Protein AF-0000000078929356 (afdb_homodimer)

pLDDT: mean 74.77, std 20.58, range [20.45, 95.81]

Solvent-accessible surface area (backbone atoms only — not comparable to full-atom values): 37959 Å² total; per-residue (Å²): 136,83,80,74,73,79,71,74,72,74,70,76,71,64,77,65,69,63,65,64,57,62,72,72,36,56,73,46,76,39,42,35,26,70,50,91,73,46,61,30,21,27,34,35,26,49,40,55,47,85,68,74,77,81,74,67,43,49,20,29,60,90,77,66,41,60,49,44,77,50,76,46,39,27,33,69,87,79,62,44,78,49,53,79,86,44,49,33,39,28,37,75,53,93,90,43,78,43,76,41,52,72,69,56,52,53,57,70,36,51,72,50,71,49,25,34,35,43,57,35,34,41,56,48,84,71,58,68,84,72,56,32,61,42,45,30,32,33,39,40,62,24,50,71,83,37,59,42,8,36,34,52,46,34,15,46,43,53,42,29,57,73,67,45,31,24,40,34,27,28,34,17,84,38,51,74,35,63,66,40,49,30,36,37,38,58,38,69,66,35,61,45,97,84,68,43,76,75,33,74,60,36,28,36,37,37,35,44,61,33,39,67,16,52,45,63,71,54,86,66,85,84,52,77,43,50,71,67,53,29,52,54,40,44,53,52,50,58,60,42,42,58,95,63,82,68,75,56,43,64,49,51,58,59,37,44,51,50,33,57,47,46,18,67,72,66,67,42,88,74,52,65,75,55,79,54,76,68,55,51,57,57,68,61,52,48,61,58,48,52,71,54,53,60,56,48,43,68,70,53,36,54,94,81,66,53,74,81,56,75,74,71,75,71,74,76,77,68,70,65,76,75,72,70,71,76,74,77,70,76,70,74,75,125,136,84,80,75,73,80,72,77,72,77,70,80,71,65,76,64,69,63,65,63,55,61,74,72,33,56,74,46,77,39,41,36,25,72,50,91,73,47,62,29,23,26,33,34,26,47,39,52,46,84,68,73,77,80,74,67,43,47,20,28,61,89,78,65,40,60,48,44,76,49,76,47,38,26,34,68,88,79,62,45,79,48,54,80,84,45,49,34,39,29,37,72,54,93,90,43,78,44,76,41,52,72,70,56,52,52,56,68,34,54,74,53,72,50,23,33,34,44,57,35,34,39,55,47,83,70,60,68,83,72,56,32,62,43,45,28,32,33,38,39,61,24,50,72,83,37,57,41,8,36,34,52,45,34,15,47,43,54,41,29,57,74,68,44,34,24,40,33,27,29,35,17,85,35,78,55,36,63,67,40,48,29,35,36,37,58,38,68,66,35,61,46,97,86,68,41,76,76,34,74,60,36,28,36,37,36,36,42,62,32,40,67,16,53,45,66,71,55,87,64,85,85,51,78,43,51,71,68,53,30,52,53,39,44,53,52,50,58,61,41,43,58,93,64,83,68,77,55,43,63,49,50,60,58,36,45,52,49,31,57,48,47,20,68,72,66,69,43,89,74,53,65,74,55,78,54,75,69,54,51,58,58,69,61,51,48,62,58,48,52,70,54,53,60,56,48,43,68,72,54,37,54,94,81,66,53,73,81,56,74,73,70,75,70,75,75,76,68,69,64,76,74,72,71,71,76,73,77,71,76,68,75,76,125

Structure (mmCIF, N/CA/C/O backbone):
data_AF-0000000078929356-model_v1
#
loop_
_entity.id
_entity.type
_entity.pdbx_description
1 polymer 'Ku domain-containing protein'
#
loop_
_atom_site.group_PDB
_atom_site.id
_atom_site.type_symbol
_atom_site.label_atom_id
_atom_site.label_alt_id
_atom_site.label_comp_id
_atom_site.label_asym_id
_atom_site.label_entity_id
_atom_site.label_seq_id
_atom_site.pdbx_PDB_ins_code
_atom_site.Cartn_x
_atom_site.Cartn_y
_atom_site.Cartn_z
_atom_site.occupancy
_atom_site.B_iso_or_equiv
_atom_site.auth_seq_id
_atom_site.auth_comp_id
_atom_site.auth_asym_id
_atom_site.auth_atom_id
_atom_site.pdbx_PDB_model_num
ATOM 1 N N . MET A 1 1 ? 31.203 -25.031 49.875 1 21.66 1 MET A N 1
ATOM 2 C CA . MET A 1 1 ? 30.578 -23.703 49.781 1 21.66 1 MET A CA 1
ATOM 3 C C . MET A 1 1 ? 29.812 -23.547 48.5 1 21.66 1 MET A C 1
ATOM 5 O O . MET A 1 1 ? 30.375 -23.672 47.406 1 21.66 1 MET A O 1
ATOM 9 N N . ASP A 1 2 ? 28.547 -23.906 48.375 1 21.75 2 ASP A N 1
ATOM 10 C CA . ASP A 1 2 ? 27.531 -24.359 47.438 1 21.75 2 ASP A CA 1
ATOM 11 C C . ASP A 1 2 ? 26.984 -23.188 46.625 1 21.75 2 ASP A C 1
ATOM 13 O O . ASP A 1 2 ? 26.297 -22.328 47.156 1 21.75 2 ASP A O 1
ATOM 17 N N . LEU A 1 3 ? 27.812 -22.438 45.906 1 20.92 3 LEU A N 1
ATOM 18 C CA . LEU A 1 3 ? 27.609 -21.141 45.25 1 20.92 3 LEU A CA 1
ATOM 19 C C . LEU A 1 3 ? 26.438 -21.203 44.281 1 20.92 3 LEU A C 1
ATOM 21 O O . LEU A 1 3 ? 26.531 -21.797 43.219 1 20.92 3 LEU A O 1
ATOM 25 N N . THR A 1 4 ? 25.203 -21.484 44.719 1 21.67 4 THR A N 1
ATOM 26 C CA . THR A 1 4 ? 23.875 -21.641 44.125 1 21.67 4 THR A CA 1
ATOM 27 C C . THR A 1 4 ? 23.5 -20.422 43.312 1 21.67 4 THR A C 1
ATOM 29 O O . THR A 1 4 ? 23.219 -19.344 43.844 1 21.67 4 THR A O 1
ATOM 32 N N . THR A 1 5 ? 24.312 -20.078 42.344 1 22.17 5 THR A N 1
ATOM 33 C CA . THR A 1 5 ? 24.266 -18.844 41.562 1 22.17 5 THR A CA 1
ATOM 34 C C . THR A 1 5 ? 22.875 -18.625 41 1 22.17 5 THR A C 1
ATOM 36 O O . THR A 1 5 ? 22.297 -19.531 40.406 1 22.17 5 THR A O 1
ATOM 39 N N . HIS A 1 6 ? 22.016 -17.891 41.625 1 21.38 6 HIS A N 1
ATOM 40 C CA . HIS A 1 6 ? 20.641 -17.422 41.406 1 21.38 6 HIS A CA 1
ATOM 41 C C . HIS A 1 6 ? 20.484 -16.938 39.969 1 21.38 6 HIS A C 1
ATOM 43 O O . HIS A 1 6 ? 21.203 -16.031 39.531 1 21.38 6 HIS A O 1
ATOM 49 N N . SER A 1 7 ? 20.328 -17.781 39.031 1 21.41 7 SER A N 1
ATOM 50 C CA . SER A 1 7 ? 20.094 -17.734 37.594 1 21.41 7 SER A CA 1
ATOM 51 C C . SER A 1 7 ? 19 -16.719 37.25 1 21.41 7 SER A C 1
ATOM 53 O O . SER A 1 7 ? 17.844 -16.875 37.656 1 21.41 7 SER A O 1
ATOM 55 N N . VAL A 1 8 ? 19.25 -15.477 37.562 1 22.7 8 VAL A N 1
ATOM 56 C CA . VAL A 1 8 ? 18.297 -14.398 37.281 1 22.7 8 VAL A CA 1
ATOM 57 C C . VAL A 1 8 ? 17.672 -14.617 35.906 1 22.7 8 VAL A C 1
ATOM 59 O O . VAL A 1 8 ? 18.359 -14.688 34.906 1 22.7 8 VAL A O 1
ATOM 62 N N . LYS A 1 9 ? 16.656 -15.484 35.875 1 21.8 9 LYS A N 1
ATOM 63 C CA . LYS A 1 9 ? 15.68 -15.727 34.812 1 21.8 9 LYS A CA 1
ATOM 64 C C . LYS A 1 9 ? 15.281 -14.422 34.125 1 21.8 9 LYS A C 1
ATOM 66 O O . LYS A 1 9 ? 14.633 -13.562 34.719 1 21.8 9 LYS A O 1
ATOM 71 N N . PHE A 1 10 ? 16.25 -13.742 33.625 1 23.44 10 PHE A N 1
ATOM 72 C CA . PHE A 1 10 ? 15.906 -12.625 32.75 1 23.44 10 PHE A CA 1
ATOM 73 C C . PHE A 1 10 ? 14.648 -12.93 31.938 1 23.44 10 PHE A C 1
ATOM 75 O O . PHE A 1 10 ? 14.648 -13.828 31.094 1 23.44 10 PHE A O 1
ATOM 82 N N . CYS A 1 11 ? 13.5 -13.008 32.531 1 23.16 11 CYS A N 1
ATOM 83 C CA . CYS A 1 11 ? 12.141 -13.031 32 1 23.16 11 CYS A CA 1
ATOM 84 C C . CYS A 1 11 ? 12.047 -12.219 30.734 1 23.16 11 CYS A C 1
ATOM 86 O O . CYS A 1 11 ? 12.469 -11.062 30.688 1 23.16 11 CYS A O 1
ATOM 88 N N . GLY A 1 12 ? 12.305 -12.773 29.609 1 26.28 12 GLY A N 1
ATOM 89 C CA . GLY A 1 12 ? 11.906 -12.438 28.25 1 26.28 12 GLY A CA 1
ATOM 90 C C . GLY A 1 12 ? 10.703 -11.516 28.188 1 26.28 12 GLY A C 1
ATOM 91 O O . GLY A 1 12 ? 9.578 -11.93 28.484 1 26.28 12 GLY A O 1
ATOM 92 N N . ASN A 1 13 ? 10.711 -10.438 28.875 1 26.23 13 ASN A N 1
ATOM 93 C CA . ASN A 1 13 ? 9.594 -9.492 28.875 1 26.23 13 ASN A CA 1
ATOM 94 C C . ASN A 1 13 ? 8.977 -9.359 27.484 1 26.23 13 ASN A C 1
ATOM 96 O O . ASN A 1 13 ? 9.648 -8.953 26.531 1 26.23 13 ASN A O 1
ATOM 100 N N . PRO A 1 14 ? 8.016 -10.164 27.188 1 28.94 14 PRO A N 1
ATOM 101 C CA . PRO A 1 14 ? 7.145 -10.102 26.016 1 28.94 14 PRO A CA 1
ATOM 102 C C . PRO A 1 14 ? 6.777 -8.672 25.609 1 28.94 14 PRO A C 1
ATOM 104 O O . PRO A 1 14 ? 6.203 -7.938 26.422 1 28.94 14 PRO A O 1
ATOM 107 N N . VAL A 1 15 ? 7.707 -7.848 25.359 1 30.81 15 VAL A N 1
ATOM 108 C CA . VAL A 1 15 ? 7.047 -6.727 24.688 1 30.81 15 VAL A CA 1
ATOM 109 C C . VAL A 1 15 ? 5.672 -7.16 24.188 1 30.81 15 VAL A C 1
ATOM 111 O O . VAL A 1 15 ? 5.566 -8.023 23.312 1 30.81 15 VAL A O 1
ATOM 114 N N . HIS A 1 16 ? 4.734 -7.449 25.047 1 29.08 16 HIS A N 1
ATOM 115 C CA . HIS A 1 16 ? 3.309 -7.688 24.844 1 29.08 16 HIS A CA 1
ATOM 116 C C . HIS A 1 16 ? 2.783 -6.938 23.625 1 29.08 16 HIS A C 1
ATOM 118 O O . HIS A 1 16 ? 2.625 -5.715 23.672 1 29.08 16 HIS A O 1
ATOM 124 N N . PHE A 1 17 ? 3.354 -7.184 22.516 1 31.28 17 PHE A N 1
ATOM 125 C CA . PHE A 1 17 ? 2.439 -6.848 21.438 1 31.28 17 PHE A CA 1
ATOM 126 C C . PHE A 1 17 ? 0.992 -7.055 21.859 1 31.28 17 PHE A C 1
ATOM 128 O O . PHE A 1 17 ? 0.544 -8.188 22.031 1 31.28 17 PHE A O 1
ATOM 135 N N . GLU A 1 18 ? 0.584 -6.352 22.953 1 33.81 18 GLU A N 1
ATOM 136 C CA . GLU A 1 18 ? -0.862 -6.391 23.141 1 33.81 18 GLU A CA 1
ATOM 137 C C . GLU A 1 18 ? -1.591 -6.637 21.828 1 33.81 18 GLU A C 1
ATOM 139 O O . GLU A 1 18 ? -1.376 -5.918 20.844 1 33.81 18 GLU A O 1
ATOM 144 N N . GLU A 1 19 ? -1.717 -7.887 21.5 1 35.28 19 GLU A N 1
ATOM 145 C CA . GLU A 1 19 ? -2.76 -8.219 20.547 1 35.28 19 GLU A CA 1
ATOM 146 C C . GLU A 1 19 ? -3.801 -7.109 20.453 1 35.28 19 GLU A C 1
ATOM 148 O O . GLU A 1 19 ? -4.289 -6.621 21.469 1 35.28 19 GLU A O 1
ATOM 153 N N . SER A 1 20 ? -3.586 -6.164 19.641 1 37.19 20 SER A N 1
ATOM 154 C CA . SER A 1 20 ? -4.648 -5.195 19.422 1 37.19 20 SER A CA 1
ATOM 155 C C . SER A 1 20 ? -6.008 -5.758 19.828 1 37.19 20 SER A C 1
ATOM 157 O O . SER A 1 20 ? -6.438 -6.785 19.297 1 37.19 20 SER A O 1
ATOM 159 N N . SER A 1 21 ? -6.402 -5.84 21.062 1 35.62 21 SER A N 1
ATOM 160 C CA . SER A 1 21 ? -7.781 -6.172 21.391 1 35.62 21 SER A CA 1
ATOM 161 C C . SER A 1 21 ? -8.727 -5.812 20.25 1 35.62 21 SER A C 1
ATOM 163 O O . SER A 1 21 ? -8.352 -5.098 19.328 1 35.62 21 SER A O 1
ATOM 165 N N . LYS A 1 22 ? -10.117 -5.926 20.609 1 39.78 22 LYS A N 1
ATOM 166 C CA . LYS A 1 22 ? -11.312 -5.938 19.766 1 39.78 22 LYS A CA 1
ATOM 167 C C . LYS A 1 22 ? -11.281 -4.797 18.75 1 39.78 22 LYS A C 1
ATOM 169 O O . LYS A 1 22 ? -11.461 -5.023 17.547 1 39.78 22 LYS A O 1
ATOM 174 N N . LEU A 1 23 ? -11.672 -3.611 19.344 1 43.03 23 LEU A N 1
ATOM 175 C CA . LEU A 1 23 ? -12.133 -2.385 18.703 1 43.03 23 LEU A CA 1
ATOM 176 C C . LEU A 1 23 ? -10.977 -1.631 18.062 1 43.03 23 LEU A C 1
ATOM 178 O O . LEU A 1 23 ? -11.188 -0.629 17.375 1 43.03 23 LEU A O 1
ATOM 182 N N . GLU A 1 24 ? -9.633 -2.047 18.281 1 54.78 24 GLU A N 1
ATOM 183 C CA . GLU A 1 24 ? -8.469 -1.203 18.031 1 54.78 24 GLU A CA 1
ATOM 184 C C . GLU A 1 24 ? -8.148 -1.146 16.531 1 54.78 24 GLU A C 1
ATOM 186 O O . GLU A 1 24 ? -7.512 -0.202 16.078 1 54.78 24 GLU A O 1
ATOM 191 N N . ASP A 1 25 ? -8.859 -2.02 15.828 1 69.62 25 ASP A N 1
ATOM 192 C CA . ASP A 1 25 ? -8.461 -1.954 14.43 1 69.62 25 ASP A CA 1
ATOM 193 C C . ASP A 1 25 ? -9.586 -1.391 13.562 1 69.62 25 ASP A C 1
ATOM 195 O O . ASP A 1 25 ? -9.555 -1.508 12.336 1 69.62 25 ASP A O 1
ATOM 199 N N . LEU A 1 26 ? -10.539 -0.886 14.375 1 73.12 26 LEU A N 1
ATOM 200 C CA . LEU A 1 26 ? -11.594 -0.204 13.633 1 73.12 26 LEU A CA 1
ATOM 201 C C . LEU A 1 26 ? -11.117 1.145 13.117 1 73.12 26 LEU A C 1
ATOM 203 O O . LEU A 1 26 ? -10.703 2.008 13.898 1 73.12 26 LEU A O 1
ATOM 207 N N . LEU A 1 27 ? -11.125 1.201 11.859 1 77.5 27 LEU A N 1
ATOM 208 C CA . LEU A 1 27 ? -10.719 2.455 11.234 1 77.5 27 LEU A CA 1
ATOM 209 C C . LEU A 1 27 ? -11.867 3.455 11.219 1 77.5 27 LEU A C 1
ATOM 211 O O . LEU A 1 27 ? -11.695 4.613 11.602 1 77.5 27 LEU A O 1
ATOM 215 N N . GLN A 1 28 ? -13.008 2.957 10.773 1 88.12 28 GLN A N 1
ATOM 216 C CA . GLN A 1 28 ? -14.156 3.848 10.672 1 88.12 28 GLN A CA 1
ATOM 217 C C . GLN A 1 28 ? -15.445 3.061 10.43 1 88.12 28 GLN A C 1
ATOM 219 O O . GLN A 1 28 ? -15.398 1.89 10.039 1 88.12 28 GLN A O 1
ATOM 224 N N . LYS A 1 29 ? -16.516 3.75 10.781 1 90.25 29 LYS A N 1
ATOM 225 C CA . LYS A 1 29 ? -17.844 3.25 10.422 1 90.25 29 LYS A CA 1
ATOM 226 C C . LYS A 1 29 ? -18.406 3.998 9.219 1 90.25 29 LYS A C 1
ATOM 228 O O . LYS A 1 29 ? -18.312 5.227 9.141 1 90.25 29 LYS A O 1
ATOM 233 N N . VAL A 1 30 ? -18.828 3.223 8.32 1 93.06 30 VAL A N 1
ATOM 234 C CA . VAL A 1 30 ? -19.344 3.83 7.098 1 93.06 30 VAL A CA 1
ATOM 235 C C . VAL A 1 30 ? -20.625 3.105 6.66 1 93.06 30 VAL A C 1
ATOM 237 O O . VAL A 1 30 ? -20.875 1.972 7.074 1 93.06 30 VAL A O 1
ATOM 240 N N . ARG A 1 31 ? -21.406 3.814 5.84 1 93.75 31 ARG A N 1
ATOM 241 C CA . ARG A 1 31 ? -22.625 3.221 5.273 1 93.75 31 ARG A CA 1
ATOM 242 C C . ARG A 1 31 ? -22.344 2.629 3.895 1 93.75 31 ARG A C 1
ATOM 244 O O . ARG A 1 31 ? -21.797 3.305 3.023 1 93.75 31 ARG A O 1
ATOM 251 N N . LEU A 1 32 ? -22.656 1.388 3.84 1 95.75 32 LEU A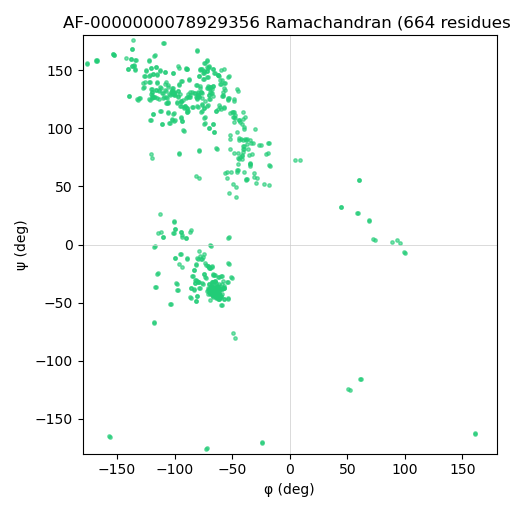 N 1
ATOM 252 C CA . LEU A 1 32 ? -22.656 0.74 2.531 1 95.75 32 LEU A CA 1
ATOM 253 C C . LEU A 1 32 ? -24.031 0.881 1.858 1 95.75 32 LEU A C 1
ATOM 255 O O . LEU A 1 32 ? -25.016 0.339 2.342 1 95.75 32 LEU A O 1
ATOM 259 N N . LYS A 1 33 ? -24 1.58 0.786 1 93.25 33 LYS A N 1
ATOM 260 C CA . LYS A 1 33 ? -25.266 1.85 0.082 1 93.25 33 LYS A CA 1
ATOM 261 C C . LYS A 1 33 ? -25.359 1.011 -1.188 1 93.25 33 LYS A C 1
ATOM 263 O O . LYS A 1 33 ? -24.594 1.193 -2.127 1 93.25 33 LYS A O 1
ATOM 268 N N . LEU A 1 34 ? -26.281 0.119 -1.189 1 90.19 34 LEU A N 1
ATOM 269 C CA . LEU A 1 34 ? -26.531 -0.652 -2.402 1 90.19 34 LEU A CA 1
ATOM 270 C C . LEU A 1 34 ? -27.375 0.145 -3.391 1 90.19 34 LEU A C 1
ATOM 272 O O . LEU A 1 34 ? -27.234 -0.022 -4.605 1 90.19 34 LEU A O 1
ATOM 276 N N . ASN A 1 35 ? -28.172 0.914 -2.863 1 85.44 35 ASN A N 1
ATOM 277 C CA . ASN A 1 35 ? -28.969 1.919 -3.57 1 85.44 35 ASN A CA 1
ATOM 278 C C . ASN A 1 35 ? -29.406 3.043 -2.639 1 85.44 35 ASN A C 1
ATOM 280 O O . ASN A 1 35 ? -28.844 3.219 -1.56 1 85.44 35 ASN A O 1
ATOM 284 N N . LYS A 1 36 ? -30.359 3.844 -3.043 1 82.62 36 LYS A N 1
ATOM 285 C CA . LYS A 1 36 ? -30.797 4.984 -2.244 1 82.62 36 LYS A CA 1
ATOM 286 C C . LYS A 1 36 ? -31.531 4.531 -0.989 1 82.62 36 LYS A C 1
ATOM 288 O O . LYS A 1 36 ? -31.5 5.211 0.038 1 82.62 36 LYS A O 1
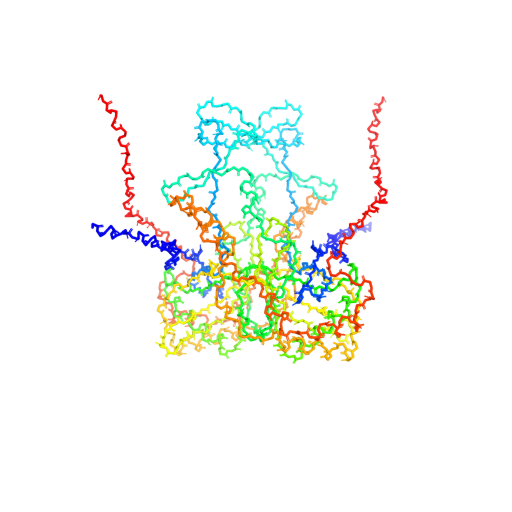ATOM 293 N N . ASP A 1 37 ? -32.031 3.279 -1 1 84.38 37 ASP A N 1
ATOM 294 C CA . ASP A 1 37 ? -32.938 2.857 0.072 1 84.38 37 ASP A CA 1
ATOM 295 C C . ASP A 1 37 ? -32.312 1.747 0.91 1 84.38 37 ASP A C 1
ATOM 297 O O . ASP A 1 37 ? -32.719 1.531 2.059 1 84.38 37 ASP A O 1
ATOM 301 N N . ILE A 1 38 ? -31.453 1.066 0.328 1 88.12 38 ILE A N 1
ATOM 302 C CA . ILE A 1 38 ? -30.859 -0.077 1.014 1 88.12 38 ILE A CA 1
ATOM 303 C C . ILE A 1 38 ? -29.469 0.293 1.529 1 88.12 38 ILE A C 1
ATOM 305 O O . ILE A 1 38 ? -28.516 0.404 0.75 1 88.12 38 ILE A O 1
ATOM 309 N N . VAL A 1 39 ? -29.422 0.433 2.832 1 90.94 39 VAL A N 1
ATOM 310 C CA . VAL A 1 39 ? -28.188 0.877 3.451 1 90.94 39 VAL A CA 1
ATOM 311 C C . VAL A 1 39 ? -27.781 -0.093 4.562 1 90.94 39 VAL A C 1
ATOM 313 O O . VAL A 1 39 ? -28.625 -0.537 5.34 1 90.94 39 VAL A O 1
ATOM 316 N N . ILE A 1 40 ? -26.516 -0.458 4.602 1 92.75 40 ILE A N 1
ATOM 317 C CA . ILE A 1 40 ? -25.953 -1.328 5.625 1 92.75 40 ILE A CA 1
ATOM 318 C C . ILE A 1 40 ? -24.859 -0.584 6.387 1 92.75 40 ILE A C 1
ATOM 320 O O . ILE A 1 40 ? -23.953 -0.008 5.777 1 92.75 40 ILE A O 1
ATOM 324 N N . SER A 1 41 ? -24.984 -0.57 7.645 1 92.31 41 SER A N 1
ATOM 325 C CA . SER A 1 41 ? -23.906 -0.003 8.445 1 92.31 41 SER A CA 1
ATOM 326 C C . SER A 1 41 ? -22.75 -0.988 8.594 1 92.31 41 SER A C 1
ATOM 328 O O . SER A 1 41 ? -22.953 -2.121 9.039 1 92.31 41 SER A O 1
ATOM 330 N N . VAL A 1 42 ? -21.578 -0.5 8.25 1 93.56 42 VAL A N 1
ATOM 331 C CA . VAL A 1 42 ? -20.438 -1.41 8.305 1 93.56 42 VAL A CA 1
ATOM 332 C C . VAL A 1 42 ? -19.266 -0.721 8.984 1 93.56 42 VAL A C 1
ATOM 334 O O . VAL A 1 42 ? -19.156 0.508 8.977 1 93.56 42 VAL A O 1
ATOM 337 N N . GLY A 1 43 ? -18.484 -1.611 9.602 1 91.19 43 GLY A N 1
ATOM 338 C CA . GLY A 1 43 ? -17.203 -1.174 10.109 1 91.19 43 GLY A CA 1
ATOM 339 C C . GLY A 1 43 ? -16.047 -1.578 9.227 1 91.19 43 GLY A C 1
ATOM 340 O O . GLY A 1 43 ? -16.031 -2.682 8.68 1 91.19 43 GLY A O 1
ATOM 341 N N . ILE A 1 44 ? -15.141 -0.593 9.008 1 93.06 44 ILE A N 1
ATOM 342 C CA . ILE A 1 44 ? -13.938 -0.854 8.227 1 93.06 44 ILE A CA 1
ATOM 343 C C . ILE A 1 44 ? -12.75 -1.073 9.164 1 93.06 44 ILE A C 1
ATOM 345 O O . ILE A 1 44 ? -12.492 -0.256 10.047 1 93.06 44 ILE A O 1
ATOM 349 N N . TYR A 1 45 ? -12.07 -2.184 8.914 1 89 45 TYR A N 1
ATOM 350 C CA . TYR A 1 45 ? -10.992 -2.588 9.812 1 89 45 TYR A CA 1
ATOM 351 C C . TYR A 1 45 ? -9.688 -2.779 9.047 1 89 45 TYR A C 1
ATOM 353 O O . TYR A 1 45 ? -9.703 -3.17 7.879 1 89 45 TYR A O 1
ATOM 361 N N . ASN A 1 46 ? -8.648 -2.52 9.773 1 86.88 46 ASN A N 1
ATOM 362 C CA . ASN A 1 46 ? -7.332 -2.818 9.219 1 86.88 46 ASN A CA 1
ATOM 363 C C . ASN A 1 46 ? -6.965 -4.285 9.414 1 86.88 46 ASN A C 1
ATOM 365 O O . ASN A 1 46 ? -7.117 -4.828 10.508 1 86.88 46 ASN A O 1
ATOM 369 N N . LEU A 1 47 ? -6.547 -4.871 8.305 1 80.31 47 LEU A N 1
ATOM 370 C CA . LEU A 1 47 ? -6.066 -6.246 8.391 1 80.31 47 LEU A CA 1
ATOM 371 C C . LEU A 1 47 ? -4.543 -6.281 8.484 1 80.31 47 LEU A C 1
ATOM 373 O O . LEU A 1 47 ? -3.98 -7.137 9.164 1 80.31 47 LEU A O 1
ATOM 377 N N . VAL A 1 48 ? -3.977 -5.434 7.766 1 84.62 48 VAL A N 1
ATOM 378 C CA . VAL A 1 48 ? -2.52 -5.395 7.699 1 84.62 48 VAL A CA 1
ATOM 379 C C . VAL A 1 48 ? -2.033 -3.955 7.867 1 84.62 48 VAL A C 1
ATOM 381 O O . VAL A 1 48 ? -2.568 -3.035 7.242 1 84.62 48 VAL A O 1
ATOM 384 N N . GLN A 1 49 ? -1.195 -3.75 8.789 1 82.94 49 GLN A N 1
ATOM 385 C CA . GLN A 1 49 ? -0.563 -2.457 9.023 1 82.94 49 GLN A CA 1
ATOM 386 C C . GLN A 1 49 ? 0.911 -2.621 9.383 1 82.94 49 GLN A C 1
ATOM 388 O O . GLN A 1 49 ? 1.257 -3.428 10.25 1 82.94 49 GLN A O 1
ATOM 393 N N . LYS A 1 50 ? 1.637 -1.888 8.633 1 85.31 50 LYS A N 1
ATOM 394 C CA . LYS A 1 50 ? 3.066 -1.961 8.914 1 85.31 50 LYS A CA 1
ATOM 395 C C . LYS A 1 50 ? 3.359 -1.562 10.359 1 85.31 50 LYS A C 1
ATOM 397 O O . LYS A 1 50 ? 2.896 -0.519 10.828 1 85.31 50 LYS A O 1
ATOM 402 N N . ALA A 1 51 ? 4.059 -2.416 11.023 1 83.06 51 ALA A N 1
ATOM 403 C CA . ALA A 1 51 ? 4.477 -2.127 12.391 1 83.06 51 ALA A CA 1
ATOM 404 C C . ALA A 1 51 ? 5.648 -1.148 12.414 1 83.06 51 ALA A C 1
ATOM 406 O O . ALA A 1 51 ? 6.629 -1.326 11.688 1 83.06 51 ALA A O 1
ATOM 407 N N . LEU A 1 52 ? 5.531 -0.13 13.227 1 81.81 52 LEU A N 1
ATOM 408 C CA . LEU A 1 52 ? 6.555 0.91 13.273 1 81.81 52 LEU A CA 1
ATOM 409 C C . LEU A 1 52 ? 7.285 0.893 14.609 1 81.81 52 LEU A C 1
ATOM 411 O O . LEU A 1 52 ? 6.734 0.443 15.617 1 81.81 52 LEU A O 1
ATOM 415 N N . LYS A 1 53 ? 8.484 1.29 14.492 1 81.88 53 LYS A N 1
ATOM 416 C CA . LYS A 1 53 ? 9.234 1.514 15.719 1 81.88 53 LYS A CA 1
ATOM 417 C C . LYS A 1 53 ? 8.742 2.764 16.453 1 81.88 53 LYS A C 1
ATOM 419 O O . LYS A 1 53 ? 8.219 3.684 15.82 1 81.88 53 LYS A O 1
ATOM 424 N N . PRO A 1 54 ? 8.82 2.795 17.719 1 77.81 54 PRO A N 1
ATOM 425 C CA . PRO A 1 54 ? 8.453 4 18.453 1 77.81 54 PRO A CA 1
ATOM 426 C C . PRO A 1 54 ? 9.297 5.211 18.078 1 77.81 54 PRO A C 1
ATOM 428 O O . PRO A 1 54 ? 10.492 5.074 17.812 1 77.81 54 PRO A O 1
ATOM 431 N N . PRO A 1 55 ? 8.625 6.273 17.969 1 79.62 55 PRO A N 1
ATOM 432 C CA . PRO A 1 55 ? 9.359 7.469 17.547 1 79.62 55 PRO A CA 1
ATOM 433 C C . PRO A 1 55 ? 10.398 7.922 18.562 1 79.62 55 PRO A C 1
ATOM 435 O O . PRO A 1 55 ? 10.219 7.707 19.766 1 79.62 55 PRO A O 1
ATOM 438 N N . SER A 1 56 ? 11.391 8.438 18.062 1 82.75 56 SER A N 1
ATOM 439 C CA . SER A 1 56 ? 12.43 8.992 18.922 1 82.75 56 SER A CA 1
ATOM 440 C C . SER A 1 56 ? 12.156 10.453 19.234 1 82.75 56 SER A C 1
ATOM 442 O O . SER A 1 56 ? 11.438 11.133 18.516 1 82.75 56 SER A O 1
ATOM 444 N N . ILE A 1 57 ? 12.641 10.875 20.391 1 81.94 57 ILE A N 1
ATOM 445 C CA . ILE A 1 57 ? 12.531 12.266 20.797 1 81.94 57 ILE A CA 1
ATOM 446 C C . ILE A 1 57 ? 13.898 12.938 20.734 1 81.94 57 ILE A C 1
ATOM 448 O O . ILE A 1 57 ? 14.906 12.344 21.125 1 81.94 57 ILE A O 1
ATOM 452 N N . LYS A 1 58 ? 13.891 14.094 20.266 1 84.12 58 LYS A N 1
ATOM 453 C CA . LYS A 1 58 ? 15.148 14.836 20.188 1 84.12 58 LYS A CA 1
ATOM 454 C C . LYS A 1 58 ? 15.453 15.547 21.5 1 84.12 58 LYS A C 1
ATOM 456 O O . LYS A 1 58 ? 14.57 16.188 22.078 1 84.12 58 LYS A O 1
ATOM 461 N N . LEU A 1 59 ? 16.719 15.344 21.938 1 84.81 59 LEU A N 1
ATOM 462 C CA . LEU A 1 59 ? 17.172 15.977 23.172 1 84.81 59 LEU A CA 1
ATOM 463 C C . LEU A 1 59 ? 18.375 16.875 22.906 1 84.81 59 LEU A C 1
ATOM 465 O O . LEU A 1 59 ? 19.125 16.656 21.938 1 84.81 59 LEU A O 1
ATOM 469 N N . TYR A 1 60 ? 18.422 17.891 23.812 1 85.44 60 TYR A N 1
ATOM 470 C CA . TYR A 1 60 ? 19.641 18.703 23.797 1 85.44 60 TYR A CA 1
ATOM 471 C C . TYR A 1 60 ? 20.828 17.922 24.312 1 85.44 60 TYR A C 1
ATOM 473 O O . TYR A 1 60 ? 20.766 17.328 25.391 1 85.44 60 TYR A O 1
ATOM 481 N N . ARG A 1 61 ? 21.859 17.922 23.578 1 82.19 61 ARG A N 1
ATOM 482 C CA . ARG A 1 61 ? 23.016 17.078 23.844 1 82.19 61 ARG A CA 1
ATOM 483 C C . ARG A 1 61 ? 23.609 17.422 25.203 1 82.19 61 ARG A C 1
ATOM 485 O O . ARG A 1 61 ? 24.016 16.516 25.953 1 82.19 61 ARG A O 1
ATOM 492 N N . LYS A 1 62 ? 23.656 18.703 25.609 1 81.5 62 LYS A N 1
ATOM 493 C CA . LYS A 1 62 ? 24.359 19.125 26.812 1 81.5 62 LYS A CA 1
ATOM 494 C C . LYS A 1 62 ? 23.5 18.922 28.062 1 81.5 62 LYS A C 1
ATOM 496 O O . LYS A 1 62 ? 24 18.469 29.094 1 81.5 62 LYS A O 1
ATOM 501 N N . THR A 1 63 ? 22.172 19.172 28.016 1 82.62 63 THR A N 1
ATOM 502 C CA . THR A 1 63 ? 21.344 19.141 29.219 1 82.62 63 THR A CA 1
ATOM 503 C C . THR A 1 63 ? 20.281 18.062 29.141 1 82.62 63 THR A C 1
ATOM 505 O O . THR A 1 63 ? 19.547 17.828 30.094 1 82.62 63 THR A O 1
ATOM 508 N N . ASN A 1 64 ? 20.156 17.297 28.062 1 79.38 64 ASN A N 1
ATOM 509 C CA . ASN A 1 64 ? 19.188 16.234 27.844 1 79.38 64 ASN A CA 1
ATOM 510 C C . ASN A 1 64 ? 17.75 16.75 27.953 1 79.38 64 ASN A C 1
ATOM 512 O O . ASN A 1 64 ? 16.859 16.031 28.391 1 79.38 64 ASN A O 1
ATOM 516 N N . GLU A 1 65 ? 17.625 18.047 27.641 1 82.12 65 GLU A N 1
ATOM 517 C CA . GLU A 1 65 ? 16.281 18.641 27.594 1 82.12 65 GLU A CA 1
ATOM 518 C C . GLU A 1 65 ? 15.648 18.469 26.219 1 82.12 65 GLU A C 1
ATOM 520 O O . GLU A 1 65 ? 16.344 18.484 25.203 1 82.12 65 GLU A O 1
ATOM 525 N N . PRO A 1 66 ? 14.312 18.219 26.219 1 82.19 66 PRO A N 1
ATOM 526 C CA . PRO A 1 66 ? 13.641 18.047 24.922 1 82.19 66 PRO A CA 1
ATOM 527 C C . PRO A 1 66 ? 13.758 19.297 24.047 1 82.19 66 PRO A C 1
ATOM 529 O O . PRO A 1 66 ? 13.789 20.422 24.547 1 82.19 66 PRO A O 1
ATOM 532 N N . VAL A 1 67 ? 13.938 18.984 22.797 1 84.88 67 VAL A N 1
ATOM 533 C CA . VAL A 1 67 ? 14.086 20.031 21.797 1 84.88 67 VAL A CA 1
ATOM 534 C C . VAL A 1 67 ? 12.766 20.219 21.047 1 84.88 67 VAL A C 1
ATOM 536 O O . VAL A 1 67 ? 12.078 19.25 20.734 1 84.88 67 VAL A O 1
ATOM 539 N N . LYS A 1 68 ? 12.266 21.438 20.922 1 82.81 68 LYS A N 1
ATOM 540 C CA . LYS A 1 68 ? 11.07 21.734 20.125 1 82.81 68 LYS A CA 1
ATOM 541 C C . LYS A 1 68 ? 11.438 22.344 18.781 1 82.81 68 LYS A C 1
ATOM 543 O O . LYS A 1 68 ? 12.367 23.141 18.688 1 82.81 68 LYS A O 1
ATOM 548 N N . THR A 1 69 ? 10.82 21.797 17.812 1 83.5 69 THR A N 1
ATOM 549 C CA . THR A 1 69 ? 11.023 22.328 16.469 1 83.5 69 THR A CA 1
ATOM 550 C C . THR A 1 69 ? 9.898 23.281 16.078 1 83.5 69 THR A C 1
ATOM 552 O O . THR A 1 69 ? 8.719 22.984 16.281 1 83.5 69 THR A O 1
ATOM 555 N N . LYS A 1 70 ? 10.211 24.516 15.758 1 81.94 70 LYS A N 1
ATOM 556 C CA . LYS A 1 70 ? 9.219 25.5 15.312 1 81.94 70 LYS A CA 1
ATOM 557 C C . LYS A 1 70 ? 9.461 25.891 13.859 1 81.94 70 LYS A C 1
ATOM 559 O O . LYS A 1 70 ? 10.602 26.125 13.453 1 81.94 70 LYS A O 1
ATOM 564 N N . SER A 1 71 ? 8.445 25.75 13.07 1 85.75 71 SER A N 1
ATOM 565 C CA . SER A 1 71 ? 8.508 26.172 11.672 1 85.75 71 SER A CA 1
ATOM 566 C C . SER A 1 71 ? 7.91 27.562 11.477 1 85.75 71 SER A C 1
ATOM 568 O O . SER A 1 71 ? 6.906 27.891 12.109 1 85.75 71 SER A O 1
ATOM 570 N N . GLN A 1 72 ? 8.711 28.453 10.836 1 82.38 72 GLN A N 1
ATOM 571 C CA . GLN A 1 72 ? 8.227 29.797 10.531 1 82.38 72 GLN A CA 1
ATOM 572 C C . GLN A 1 72 ? 8.289 30.078 9.031 1 82.38 72 GLN A C 1
ATOM 574 O O . GLN A 1 72 ? 9.141 29.531 8.328 1 82.38 72 GLN A O 1
ATOM 579 N N . LYS A 1 73 ? 7.34 30.812 8.57 1 85.38 73 LYS A N 1
ATOM 580 C CA . LYS A 1 73 ? 7.293 31.203 7.164 1 85.38 73 LYS A CA 1
ATOM 581 C C . LYS A 1 73 ? 7.801 32.625 6.98 1 85.38 73 LYS A C 1
ATOM 583 O O . LYS A 1 73 ? 7.496 33.531 7.785 1 85.38 73 LYS A O 1
ATOM 588 N N . PHE A 1 74 ? 8.719 32.781 5.984 1 84.44 74 PHE A N 1
ATOM 589 C CA . PHE A 1 74 ? 9.297 34.094 5.723 1 84.44 74 PHE A CA 1
ATOM 590 C C . PHE A 1 74 ? 9.133 34.5 4.258 1 84.44 74 PHE A C 1
ATOM 592 O O . PHE A 1 74 ? 9.07 33.625 3.387 1 84.44 74 PHE A O 1
ATOM 599 N N . ASN A 1 75 ? 8.945 35.781 4.113 1 82 75 ASN A N 1
ATOM 600 C CA . ASN A 1 75 ? 9.031 36.312 2.756 1 82 75 ASN A CA 1
ATOM 601 C C . ASN A 1 75 ? 10.461 36.28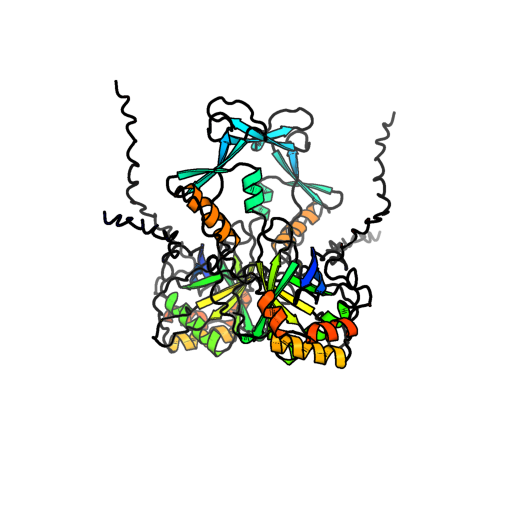1 2.236 1 82 75 ASN A C 1
ATOM 603 O O . ASN A 1 75 ? 11.367 36.781 2.889 1 82 75 ASN A O 1
ATOM 607 N N . ILE A 1 76 ? 10.672 35.719 1.199 1 78.25 76 ILE A N 1
ATOM 608 C CA . ILE A 1 76 ? 12.016 35.5 0.682 1 78.25 76 ILE A CA 1
ATOM 609 C C . ILE A 1 76 ? 12.68 36.875 0.431 1 78.25 76 ILE A C 1
ATOM 611 O O . ILE A 1 76 ? 13.867 37.031 0.719 1 78.25 76 ILE A O 1
ATOM 615 N N . ASN A 1 77 ? 12.008 37.844 -0.02 1 79.38 77 ASN A N 1
ATOM 616 C CA . ASN A 1 77 ? 12.586 39.125 -0.41 1 79.38 77 ASN A CA 1
ATOM 617 C C . ASN A 1 77 ? 12.727 40.062 0.786 1 79.38 77 ASN A C 1
ATOM 619 O O . ASN A 1 77 ? 13.766 40.719 0.95 1 79.38 77 ASN A O 1
ATOM 623 N N . THR A 1 78 ? 11.711 40.188 1.625 1 79.38 78 THR A N 1
ATOM 624 C CA . THR A 1 78 ? 11.711 41.156 2.711 1 79.38 78 THR A CA 1
ATOM 625 C C . THR A 1 78 ? 12.219 40.531 4.004 1 79.38 78 THR A C 1
ATOM 627 O O . THR A 1 78 ? 12.633 41.25 4.926 1 79.38 78 THR A O 1
ATOM 630 N N . GLY A 1 79 ? 12.195 39.219 4.051 1 78.06 79 GLY A N 1
ATOM 631 C CA . GLY A 1 79 ? 12.602 38.562 5.27 1 78.06 79 GLY A CA 1
ATOM 632 C C . GLY A 1 79 ? 11.586 38.656 6.387 1 78.06 79 GLY A C 1
ATOM 633 O O . GLY A 1 79 ? 11.859 38.281 7.523 1 78.06 79 GLY A O 1
ATOM 634 N N . SER A 1 80 ? 10.461 39.25 6.074 1 81.81 80 SER A N 1
ATOM 635 C CA . SER A 1 80 ? 9.43 39.438 7.094 1 81.81 80 SER A CA 1
ATOM 636 C C . SER A 1 80 ? 8.711 38.125 7.398 1 81.81 80 SER A C 1
ATOM 638 O O . SER A 1 80 ? 8.555 37.281 6.516 1 81.81 80 SER A O 1
ATOM 640 N N . LEU A 1 81 ? 8.367 37.906 8.68 1 86.56 81 LEU A N 1
ATOM 641 C CA . LEU A 1 81 ? 7.594 36.75 9.125 1 86.56 81 LEU A CA 1
ATOM 642 C C . LEU A 1 81 ? 6.156 36.844 8.625 1 86.56 81 LEU A C 1
ATOM 644 O O . LEU A 1 81 ? 5.543 37.906 8.648 1 86.56 81 LEU A O 1
ATOM 648 N N . LEU A 1 82 ? 5.727 35.719 8.109 1 86 82 LEU A N 1
ATOM 649 C CA . LEU A 1 82 ? 4.379 35.688 7.555 1 86 82 LEU A CA 1
ATOM 650 C C . LEU A 1 82 ? 3.465 34.812 8.391 1 86 82 LEU A C 1
ATOM 652 O O . LEU A 1 82 ? 3.896 33.75 8.891 1 86 82 LEU A O 1
ATOM 656 N N . LEU A 1 83 ? 2.264 35.344 8.648 1 84.19 83 LEU A N 1
ATOM 657 C CA . LEU A 1 83 ? 1.218 34.531 9.266 1 84.19 83 LEU A CA 1
ATOM 658 C C . LEU A 1 83 ? 0.566 33.594 8.242 1 84.19 83 LEU A C 1
ATOM 660 O O . LEU A 1 83 ? 0.614 33.875 7.039 1 84.19 83 LEU A O 1
ATOM 664 N N . PRO A 1 84 ? 0.133 32.531 8.781 1 80.25 84 PRO A N 1
ATOM 665 C CA . PRO A 1 84 ? -0.57 31.625 7.871 1 80.25 84 PRO A CA 1
ATOM 666 C C . PRO A 1 84 ? -1.653 32.312 7.059 1 80.25 84 PRO A C 1
ATOM 668 O O . PRO A 1 84 ? -1.914 31.953 5.91 1 80.25 84 PRO A O 1
ATOM 671 N N . SER A 1 85 ? -2.246 33.375 7.57 1 81.75 85 SER A N 1
ATOM 672 C CA . SER A 1 85 ? -3.301 34.125 6.883 1 81.75 85 SER A CA 1
ATOM 673 C C . SER A 1 85 ? -2.736 34.938 5.73 1 81.75 85 SER A C 1
ATOM 675 O O . SER A 1 85 ? -3.471 35.312 4.816 1 81.75 85 SER A O 1
ATOM 677 N N . ASP A 1 86 ? -1.425 35.094 5.809 1 82.81 86 ASP A N 1
ATOM 678 C CA . ASP A 1 86 ? -0.805 35.969 4.809 1 82.81 86 ASP A CA 1
ATOM 679 C C . ASP A 1 86 ? -0.315 35.156 3.609 1 82.81 86 ASP A C 1
ATOM 681 O O . ASP A 1 86 ? 0.366 35.688 2.73 1 82.81 86 ASP A O 1
ATOM 685 N N . THR A 1 87 ? -0.626 33.875 3.574 1 84.56 87 THR A N 1
ATOM 686 C CA . THR A 1 87 ? -0.103 33.062 2.496 1 84.56 87 THR A CA 1
ATOM 687 C C . THR A 1 87 ? -1.236 32.531 1.614 1 84.56 87 THR A C 1
ATOM 689 O O . THR A 1 87 ? -2.375 32.406 2.068 1 84.56 87 THR A O 1
ATOM 692 N N . LYS A 1 88 ? -1.036 32.531 0.325 1 82.94 88 LYS A N 1
ATOM 693 C CA . LYS A 1 88 ? -1.938 31.906 -0.647 1 82.94 88 LYS A CA 1
ATOM 694 C C . LYS A 1 88 ? -1.25 30.766 -1.39 1 82.94 88 LYS A C 1
ATOM 696 O O . LYS A 1 88 ? -0.026 30.625 -1.332 1 82.94 88 LYS A O 1
ATOM 701 N N . ARG A 1 89 ? -2.041 29.969 -1.989 1 84.38 89 ARG A N 1
ATOM 702 C CA . ARG A 1 89 ? -1.492 28.828 -2.713 1 84.38 89 ARG A CA 1
ATOM 703 C C . ARG A 1 89 ? -1.557 29.062 -4.219 1 84.38 89 ARG A C 1
ATOM 705 O O . ARG A 1 89 ? -2.498 29.672 -4.723 1 84.38 89 ARG A O 1
ATOM 712 N N . SER A 1 90 ? -0.499 28.703 -4.793 1 83.62 90 SER A N 1
ATOM 713 C CA . SER A 1 90 ? -0.444 28.844 -6.246 1 83.62 90 SER A CA 1
ATOM 714 C C . SER A 1 90 ? -0.03 27.531 -6.902 1 83.62 90 SER A C 1
ATOM 716 O O . SER A 1 90 ? 0.73 26.75 -6.324 1 83.62 90 SER A O 1
ATOM 718 N N . GLN A 1 91 ? -0.703 27.234 -8 1 80.69 91 GLN A N 1
ATOM 719 C CA . GLN A 1 91 ? -0.366 26.062 -8.797 1 80.69 91 GLN A CA 1
ATOM 720 C C . GLN A 1 91 ? 0.022 26.469 -10.219 1 80.69 91 GLN A C 1
ATOM 722 O O . GLN A 1 91 ? -0.591 27.359 -10.812 1 80.69 91 GLN A O 1
ATOM 727 N N . ILE A 1 92 ? 1.122 25.844 -10.609 1 76.06 92 ILE A N 1
ATOM 728 C CA . ILE A 1 92 ? 1.581 26.125 -11.969 1 76.06 92 ILE A CA 1
ATOM 729 C C . ILE A 1 92 ? 1.05 25.062 -12.93 1 76.06 92 ILE A C 1
ATOM 731 O O . ILE A 1 92 ? 1.2 23.859 -12.68 1 76.06 92 ILE A O 1
ATOM 735 N N . TYR A 1 93 ? 0.312 25.516 -13.844 1 71.75 93 TYR A N 1
ATOM 736 C CA . TYR A 1 93 ? -0.157 24.641 -14.906 1 71.75 93 TYR A CA 1
ATOM 737 C C . TYR A 1 93 ? 0.338 25.125 -16.266 1 71.75 93 TYR A C 1
ATOM 739 O O . TYR A 1 93 ? -0.091 26.172 -16.75 1 71.75 93 TYR A O 1
ATOM 747 N N . GLY A 1 94 ? 1.232 24.281 -16.844 1 68.62 94 GLY A N 1
ATOM 748 C CA . GLY A 1 94 ? 1.862 24.781 -18.062 1 68.62 94 GLY A CA 1
ATOM 749 C C . GLY A 1 94 ? 2.662 26.047 -17.844 1 68.62 94 GLY A C 1
ATOM 750 O O . GLY A 1 94 ? 3.611 26.062 -17.062 1 68.62 94 GLY A O 1
ATOM 751 N N . SER A 1 95 ? 2.223 27.094 -18.453 1 72.69 95 SER A N 1
ATOM 752 C CA . SER A 1 95 ? 2.906 28.375 -18.344 1 72.69 95 SER A CA 1
ATOM 753 C C . SER A 1 95 ? 2.074 29.375 -17.531 1 72.69 95 SER A C 1
ATOM 755 O O . SER A 1 95 ? 2.492 30.516 -17.328 1 72.69 95 SER A O 1
ATOM 757 N N . HIS A 1 96 ? 1.015 28.859 -17 1 76.31 96 HIS A N 1
ATOM 758 C CA . HIS A 1 96 ? 0.109 29.766 -16.281 1 76.31 96 HIS A CA 1
ATOM 759 C C . HIS A 1 96 ? 0.143 29.484 -14.781 1 76.31 96 HIS A C 1
ATOM 761 O O . HIS A 1 96 ? 0.208 28.328 -14.359 1 76.31 96 HIS A O 1
ATOM 767 N N . GLN A 1 97 ? 0.303 30.516 -14.102 1 77.69 97 GLN A N 1
ATOM 768 C CA . GLN A 1 97 ? 0.228 30.438 -12.648 1 77.69 97 GLN A CA 1
ATOM 769 C C . GLN A 1 97 ? -1.19 30.703 -12.148 1 77.69 97 GLN A C 1
ATOM 771 O O . GLN A 1 97 ? -1.759 31.766 -12.43 1 77.69 97 GLN A O 1
ATOM 776 N N . ILE A 1 98 ? -1.757 29.734 -11.523 1 79.06 98 ILE A N 1
ATOM 777 C CA . ILE A 1 98 ? -3.113 29.875 -11.008 1 79.06 98 ILE A CA 1
ATOM 778 C C . ILE A 1 98 ? -3.074 30.047 -9.484 1 79.06 98 ILE A C 1
ATOM 780 O O . ILE A 1 98 ? -2.465 29.25 -8.781 1 79.06 98 ILE A O 1
ATOM 784 N N . ILE A 1 99 ? -3.615 31.125 -9.062 1 78.31 99 ILE A N 1
ATOM 785 C CA . ILE A 1 99 ? -3.672 31.391 -7.637 1 78.31 99 ILE A CA 1
ATOM 786 C C . ILE A 1 99 ? -4.992 30.875 -7.062 1 78.31 99 ILE A C 1
ATOM 788 O O . ILE A 1 99 ? -6.062 31.172 -7.602 1 78.31 99 ILE A O 1
ATOM 792 N N . LEU A 1 100 ? -4.84 30.047 -6.094 1 77.94 100 LEU A N 1
ATOM 793 C CA . LEU A 1 100 ? -6.031 29.469 -5.477 1 77.94 100 LEU A CA 1
ATOM 794 C C . LEU A 1 100 ? -6.23 30.016 -4.066 1 77.94 100 LEU A C 1
ATOM 796 O O . LEU A 1 100 ? -5.289 30.047 -3.268 1 77.94 100 LEU A O 1
ATOM 800 N N . GLU A 1 101 ? -7.426 30.531 -3.898 1 75.06 101 GLU A N 1
ATOM 801 C CA . GLU A 1 101 ? -7.789 30.953 -2.545 1 75.06 101 GLU A CA 1
ATOM 802 C C . GLU A 1 101 ? -8.07 29.75 -1.656 1 75.06 101 GLU A C 1
ATOM 804 O O . GLU A 1 101 ? -8.367 28.656 -2.154 1 75.06 101 GLU A O 1
ATOM 809 N N . LYS A 1 102 ? -7.938 29.906 -0.417 1 74.88 102 LYS A N 1
ATOM 810 C CA . LYS A 1 102 ? -8.117 28.828 0.551 1 74.88 102 LYS A CA 1
ATOM 811 C C . LYS A 1 102 ? -9.477 28.156 0.378 1 74.88 102 LYS A C 1
ATOM 813 O O . LYS A 1 102 ? -9.578 26.938 0.419 1 74.88 102 LYS A O 1
ATOM 818 N N . GLU A 1 103 ? -10.555 28.969 0.249 1 73.81 103 GLU A N 1
ATOM 819 C CA . GLU A 1 103 ? -11.914 28.453 0.117 1 73.81 103 GLU A CA 1
ATOM 820 C C . GLU A 1 103 ? -12.07 27.641 -1.162 1 73.81 103 GLU A C 1
ATOM 822 O O . GLU A 1 103 ? -12.742 26.609 -1.167 1 73.81 103 GLU A O 1
ATOM 827 N N . GLU A 1 104 ? -11.398 28.094 -2.164 1 73.62 104 GLU A N 1
ATOM 828 C CA . GLU A 1 104 ? -11.477 27.391 -3.443 1 73.62 104 GLU A CA 1
ATOM 829 C C . GLU A 1 104 ? -10.766 26.047 -3.377 1 73.62 104 GLU A C 1
ATOM 831 O O . GLU A 1 104 ? -11.219 25.062 -3.971 1 73.62 104 GLU A O 1
ATOM 836 N N . THR A 1 105 ? -9.758 26.109 -2.605 1 74.25 105 THR A N 1
ATOM 837 C CA . THR A 1 105 ? -8.992 24.875 -2.459 1 74.25 105 THR A CA 1
ATOM 838 C C . THR A 1 105 ? -9.797 23.828 -1.708 1 74.25 105 THR A C 1
ATOM 840 O O . THR A 1 105 ? -9.75 22.641 -2.045 1 74.25 105 THR A O 1
ATOM 843 N N . GLU A 1 106 ? -10.539 24.25 -0.782 1 76 106 GLU A N 1
ATOM 844 C CA . GLU A 1 106 ? -11.367 23.328 -0.003 1 76 106 GLU A CA 1
ATOM 845 C C . GLU A 1 106 ? -12.508 22.766 -0.843 1 76 106 GLU A C 1
ATOM 847 O O . GLU A 1 106 ? -12.859 21.578 -0.711 1 76 106 GLU A O 1
ATOM 852 N N . GLU A 1 107 ? -13.023 23.609 -1.646 1 73.88 107 GLU A N 1
ATOM 853 C CA . GLU A 1 107 ? -14.109 23.172 -2.51 1 73.88 107 GLU A CA 1
ATOM 854 C C . GLU A 1 107 ? -13.633 22.141 -3.533 1 73.88 107 GLU A C 1
ATOM 856 O O . GLU A 1 107 ? -14.367 21.219 -3.889 1 73.88 107 GLU A O 1
ATOM 861 N N . LEU A 1 108 ? -12.445 22.344 -3.877 1 74.88 108 LEU A N 1
ATOM 862 C CA . LEU A 1 108 ? -11.875 21.438 -4.867 1 74.88 108 LEU A CA 1
ATOM 863 C C . LEU A 1 108 ? -11.648 20.062 -4.27 1 74.88 108 LEU A C 1
ATOM 865 O O . LEU A 1 108 ? -11.617 19.062 -4.996 1 74.88 108 LEU A O 1
ATOM 869 N N . LYS A 1 109 ? -11.609 19.969 -2.93 1 76.88 109 LYS A N 1
ATOM 870 C CA . LYS A 1 109 ? -11.289 18.703 -2.27 1 76.88 109 LYS A CA 1
ATOM 871 C C . LYS A 1 109 ? -12.562 17.938 -1.916 1 76.88 109 LYS A C 1
ATOM 873 O O . LYS A 1 109 ? -12.508 16.75 -1.603 1 76.88 109 LYS A O 1
ATOM 878 N N . TRP A 1 110 ? -13.648 18.609 -2.104 1 81.5 110 TRP A N 1
ATOM 879 C CA . TRP A 1 110 ? -14.891 17.969 -1.68 1 81.5 110 TRP A CA 1
ATOM 880 C C . TRP A 1 110 ? -15.453 17.078 -2.785 1 81.5 110 TRP A C 1
ATOM 882 O O . TRP A 1 110 ? -15.555 17.516 -3.939 1 81.5 110 TRP A O 1
ATOM 892 N N . PHE A 1 111 ? -15.734 15.852 -2.49 1 83.94 111 PHE A N 1
ATOM 893 C CA . PHE A 1 111 ? -16.344 14.93 -3.441 1 83.94 111 PHE A CA 1
ATOM 894 C C . PHE A 1 111 ? -17.703 14.453 -2.949 1 83.94 111 PHE A C 1
ATOM 896 O O . PHE A 1 111 ? -18.719 14.711 -3.594 1 83.94 111 PHE A O 1
ATOM 903 N N . ASP A 1 112 ? -17.719 13.703 -1.896 1 85.56 112 ASP A N 1
ATOM 904 C CA . ASP A 1 112 ? -18.953 13.125 -1.38 1 85.56 112 ASP A CA 1
ATOM 905 C C . ASP A 1 112 ? -18.875 12.883 0.125 1 85.56 112 ASP A C 1
ATOM 907 O O . ASP A 1 112 ? -17.781 12.977 0.709 1 85.56 112 ASP A O 1
ATOM 911 N N . GLU A 1 113 ? -20.047 12.711 0.646 1 89.25 113 GLU A N 1
ATOM 912 C CA . GLU A 1 113 ? -20.078 12.266 2.035 1 89.25 113 GLU A CA 1
ATOM 913 C C . GLU A 1 113 ? -19.422 10.891 2.188 1 89.25 113 GLU A C 1
ATOM 915 O O . GLU A 1 113 ? -19.469 10.07 1.269 1 89.25 113 GLU A O 1
ATOM 920 N N . PRO A 1 114 ? -18.812 10.695 3.246 1 93.12 114 PRO A N 1
ATOM 921 C CA . PRO A 1 114 ? -18.219 9.383 3.479 1 93.12 114 PRO A CA 1
ATOM 922 C C . PRO A 1 114 ? -19.219 8.234 3.297 1 93.12 114 PRO A C 1
ATOM 924 O O . PRO A 1 114 ? -20.312 8.273 3.867 1 93.12 114 PRO A O 1
ATOM 927 N N . ALA A 1 115 ? -18.922 7.281 2.5 1 94.56 115 ALA A N 1
ATOM 928 C CA . ALA A 1 115 ? -19.812 6.152 2.234 1 94.56 115 ALA A CA 1
ATOM 929 C C . ALA A 1 115 ? -19.141 5.137 1.311 1 94.56 115 ALA A C 1
ATOM 931 O O . ALA A 1 115 ? -18.125 5.438 0.682 1 94.56 115 ALA A O 1
ATOM 932 N N . LEU A 1 116 ? -19.594 3.994 1.415 1 95.81 116 LEU A N 1
ATOM 933 C CA . LEU A 1 116 ? -19.344 2.945 0.433 1 95.81 116 LEU A CA 1
ATOM 934 C C . LEU A 1 116 ? -20.531 2.773 -0.503 1 95.81 116 LEU A C 1
ATOM 936 O O . LEU A 1 116 ? -21.562 2.236 -0.104 1 95.81 116 LEU A O 1
ATOM 940 N N . MET A 1 117 ? -20.344 3.232 -1.711 1 95.12 117 MET A N 1
ATOM 941 C CA . MET A 1 117 ? -21.469 3.205 -2.643 1 95.12 117 MET A CA 1
ATOM 942 C C . MET A 1 117 ? -21.266 2.125 -3.701 1 95.12 117 MET A C 1
ATOM 944 O O . MET A 1 117 ? -20.281 2.135 -4.426 1 95.12 117 MET A O 1
ATOM 948 N N . LEU A 1 118 ? -22.234 1.309 -3.814 1 95.06 118 LEU A N 1
ATOM 949 C CA . LEU A 1 118 ? -22.172 0.227 -4.793 1 95.06 118 LEU A CA 1
ATOM 950 C C . LEU A 1 118 ? -22.297 0.768 -6.211 1 95.06 118 LEU A C 1
ATOM 952 O O . LEU A 1 118 ? -23.172 1.608 -6.48 1 95.06 118 LEU A O 1
ATOM 956 N N . MET A 1 119 ? -21.469 0.281 -7.039 1 91.19 119 MET A N 1
ATOM 957 C CA . MET A 1 119 ? -21.562 0.621 -8.453 1 91.19 119 MET A CA 1
ATOM 958 C C . MET A 1 119 ? -22.156 -0.532 -9.258 1 91.19 119 MET A C 1
ATOM 960 O O . MET A 1 119 ? -23.094 -0.334 -10.039 1 91.19 119 MET A O 1
ATOM 964 N N . VAL A 1 120 ? -21.594 -1.677 -9.07 1 91.31 120 VAL A N 1
ATOM 965 C CA . VAL A 1 120 ? -22.047 -2.846 -9.82 1 91.31 120 VAL A CA 1
ATOM 966 C C . VAL A 1 120 ? -21.453 -4.113 -9.211 1 91.31 120 VAL A C 1
ATOM 968 O O . VAL A 1 120 ? -20.469 -4.047 -8.469 1 91.31 120 VAL A O 1
ATOM 971 N N . PHE A 1 121 ? -22.125 -5.199 -9.508 1 92.19 121 PHE A N 1
ATOM 972 C CA . PHE A 1 121 ? -21.547 -6.504 -9.211 1 92.19 121 PHE A CA 1
ATOM 973 C C . PHE A 1 121 ? -20.859 -7.09 -10.438 1 92.19 121 PHE A C 1
ATOM 975 O O . PHE A 1 121 ? -21.359 -6.965 -11.555 1 92.19 121 PHE A O 1
ATOM 982 N N . LYS A 1 122 ? -19.719 -7.645 -10.18 1 90.88 122 LYS A N 1
ATOM 983 C CA . LYS A 1 122 ? -18.953 -8.281 -11.25 1 90.88 122 LYS A CA 1
ATOM 984 C C . LYS A 1 122 ? -18.406 -9.641 -10.797 1 90.88 122 LYS A C 1
ATOM 986 O O . LYS A 1 122 ? -18.219 -9.875 -9.609 1 90.88 122 LYS A O 1
ATOM 991 N N . PRO A 1 123 ? -18.203 -10.453 -11.82 1 90.81 123 PRO A N 1
ATOM 992 C CA . PRO A 1 123 ? -17.594 -11.734 -11.453 1 90.81 123 PRO A CA 1
ATOM 993 C C . PRO A 1 123 ? -16.203 -11.562 -10.844 1 90.81 123 PRO A C 1
ATOM 995 O O . PRO A 1 123 ? -15.445 -10.68 -11.258 1 90.81 123 PRO A O 1
ATOM 998 N N . LEU A 1 124 ? -15.914 -12.398 -9.953 1 88.75 124 LEU A N 1
ATOM 999 C CA . LEU A 1 124 ? -14.648 -12.352 -9.234 1 88.75 124 LEU A CA 1
ATOM 1000 C C . LEU A 1 124 ? -13.469 -12.477 -10.195 1 88.75 124 LEU A C 1
ATOM 1002 O O . LEU A 1 124 ? -12.406 -11.898 -9.961 1 88.75 124 LEU A O 1
ATOM 1006 N N . VAL A 1 125 ? -13.625 -13.078 -11.273 1 83.19 125 VAL A N 1
ATOM 1007 C CA . VAL A 1 125 ? -12.57 -13.367 -12.234 1 83.19 125 VAL A CA 1
ATOM 1008 C C . VAL A 1 125 ? -12.07 -12.062 -12.859 1 83.19 125 VAL A C 1
ATOM 1010 O O . VAL A 1 125 ? -10.961 -12.008 -13.383 1 83.19 125 VAL A O 1
ATOM 1013 N N . MET A 1 126 ? -12.875 -11.07 -12.742 1 80.5 126 MET A N 1
ATOM 1014 C CA . MET A 1 126 ? -12.523 -9.797 -13.367 1 80.5 126 MET A CA 1
ATOM 1015 C C . MET A 1 126 ? -11.547 -9.016 -12.5 1 80.5 126 MET A C 1
ATOM 1017 O O . MET A 1 126 ? -10.945 -8.039 -12.961 1 80.5 126 MET A O 1
ATOM 1021 N N . LEU A 1 127 ? -11.461 -9.375 -11.32 1 78.94 127 LEU A N 1
ATOM 1022 C CA . LEU A 1 127 ? -10.508 -8.711 -10.43 1 78.94 127 LEU A CA 1
ATOM 1023 C C . LEU A 1 127 ? -9.086 -9.148 -10.734 1 78.94 127 LEU A C 1
ATOM 1025 O O . LEU A 1 127 ? -8.758 -10.328 -10.641 1 78.94 127 LEU A O 1
ATOM 1029 N N . LYS A 1 128 ? -8.281 -8.195 -11.336 1 69.56 128 LYS A N 1
ATOM 1030 C CA . LYS A 1 128 ? -6.895 -8.516 -11.648 1 69.56 128 LYS A CA 1
ATOM 1031 C C . LYS A 1 128 ? -6.078 -8.719 -10.375 1 69.56 128 LYS A C 1
ATOM 1033 O O . LYS A 1 128 ? -6.211 -7.953 -9.414 1 69.56 128 LYS A O 1
ATOM 1038 N N . GLU A 1 129 ? -5.305 -9.789 -10.508 1 64.62 129 GLU A N 1
ATOM 1039 C CA . GLU A 1 129 ? -4.473 -10.141 -9.359 1 64.62 129 GLU A CA 1
ATOM 1040 C C . GLU A 1 129 ? -3.268 -9.219 -9.242 1 64.62 129 GLU A C 1
ATOM 1042 O O . GLU A 1 129 ? -2.695 -8.805 -10.25 1 64.62 129 GLU A O 1
ATOM 1047 N N . HIS A 1 130 ? -3.01 -8.594 -8.203 1 63.06 130 HIS A N 1
ATOM 1048 C CA . HIS A 1 130 ? -1.766 -7.965 -7.773 1 63.06 130 HIS A CA 1
ATOM 1049 C C . HIS A 1 130 ? -1.75 -6.484 -8.125 1 63.06 130 HIS A C 1
ATOM 1051 O O . HIS A 1 130 ? -0.683 -5.867 -8.203 1 63.06 130 HIS A O 1
ATOM 1057 N N . HIS A 1 131 ? -2.875 -6.07 -8.727 1 65.75 131 HIS A N 1
ATOM 1058 C CA . HIS A 1 131 ? -2.898 -4.625 -8.93 1 65.75 131 HIS A CA 1
ATOM 1059 C C . HIS A 1 131 ? -3.65 -3.922 -7.805 1 65.75 131 HIS A C 1
ATOM 1061 O O . HIS A 1 131 ? -4.844 -3.643 -7.93 1 65.75 131 HIS A O 1
ATOM 1067 N N . TYR A 1 132 ? -2.871 -3.857 -6.785 1 78.31 132 TYR A N 1
ATOM 1068 C CA . TYR A 1 132 ? -3.523 -3.168 -5.68 1 78.31 132 TYR A CA 1
ATOM 1069 C C . TYR A 1 132 ? -2.758 -1.905 -5.297 1 78.31 132 TYR A C 1
ATOM 1071 O O . TYR A 1 132 ? -1.536 -1.844 -5.445 1 78.31 132 TYR A O 1
ATOM 1079 N N . LEU A 1 133 ? -3.475 -0.999 -4.902 1 81.81 133 LEU A N 1
ATOM 1080 C CA . LEU A 1 133 ? -2.906 0.303 -4.574 1 81.81 133 LEU A CA 1
ATOM 1081 C C . LEU A 1 133 ? -2.4 0.328 -3.135 1 81.81 133 LEU A C 1
ATOM 1083 O O . LEU A 1 133 ? -1.383 0.958 -2.842 1 81.81 133 LEU A O 1
ATOM 1087 N N . ARG A 1 134 ? -3.041 -0.259 -2.281 1 86.38 134 ARG A N 1
ATOM 1088 C CA . ARG A 1 134 ? -2.734 -0.277 -0.855 1 86.38 134 ARG A CA 1
ATOM 1089 C C . ARG A 1 134 ? -3.281 -1.537 -0.193 1 86.38 134 ARG A C 1
ATOM 1091 O O . ARG A 1 134 ? -4.051 -2.281 -0.804 1 86.38 134 ARG A O 1
ATOM 1098 N N . PRO A 1 135 ? -2.793 -1.8 0.971 1 86.94 135 PRO A N 1
ATOM 1099 C CA . PRO A 1 135 ? -3.309 -2.994 1.646 1 86.94 135 PRO A CA 1
ATOM 1100 C C . PRO A 1 135 ? -4.832 -3.002 1.749 1 86.94 135 PRO A C 1
ATOM 1102 O O . PRO A 1 135 ? -5.445 -1.949 1.949 1 86.94 135 PRO A O 1
ATOM 1105 N N . SER A 1 136 ? -5.289 -4.121 1.636 1 89.25 136 SER A N 1
ATOM 1106 C CA . SER A 1 136 ? -6.734 -4.297 1.726 1 89.25 136 SER A CA 1
ATOM 1107 C C . SER A 1 136 ? -7.23 -4.055 3.146 1 89.25 136 SER A C 1
ATOM 1109 O O . SER A 1 136 ? -6.469 -4.172 4.105 1 89.25 136 SER A O 1
ATOM 1111 N N . LEU A 1 137 ? -8.453 -3.652 3.217 1 90.88 137 LEU A N 1
ATOM 1112 C CA . LEU A 1 137 ? -9.156 -3.512 4.488 1 90.88 137 LEU A CA 1
ATOM 1113 C C . LEU A 1 137 ? -10.227 -4.586 4.637 1 90.88 137 LEU A C 1
ATOM 1115 O O . LEU A 1 137 ? -10.398 -5.426 3.748 1 90.88 137 LEU A O 1
ATOM 1119 N N . PHE A 1 138 ? -10.773 -4.598 5.762 1 90.94 138 PHE A N 1
ATOM 1120 C CA . PHE A 1 138 ? -11.82 -5.578 6.027 1 90.94 138 PHE A CA 1
ATOM 1121 C C . PHE A 1 138 ? -13.117 -4.895 6.434 1 90.94 138 PHE A C 1
ATOM 1123 O O . PHE A 1 138 ? -13.102 -3.928 7.199 1 90.94 138 PHE A O 1
ATOM 1130 N N . THR A 1 139 ? -14.18 -5.418 5.941 1 92.69 139 THR A N 1
ATOM 1131 C CA . THR A 1 139 ? -15.492 -4.84 6.219 1 92.69 139 THR A CA 1
ATOM 1132 C C . THR A 1 139 ? -16.359 -5.82 7.004 1 92.69 139 THR A C 1
ATOM 1134 O O . THR A 1 139 ? -16.484 -6.988 6.629 1 92.69 139 THR A O 1
ATOM 1137 N N . TYR A 1 140 ? -16.938 -5.254 8.016 1 90 140 TYR A N 1
ATOM 1138 C CA . TYR A 1 140 ? -17.828 -6.043 8.859 1 90 140 TYR A CA 1
ATOM 1139 C C . TYR A 1 140 ? -19.047 -5.234 9.273 1 90 140 TYR A C 1
ATOM 1141 O O . TYR A 1 140 ? -18.984 -4.012 9.414 1 90 140 TYR A O 1
ATOM 1149 N N . PRO A 1 141 ? -20.141 -5.902 9.492 1 90.56 141 PRO A N 1
ATOM 1150 C CA . PRO A 1 141 ? -21.375 -5.176 9.781 1 90.56 141 PRO A CA 1
ATOM 1151 C C . PRO A 1 141 ? -21.406 -4.598 11.188 1 90.56 141 PRO A C 1
ATOM 1153 O O . PRO A 1 141 ? -20.812 -5.164 12.109 1 90.56 141 PRO A O 1
ATOM 1156 N N . GLU A 1 142 ? -22.047 -3.51 11.242 1 86.12 142 GLU A N 1
ATOM 1157 C CA . GLU A 1 142 ? -22.359 -2.859 12.508 1 86.12 142 GLU A CA 1
ATOM 1158 C C . GLU A 1 142 ? -23.875 -2.676 12.656 1 86.12 142 GLU A C 1
ATOM 1160 O O . GLU A 1 142 ? -24.531 -2.109 11.781 1 86.12 142 GLU A O 1
ATOM 1165 N N . GLU A 1 143 ? -24.422 -3.176 13.734 1 82.88 143 GLU A N 1
ATOM 1166 C CA . GLU A 1 143 ? -25.875 -3.129 13.906 1 82.88 143 GLU A CA 1
ATOM 1167 C C . GLU A 1 143 ? -26.344 -1.713 14.219 1 82.88 143 GLU A C 1
ATOM 1169 O O . GLU A 1 143 ? -27.5 -1.36 13.945 1 82.88 143 GLU A O 1
ATOM 1174 N N . SER A 1 144 ? -25.5 -0.922 14.844 1 80.25 144 SER A N 1
ATOM 1175 C CA . SER A 1 144 ? -25.844 0.477 15.062 1 80.25 144 SER A CA 1
ATOM 1176 C C . SER A 1 144 ? -25.125 1.391 14.07 1 80.25 144 SER A C 1
ATOM 1178 O O . SER A 1 144 ? -23.969 1.162 13.734 1 80.25 144 SER A O 1
ATOM 1180 N N . PRO A 1 145 ? -25.844 2.299 13.438 1 78.75 145 PRO A N 1
ATOM 1181 C CA . PRO A 1 145 ? -27.172 2.811 13.773 1 78.75 145 PRO A CA 1
ATOM 1182 C C . PRO A 1 145 ? -28.281 2.16 12.953 1 78.75 145 PRO A C 1
ATOM 1184 O O . PRO A 1 145 ? -29.469 2.336 13.258 1 78.75 145 PRO A O 1
ATOM 1187 N N . VAL A 1 146 ? -27.953 1.46 11.969 1 79.94 146 VAL A N 1
ATOM 1188 C CA . VAL A 1 146 ? -28.969 0.876 11.102 1 79.94 146 VAL A CA 1
ATOM 1189 C C . VAL A 1 146 ? -29.266 -0.549 11.555 1 79.94 146 VAL A C 1
ATOM 1191 O O . VAL A 1 146 ? -28.5 -1.475 11.281 1 79.94 146 VAL A O 1
ATOM 1194 N N . ASN A 1 147 ? -30.438 -0.682 12.102 1 81 147 ASN A N 1
ATOM 1195 C CA . ASN A 1 147 ? -30.844 -2.014 12.539 1 81 147 ASN A CA 1
ATOM 1196 C C . ASN A 1 147 ? -31.109 -2.936 11.359 1 81 147 ASN A C 1
ATOM 1198 O O . ASN A 1 147 ? -31.734 -2.521 10.375 1 81 147 ASN A O 1
ATOM 1202 N N . GLY A 1 148 ? -30.609 -4.152 11.461 1 86 148 GLY A N 1
ATOM 1203 C CA . GLY A 1 148 ? -30.766 -5.094 10.367 1 86 148 GLY A CA 1
ATOM 1204 C C . GLY A 1 148 ? -29.516 -5.203 9.5 1 86 148 GLY A C 1
ATOM 1205 O O . GLY A 1 148 ? -29.453 -6.062 8.617 1 86 148 GLY A O 1
ATOM 1206 N N . SER A 1 149 ? -28.609 -4.371 9.781 1 89 149 SER A N 1
ATOM 1207 C CA . SER A 1 149 ? -27.375 -4.332 8.984 1 89 149 SER A CA 1
ATOM 1208 C C . SER A 1 149 ? -26.656 -5.676 9.008 1 89 149 SER A C 1
ATOM 1210 O O . SER A 1 149 ? -26.188 -6.156 7.973 1 89 149 SER A O 1
ATOM 1212 N N . SER A 1 150 ? -26.641 -6.355 10.125 1 88.94 150 SER A N 1
ATOM 1213 C CA . SER A 1 150 ? -25.938 -7.637 10.242 1 88.94 150 SER A CA 1
ATOM 1214 C C . SER A 1 150 ? -26.609 -8.711 9.391 1 88.94 150 SER A C 1
ATOM 1216 O O . SER A 1 150 ? -25.922 -9.484 8.719 1 88.94 150 SER A O 1
ATOM 1218 N N . THR A 1 151 ? -27.906 -8.672 9.438 1 89.19 151 THR A N 1
ATOM 1219 C CA . THR A 1 151 ? -28.656 -9.656 8.664 1 89.19 151 THR A CA 1
ATOM 1220 C C . THR A 1 151 ? -28.469 -9.422 7.164 1 89.19 151 THR A C 1
ATOM 1222 O O . THR A 1 151 ? -28.219 -10.367 6.414 1 89.19 151 THR A O 1
ATOM 1225 N N . LEU A 1 152 ? -28.547 -8.195 6.777 1 91 152 LEU A N 1
ATOM 1226 C CA . LEU A 1 152 ? -28.391 -7.84 5.371 1 91 152 LEU A CA 1
ATOM 1227 C C . LEU A 1 152 ? -26.984 -8.148 4.891 1 91 152 LEU A C 1
ATOM 1229 O O . LEU A 1 152 ? -26.797 -8.648 3.777 1 91 152 LEU A O 1
ATOM 1233 N N . PHE A 1 153 ? -26.109 -7.832 5.75 1 93.06 153 PHE A N 1
ATOM 1234 C CA . PHE A 1 153 ? -24.703 -8.094 5.438 1 93.06 153 PHE A CA 1
ATOM 1235 C C . PHE A 1 153 ? -24.469 -9.586 5.227 1 93.06 153 PHE A C 1
ATOM 1237 O O . PHE A 1 153 ? -23.812 -9.984 4.266 1 93.06 153 PHE A O 1
ATOM 1244 N N . SER A 1 154 ? -25.047 -10.344 6.051 1 92.06 154 SER A N 1
ATOM 1245 C CA . SER A 1 154 ? -24.906 -11.797 5.953 1 92.06 154 SER A CA 1
ATOM 1246 C C . SER A 1 154 ? -25.531 -12.328 4.672 1 92.06 154 SER A C 1
ATOM 1248 O O . SER A 1 154 ? -24.953 -13.18 3.996 1 92.06 154 SER A O 1
ATOM 1250 N N . ALA A 1 155 ? -26.672 -11.82 4.406 1 93.19 155 ALA A N 1
ATOM 1251 C CA . ALA A 1 155 ? -27.344 -12.227 3.18 1 93.19 155 ALA A CA 1
ATOM 1252 C C . ALA A 1 155 ? -26.5 -11.883 1.951 1 93.19 155 ALA A C 1
ATOM 1254 O O . ALA A 1 155 ? -26.359 -12.711 1.045 1 93.19 155 ALA A O 1
ATOM 1255 N N . LEU A 1 156 ? -26.016 -10.703 1.972 1 94.44 156 LEU A N 1
ATOM 1256 C CA . LEU A 1 156 ? -25.156 -10.266 0.877 1 94.44 156 LEU A CA 1
ATOM 1257 C C . LEU A 1 156 ? -23.922 -11.156 0.755 1 94.44 156 LEU A C 1
ATOM 1259 O O . LEU A 1 156 ? -23.562 -11.578 -0.346 1 94.44 156 LEU A O 1
ATOM 1263 N N . LEU A 1 157 ? -23.312 -11.461 1.856 1 94.81 157 LEU A N 1
ATOM 1264 C CA . LEU A 1 157 ? -22.094 -12.273 1.9 1 94.81 157 LEU A CA 1
ATOM 1265 C C . LEU A 1 157 ? -22.359 -13.664 1.336 1 94.81 157 LEU A C 1
ATOM 1267 O O . LEU A 1 157 ? -21.609 -14.141 0.484 1 94.81 157 LEU A O 1
ATOM 1271 N N . ILE A 1 158 ? -23.422 -14.258 1.753 1 94.06 158 ILE A N 1
ATOM 1272 C CA . ILE A 1 158 ? -23.766 -15.609 1.342 1 94.06 158 ILE A CA 1
ATOM 1273 C C . ILE A 1 158 ? -23.969 -15.656 -0.171 1 94.06 158 ILE A C 1
ATOM 1275 O O . ILE A 1 158 ? -23.438 -16.547 -0.85 1 94.06 158 ILE A O 1
ATOM 1279 N N . LYS A 1 159 ? -24.594 -14.719 -0.638 1 93.88 159 LYS A N 1
ATOM 1280 C CA . LYS A 1 159 ? -24.938 -14.758 -2.057 1 93.88 159 LYS A CA 1
ATOM 1281 C C . LYS A 1 159 ? -23.734 -14.391 -2.922 1 93.88 159 LYS A C 1
ATOM 1283 O O . LYS A 1 159 ? -23.578 -14.914 -4.027 1 93.88 159 LYS A O 1
ATOM 1288 N N . CYS A 1 160 ? -22.953 -13.445 -2.434 1 95.31 160 CYS A N 1
ATOM 1289 C CA . CYS A 1 160 ? -21.75 -13.133 -3.172 1 95.31 160 CYS A CA 1
ATOM 1290 C C . CYS A 1 160 ? -20.828 -14.344 -3.25 1 95.31 160 CYS A C 1
ATOM 1292 O O . CYS A 1 160 ? -20.156 -14.562 -4.266 1 95.31 160 CYS A O 1
ATOM 1294 N N . LEU A 1 161 ? -20.812 -15.148 -2.221 1 94.75 161 LEU A N 1
ATOM 1295 C CA . LEU A 1 161 ? -20 -16.359 -2.197 1 94.75 161 LEU A CA 1
ATOM 1296 C C . LEU A 1 161 ? -20.562 -17.406 -3.15 1 94.75 161 LEU A C 1
ATOM 1298 O O . LEU A 1 161 ? -19.812 -18.047 -3.891 1 94.75 161 LEU A O 1
ATOM 1302 N N . GLU A 1 162 ? -21.828 -17.531 -3.141 1 94.31 162 GLU A N 1
ATOM 1303 C CA . GLU A 1 162 ? -22.5 -18.531 -3.969 1 94.31 162 GLU A CA 1
ATOM 1304 C C . GLU A 1 162 ? -22.344 -18.203 -5.453 1 94.31 162 GLU A C 1
ATOM 1306 O O . GLU A 1 162 ? -22.062 -19.094 -6.262 1 94.31 162 GLU A O 1
ATOM 1311 N N . LYS A 1 163 ? -22.516 -16.953 -5.73 1 94.06 163 LYS A N 1
ATOM 1312 C CA . LYS A 1 163 ? -22.484 -16.547 -7.129 1 94.06 163 LYS A CA 1
ATOM 1313 C C . LYS A 1 163 ? -21.062 -16.203 -7.578 1 94.06 163 LYS A C 1
ATOM 1315 O O . LYS A 1 163 ? -20.812 -16.016 -8.766 1 94.06 163 LYS A O 1
ATOM 1320 N N . VAL A 1 164 ? -20.188 -16.094 -6.707 1 93.25 164 VAL A N 1
ATOM 1321 C CA . VAL A 1 164 ? -18.781 -15.797 -6.949 1 93.25 164 VAL A CA 1
ATOM 1322 C C . VAL A 1 164 ? -18.656 -14.453 -7.652 1 93.25 164 VAL A C 1
ATOM 1324 O O . VAL A 1 164 ? -18.031 -14.352 -8.711 1 93.25 164 VAL A O 1
ATOM 1327 N N . VAL A 1 165 ? -19.25 -13.469 -6.988 1 94 165 VAL A N 1
ATOM 1328 C CA . VAL A 1 165 ? -19.234 -12.117 -7.543 1 94 165 VAL A CA 1
ATOM 1329 C C . VAL A 1 165 ? -18.594 -11.156 -6.543 1 94 165 VAL A C 1
ATOM 1331 O O . VAL A 1 165 ? -18.5 -11.469 -5.352 1 94 165 VAL A O 1
ATOM 1334 N N . ILE A 1 166 ? -18.125 -10.07 -7.051 1 93.62 166 ILE A N 1
ATOM 1335 C CA . ILE A 1 166 ? -17.578 -8.992 -6.227 1 93.62 166 ILE A CA 1
ATOM 1336 C C . ILE A 1 166 ? -18.438 -7.738 -6.383 1 93.62 166 ILE A C 1
ATOM 1338 O O . ILE A 1 166 ? -19.125 -7.574 -7.391 1 93.62 166 ILE A O 1
ATOM 1342 N N . ALA A 1 167 ? -18.438 -6.941 -5.383 1 94.88 167 ALA A N 1
ATOM 1343 C CA . ALA A 1 167 ? -19.125 -5.652 -5.438 1 94.88 167 ALA A CA 1
ATOM 1344 C C . ALA A 1 167 ? -18.141 -4.516 -5.684 1 94.88 167 ALA A C 1
ATOM 1346 O O . ALA A 1 167 ? -17.266 -4.258 -4.859 1 94.88 167 ALA A O 1
ATOM 1347 N N . LEU A 1 168 ? -18.25 -3.924 -6.812 1 92.69 168 LEU A N 1
ATOM 1348 C CA . LEU A 1 168 ? -17.469 -2.721 -7.074 1 92.69 168 LEU A CA 1
ATOM 1349 C C . LEU A 1 168 ? -18.109 -1.501 -6.43 1 92.69 168 LEU A C 1
ATOM 1351 O O . LEU A 1 168 ? -19.312 -1.273 -6.59 1 92.69 168 LEU A O 1
ATOM 1355 N N . CYS A 1 169 ? -17.297 -0.768 -5.723 1 94.69 169 CYS A N 1
ATOM 1356 C CA . CYS A 1 169 ? -17.859 0.336 -4.953 1 94.69 169 CYS A CA 1
ATOM 1357 C C . CYS A 1 169 ? -16.984 1.583 -5.07 1 94.69 169 CYS A C 1
ATOM 1359 O O . CYS A 1 169 ? -15.805 1.489 -5.375 1 94.69 169 CYS A O 1
ATOM 1361 N N . ARG A 1 170 ? -17.656 2.668 -4.902 1 93.94 170 ARG A N 1
ATOM 1362 C CA . ARG A 1 170 ? -17 3.938 -4.625 1 93.94 170 ARG A CA 1
ATOM 1363 C C . ARG A 1 170 ? -16.859 4.164 -3.123 1 93.94 170 ARG A C 1
ATOM 1365 O O . ARG A 1 170 ? -17.844 4.219 -2.4 1 93.94 170 ARG A O 1
ATOM 1372 N N . TYR A 1 171 ? -15.609 4.27 -2.719 1 95.56 171 TYR A N 1
ATOM 1373 C CA . TYR A 1 171 ? -15.352 4.383 -1.287 1 95.56 171 TYR A CA 1
ATOM 1374 C C . TYR A 1 171 ? -14.812 5.766 -0.938 1 95.56 171 TYR A C 1
ATOM 1376 O O . TYR A 1 171 ? -13.719 6.141 -1.371 1 95.56 171 TYR A O 1
ATOM 1384 N N . THR A 1 172 ? -15.555 6.547 -0.174 1 94.75 172 THR A N 1
ATOM 1385 C CA . THR A 1 172 ? -15.125 7.82 0.389 1 94.75 172 THR A CA 1
ATOM 1386 C C . THR A 1 172 ? -14.969 7.719 1.903 1 94.75 172 THR A C 1
ATOM 1388 O O . THR A 1 172 ? -15.953 7.773 2.643 1 94.75 172 THR A O 1
ATOM 1391 N N . PRO A 1 173 ? -13.727 7.641 2.293 1 93.44 173 PRO A N 1
ATOM 1392 C CA . PRO A 1 173 ? -13.516 7.406 3.723 1 93.44 173 PRO A CA 1
ATOM 1393 C C . PRO A 1 173 ? -13.914 8.602 4.582 1 93.44 173 PRO A C 1
ATOM 1395 O O . PRO A 1 173 ? -14.523 8.438 5.641 1 93.44 173 PRO A O 1
ATOM 1398 N N . ARG A 1 174 ? -13.586 9.797 4.145 1 91.31 174 ARG A N 1
ATOM 1399 C CA . ARG A 1 174 ? -13.867 11.031 4.871 1 91.31 174 ARG A CA 1
ATOM 1400 C C . ARG A 1 174 ? -14.258 12.148 3.918 1 91.31 174 ARG A C 1
ATOM 1402 O O . ARG A 1 174 ? -14.078 12.031 2.705 1 91.31 174 ARG A O 1
ATOM 1409 N N . ARG A 1 175 ? -14.922 13.234 4.348 1 83.06 175 ARG A N 1
ATOM 1410 C CA . ARG A 1 175 ? -15.469 14.32 3.545 1 83.06 175 ARG A CA 1
ATOM 1411 C C . ARG A 1 175 ? -14.375 14.984 2.709 1 83.06 175 ARG A C 1
ATOM 1413 O O . ARG A 1 175 ? -14.602 15.32 1.545 1 83.06 175 ARG A O 1
ATOM 1420 N N . ASN A 1 176 ? -13.109 15.086 3.078 1 82.75 176 ASN A N 1
ATOM 1421 C CA . ASN A 1 176 ? -12.055 15.805 2.367 1 82.75 176 ASN A CA 1
ATOM 1422 C C . ASN A 1 176 ? -11.008 14.844 1.813 1 82.75 176 ASN A C 1
ATOM 1424 O O . ASN A 1 176 ? -9.883 15.258 1.512 1 82.75 176 ASN A O 1
ATOM 1428 N N . ILE A 1 177 ? -11.492 13.68 1.604 1 88.38 177 ILE A N 1
ATOM 1429 C CA . ILE A 1 177 ? -10.633 12.695 0.968 1 88.38 177 ILE A CA 1
ATOM 1430 C C . ILE A 1 177 ? -11.258 12.227 -0.342 1 88.38 177 ILE A C 1
ATOM 1432 O O . ILE A 1 177 ? -12.445 11.898 -0.385 1 88.38 177 ILE A O 1
ATOM 1436 N N . PRO A 1 178 ? -10.461 12.32 -1.361 1 89.38 178 PRO A N 1
ATOM 1437 C CA . PRO A 1 178 ? -11.008 11.828 -2.633 1 89.38 178 PRO A CA 1
ATOM 1438 C C . PRO A 1 178 ? -11.453 10.375 -2.564 1 89.38 178 PRO A C 1
ATOM 1440 O O . PRO A 1 178 ? -10.875 9.578 -1.82 1 89.38 178 PRO A O 1
ATOM 1443 N N . PRO A 1 179 ? -12.43 10.07 -3.371 1 92.31 179 PRO A N 1
ATOM 1444 C CA . PRO A 1 179 ? -12.961 8.703 -3.35 1 92.31 179 PRO A CA 1
ATOM 1445 C C . PRO A 1 179 ? -12 7.688 -3.967 1 92.31 179 PRO A C 1
ATOM 1447 O O . PRO A 1 179 ? -11.188 8.039 -4.824 1 92.31 179 PRO A O 1
ATOM 1450 N N . TYR A 1 180 ? -12.148 6.477 -3.48 1 92.75 180 TYR A N 1
ATOM 1451 C CA . TYR A 1 180 ? -11.398 5.344 -4.012 1 92.75 180 TYR A CA 1
ATOM 1452 C C . TYR A 1 180 ? -12.305 4.41 -4.797 1 92.75 180 TYR A C 1
ATOM 1454 O O . TYR A 1 180 ? -13.516 4.355 -4.555 1 92.75 180 TYR A O 1
ATOM 1462 N N . PHE A 1 181 ? -11.695 3.809 -5.789 1 91.38 181 PHE A N 1
ATOM 1463 C CA . PHE A 1 181 ? -12.32 2.678 -6.469 1 91.38 181 PHE A CA 1
ATOM 1464 C C . PHE A 1 181 ? -11.953 1.366 -5.785 1 91.38 181 PHE A C 1
ATOM 1466 O O . PHE A 1 181 ? -10.773 1.006 -5.707 1 91.38 181 PHE A O 1
ATOM 1473 N N . VAL A 1 182 ? -13.016 0.667 -5.246 1 93.06 182 VAL A N 1
ATOM 1474 C CA . VAL A 1 182 ? -12.695 -0.504 -4.438 1 93.06 182 VAL A CA 1
ATOM 1475 C C . VAL A 1 182 ? -13.594 -1.673 -4.844 1 93.06 182 VAL A C 1
ATOM 1477 O O . VAL A 1 182 ? -14.625 -1.478 -5.484 1 93.06 182 VAL A O 1
ATOM 1480 N N . ALA A 1 183 ? -13.086 -2.836 -4.504 1 92.94 183 ALA A N 1
ATOM 1481 C CA . ALA A 1 183 ? -13.844 -4.07 -4.691 1 92.94 183 ALA A CA 1
ATOM 1482 C C . ALA A 1 183 ? -14.07 -4.785 -3.359 1 92.94 183 ALA A C 1
ATOM 1484 O O . ALA A 1 183 ? -13.133 -4.957 -2.578 1 92.94 183 ALA A O 1
ATOM 1485 N N . LEU A 1 184 ? -15.305 -5.133 -3.088 1 95.62 184 LEU A N 1
ATOM 1486 C CA . LEU A 1 184 ? -15.617 -5.973 -1.935 1 95.62 184 LEU A CA 1
ATOM 1487 C C . LEU A 1 184 ? -15.57 -7.449 -2.311 1 95.62 184 LEU A C 1
ATOM 1489 O O . LEU A 1 184 ? -16.406 -7.922 -3.088 1 95.62 184 LEU A O 1
ATOM 1493 N N . VAL A 1 185 ? -14.617 -8.117 -1.73 1 93.5 185 VAL A N 1
ATOM 1494 C CA . VAL A 1 185 ? -14.445 -9.539 -2.012 1 93.5 185 VAL A CA 1
ATOM 1495 C C . VAL A 1 185 ? -14.906 -10.359 -0.811 1 93.5 185 VAL A C 1
ATOM 1497 O O . VAL A 1 185 ? -14.383 -10.203 0.296 1 93.5 185 VAL A O 1
ATOM 1500 N N . SER A 1 186 ? -15.859 -11.219 -1.085 1 94.69 186 SER A N 1
ATOM 1501 C CA . SER A 1 186 ? -16.438 -12.016 -0.01 1 94.69 186 SER A CA 1
ATOM 1502 C C . SER A 1 186 ? -15.43 -13.031 0.518 1 94.69 186 SER A C 1
ATOM 1504 O O . SER A 1 186 ? -14.672 -13.633 -0.255 1 94.69 186 SER A O 1
ATOM 1506 N N . GLN A 1 187 ? -15.359 -13.133 1.731 1 89.56 187 GLN A N 1
ATOM 1507 C CA . GLN A 1 187 ? -14.5 -14.086 2.426 1 89.56 187 GLN A CA 1
ATOM 1508 C C . GLN A 1 187 ? -15.328 -15.039 3.289 1 89.56 187 GLN A C 1
ATOM 1510 O O . GLN A 1 187 ? -16.156 -14.602 4.094 1 89.56 187 GLN A O 1
ATOM 1515 N N . GLU A 1 188 ? -14.984 -16.25 3.094 1 88.38 188 GLU A N 1
ATOM 1516 C CA . GLU A 1 188 ? -15.719 -17.266 3.844 1 88.38 188 GLU A CA 1
ATOM 1517 C C . GLU A 1 188 ? -15.055 -17.547 5.191 1 88.38 188 GLU A C 1
ATOM 1519 O O . GLU A 1 188 ? -13.844 -17.375 5.34 1 88.38 188 GLU A O 1
ATOM 1524 N N . GLU A 1 189 ? -15.906 -17.938 6.09 1 85.62 189 GLU A N 1
ATOM 1525 C CA . GLU A 1 189 ? -15.391 -18.328 7.402 1 85.62 189 GLU A CA 1
ATOM 1526 C C . GLU A 1 189 ? -14.609 -19.625 7.328 1 85.62 189 GLU A C 1
ATOM 1528 O O . GLU A 1 189 ? -15.016 -20.562 6.637 1 85.62 189 GLU A O 1
ATOM 1533 N N . GLU A 1 190 ? -13.422 -19.562 7.93 1 82.75 190 GLU A N 1
ATOM 1534 C CA . GLU A 1 190 ? -12.641 -20.781 8.031 1 82.75 190 GLU A CA 1
ATOM 1535 C C . GLU A 1 190 ? -12.414 -21.172 9.492 1 82.75 190 GLU A C 1
ATOM 1537 O O . GLU A 1 190 ? -12 -20.344 10.305 1 82.75 190 GLU A O 1
ATOM 1542 N N . LEU A 1 191 ? -12.781 -22.406 9.758 1 82.19 191 LEU A N 1
ATOM 1543 C CA . LEU A 1 191 ? -12.57 -22.969 11.086 1 82.19 191 LEU A CA 1
ATOM 1544 C C . LEU A 1 191 ? -11.453 -24 11.07 1 82.19 191 LEU A C 1
ATOM 1546 O O . LEU A 1 191 ? -11.297 -24.734 10.086 1 82.19 191 LEU A O 1
ATOM 1550 N N . ASP A 1 192 ? -10.578 -23.875 11.984 1 80.25 192 ASP A N 1
ATOM 1551 C CA . ASP A 1 192 ? -9.547 -24.906 12.078 1 80.25 192 ASP A CA 1
ATOM 1552 C C . ASP A 1 192 ? -10.117 -26.219 12.609 1 80.25 192 ASP A C 1
ATOM 1554 O O . ASP A 1 192 ? -11.336 -26.344 12.781 1 80.25 192 ASP A O 1
ATOM 1558 N N . ASP A 1 193 ? -9.195 -27.172 12.812 1 84.69 193 ASP A N 1
ATOM 1559 C CA . ASP A 1 193 ? -9.578 -28.516 13.227 1 84.69 193 ASP A CA 1
ATOM 1560 C C . ASP A 1 193 ? -10.273 -28.5 14.586 1 84.69 193 ASP A C 1
ATOM 1562 O O . ASP A 1 193 ? -11.094 -29.375 14.883 1 84.69 193 ASP A O 1
ATOM 1566 N N . GLN A 1 194 ? -10 -27.562 15.453 1 82.75 194 GLN A N 1
ATOM 1567 C CA . GLN A 1 194 ? -10.594 -27.438 16.781 1 82.75 194 GLN A CA 1
ATOM 1568 C C . GLN A 1 194 ? -11.805 -26.5 16.75 1 82.75 194 GLN A C 1
ATOM 1570 O O . GLN A 1 194 ? -12.273 -26.062 17.797 1 82.75 194 GLN A O 1
ATOM 1575 N N . LYS A 1 195 ? -12.281 -26.125 15.562 1 80.69 195 LYS A N 1
ATOM 1576 C CA . LYS A 1 195 ? -13.453 -25.281 15.359 1 80.69 195 LYS A CA 1
ATOM 1577 C C . LYS A 1 195 ? -13.195 -23.859 15.82 1 80.69 195 LYS A C 1
ATOM 1579 O O . LYS A 1 195 ? -14.102 -23.188 16.328 1 80.69 195 LYS A O 1
ATOM 1584 N N . ILE A 1 196 ? -11.914 -23.688 15.867 1 75.62 196 ILE A N 1
ATOM 1585 C CA . ILE A 1 196 ? -11.547 -22.312 16.172 1 75.62 196 ILE A CA 1
ATOM 1586 C C . ILE A 1 196 ? -11.477 -21.484 14.891 1 75.62 196 ILE A C 1
ATOM 1588 O O . ILE A 1 196 ? -10.906 -21.938 13.891 1 75.62 196 ILE A O 1
ATOM 1592 N N . GLN A 1 197 ? -12.133 -20.391 14.906 1 75.19 197 GLN A N 1
ATOM 1593 C CA . GLN A 1 197 ? -12.172 -19.516 13.734 1 75.19 197 GLN A CA 1
ATOM 1594 C C . GLN A 1 197 ? -10.773 -19.031 13.359 1 75.19 197 GLN A C 1
ATOM 1596 O O . GLN A 1 197 ? -10.062 -18.469 14.188 1 75.19 197 GLN A O 1
ATOM 1601 N N . VAL A 1 198 ? -10.367 -19.375 12.203 1 73.44 198 VAL A N 1
ATOM 1602 C CA . VAL A 1 198 ? -9.07 -18.953 11.688 1 73.44 198 VAL A CA 1
ATOM 1603 C C . VAL A 1 198 ? -9.242 -17.734 10.781 1 73.44 198 VAL A C 1
ATOM 1605 O O . VAL A 1 198 ? -8.383 -16.844 10.758 1 73.44 198 VAL A O 1
ATOM 1608 N N . THR A 1 199 ? -10.43 -17.766 10.086 1 78.06 199 THR A N 1
ATOM 1609 C CA . THR A 1 199 ? -10.742 -16.656 9.188 1 78.06 199 THR A CA 1
ATOM 1610 C C . THR A 1 199 ? -12.148 -16.125 9.461 1 78.06 199 THR A C 1
ATOM 1612 O O . THR A 1 199 ? -13.109 -16.891 9.516 1 78.06 199 THR A O 1
ATOM 1615 N N . THR A 1 200 ? -12.211 -14.883 9.68 1 82.81 200 THR A N 1
ATOM 1616 C CA . THR A 1 200 ? -13.492 -14.227 9.922 1 82.81 200 THR A CA 1
ATOM 1617 C C . THR A 1 200 ? -14.25 -14.016 8.617 1 82.81 200 THR A C 1
ATOM 1619 O O . THR A 1 200 ? -13.648 -13.648 7.598 1 82.81 200 THR A O 1
ATOM 1622 N N . PRO A 1 201 ? -15.539 -14.344 8.695 1 88.5 201 PRO A N 1
ATOM 1623 C CA . PRO A 1 201 ? -16.328 -14.047 7.496 1 88.5 201 PRO A CA 1
ATOM 1624 C C . PRO A 1 201 ? -16.547 -12.555 7.285 1 88.5 201 PRO A C 1
ATOM 1626 O O . PRO A 1 201 ? -16.703 -11.805 8.258 1 88.5 201 PRO A O 1
ATOM 1629 N N . GLY A 1 202 ? -16.562 -12.133 6.125 1 91.38 202 GLY A N 1
ATOM 1630 C CA . GLY A 1 202 ? -16.781 -10.734 5.781 1 91.38 202 GLY A CA 1
ATOM 1631 C C . GLY A 1 202 ? -16.312 -10.383 4.383 1 91.38 202 GLY A C 1
ATOM 1632 O O . GLY A 1 202 ? -16.266 -11.242 3.502 1 91.38 202 GLY A O 1
ATOM 1633 N N . PHE A 1 203 ? -16.156 -9.102 4.188 1 93.75 203 PHE A N 1
ATOM 1634 C CA . PHE A 1 203 ? -15.688 -8.648 2.881 1 93.75 203 PHE A CA 1
ATOM 1635 C C . PHE A 1 203 ? -14.305 -8.023 2.984 1 93.75 203 PHE A C 1
ATOM 1637 O O . PHE A 1 203 ? -14.07 -7.168 3.844 1 93.75 203 PHE A O 1
ATOM 1644 N N . GLN A 1 204 ? -13.477 -8.469 2.092 1 91.06 204 GLN A N 1
ATOM 1645 C CA . GLN A 1 204 ? -12.219 -7.75 1.892 1 91.06 204 GLN A CA 1
ATOM 1646 C C . GLN A 1 204 ? -12.422 -6.527 1.004 1 91.06 204 GLN A C 1
ATOM 1648 O O . GLN A 1 204 ? -13.055 -6.613 -0.047 1 91.06 204 GLN A O 1
ATOM 1653 N N . LEU A 1 205 ? -12 -5.453 1.543 1 93.75 205 LEU A N 1
ATOM 1654 C CA . LEU A 1 205 ? -12.039 -4.227 0.753 1 93.75 205 LEU A CA 1
ATOM 1655 C C . LEU A 1 205 ? -10.719 -3.996 0.035 1 93.75 205 LEU A C 1
ATOM 1657 O O . LEU A 1 205 ? -9.734 -3.59 0.656 1 93.75 205 LEU A O 1
ATOM 1661 N N . VAL A 1 206 ? -10.742 -4.227 -1.246 1 91.44 206 VAL A N 1
ATOM 1662 C CA . VAL A 1 206 ? -9.523 -4.168 -2.043 1 91.44 206 VAL A CA 1
ATOM 1663 C C . VAL A 1 206 ? -9.5 -2.875 -2.855 1 91.44 206 VAL A C 1
ATOM 1665 O O . VAL A 1 206 ? -10.438 -2.584 -3.598 1 91.44 206 VAL A O 1
ATOM 1668 N N . PHE A 1 207 ? -8.414 -2.162 -2.764 1 90.94 207 PHE A N 1
ATOM 1669 C CA . PHE A 1 207 ? -8.281 -0.901 -3.486 1 90.94 207 PHE A CA 1
ATOM 1670 C C . PHE A 1 207 ? -7.805 -1.143 -4.914 1 90.94 207 PHE A C 1
ATOM 1672 O O . PHE A 1 207 ? -6.695 -1.639 -5.129 1 90.94 207 PHE A O 1
ATOM 1679 N N . SER A 1 208 ? -8.617 -0.766 -5.773 1 87.94 208 SER A N 1
ATOM 1680 C CA . SER A 1 208 ? -8.273 -0.917 -7.184 1 87.94 208 SER A CA 1
ATOM 1681 C C . SER A 1 208 ? -7.637 0.354 -7.734 1 87.94 208 SER A C 1
ATOM 1683 O O . SER A 1 208 ? -8.07 1.462 -7.406 1 87.94 208 SER A O 1
ATOM 1685 N N . PRO A 1 209 ? -6.641 0.206 -8.555 1 87.69 209 PRO A N 1
ATOM 1686 C CA . PRO A 1 209 ? -6 1.387 -9.141 1 87.69 209 PRO A CA 1
ATOM 1687 C C . PRO A 1 209 ? -6.848 2.037 -10.234 1 87.69 209 PRO A C 1
ATOM 1689 O O . PRO A 1 209 ? -7.629 1.354 -10.906 1 87.69 209 PRO A O 1
ATOM 1692 N N . PHE A 1 210 ? -6.703 3.348 -10.367 1 87.5 210 PHE A N 1
ATOM 1693 C CA . PHE A 1 210 ? -7.254 4.082 -11.5 1 87.5 210 PHE A CA 1
ATOM 1694 C C . PHE A 1 210 ? -6.355 3.947 -12.727 1 87.5 210 PHE A C 1
ATOM 1696 O O . PHE A 1 210 ? -5.223 3.471 -12.617 1 87.5 210 PHE A O 1
ATOM 1703 N N . ALA A 1 211 ? -6.863 4.316 -13.781 1 84.19 211 ALA A N 1
ATOM 1704 C CA . ALA A 1 211 ? -6.082 4.27 -15.016 1 84.19 211 ALA A CA 1
ATOM 1705 C C . ALA A 1 211 ? -4.797 5.078 -14.883 1 84.19 211 ALA A C 1
ATOM 1707 O O . ALA A 1 211 ? -3.746 4.672 -15.391 1 84.19 211 ALA A O 1
ATOM 1708 N N . ASP A 1 212 ? -4.926 6.164 -14.195 1 83.88 212 ASP A N 1
ATOM 1709 C CA . ASP A 1 212 ? -3.789 7.066 -14.039 1 83.88 212 ASP A CA 1
ATOM 1710 C C . ASP A 1 212 ? -2.721 6.449 -13.133 1 83.88 212 ASP A C 1
ATOM 1712 O O . ASP A 1 212 ? -1.568 6.887 -13.141 1 83.88 212 ASP A O 1
ATOM 1716 N N . ASP A 1 213 ? -3.105 5.5 -12.367 1 85.31 213 ASP A N 1
ATOM 1717 C CA . ASP A 1 213 ? -2.184 4.895 -11.414 1 85.31 213 ASP A CA 1
ATOM 1718 C C . ASP A 1 213 ? -1.33 3.818 -12.086 1 85.31 213 ASP A C 1
ATOM 1720 O O . ASP A 1 213 ? -0.282 3.436 -11.555 1 85.31 213 ASP A O 1
ATOM 1724 N N . LYS A 1 214 ? -1.789 3.334 -13.125 1 81.56 214 LYS A N 1
ATOM 1725 C CA . LYS A 1 214 ? -1.129 2.209 -13.781 1 81.56 214 LYS A CA 1
ATOM 1726 C C . LYS A 1 214 ? 0.051 2.682 -14.625 1 81.56 214 LYS A C 1
ATOM 1728 O O . LYS A 1 214 ? -0.028 3.721 -15.281 1 81.56 214 LYS A O 1
ATOM 1733 N N . ARG A 1 215 ? 1.107 1.879 -14.461 1 78 215 ARG A N 1
ATOM 1734 C CA . ARG A 1 215 ? 2.314 2.17 -15.234 1 78 215 ARG A CA 1
ATOM 1735 C C . ARG A 1 215 ? 2.613 1.051 -16.219 1 78 215 ARG A C 1
ATOM 1737 O O . ARG A 1 215 ? 2.254 -0.105 -15.992 1 78 215 ARG A O 1
ATOM 1744 N N . LYS A 1 216 ? 3.145 1.491 -17.312 1 71.69 216 LYS A N 1
ATOM 1745 C CA . LYS A 1 216 ? 3.49 0.493 -18.328 1 71.69 216 LYS A CA 1
ATOM 1746 C C . LYS A 1 216 ? 4.91 -0.027 -18.125 1 71.69 216 LYS A C 1
ATOM 1748 O O . LYS A 1 216 ? 5.816 0.742 -17.797 1 71.69 216 LYS A O 1
ATOM 1753 N N . VAL A 1 217 ? 5.008 -1.335 -18.047 1 68.75 217 VAL A N 1
ATOM 1754 C CA . VAL A 1 217 ? 6.328 -1.96 -17.984 1 68.75 217 VAL A CA 1
ATOM 1755 C C . VAL A 1 217 ? 6.934 -2.031 -19.391 1 68.75 217 VAL A C 1
ATOM 1757 O O . VAL A 1 217 ? 6.23 -2.32 -20.359 1 68.75 217 VAL A O 1
ATOM 1760 N N . PRO A 1 218 ? 8.164 -1.521 -19.422 1 62.31 218 PRO A N 1
ATOM 1761 C CA . PRO A 1 218 ? 8.797 -1.504 -20.75 1 62.31 218 PRO A CA 1
ATOM 1762 C C . PRO A 1 218 ? 8.875 -2.889 -21.391 1 62.31 218 PRO A C 1
ATOM 1764 O O . PRO A 1 218 ? 9 -3.893 -20.672 1 62.31 218 PRO A O 1
ATOM 1767 N N . PHE A 1 219 ? 8.5 -2.865 -22.656 1 60.94 219 PHE A N 1
ATOM 1768 C CA . PHE A 1 219 ? 8.578 -4.055 -23.5 1 60.94 219 PHE A CA 1
ATOM 1769 C C . PHE A 1 219 ? 10.031 -4.461 -23.719 1 60.94 219 PHE A C 1
ATOM 1771 O O . PHE A 1 219 ? 10.875 -3.627 -24.062 1 60.94 219 PHE A O 1
ATOM 1778 N N . THR A 1 220 ? 10.445 -5.363 -22.953 1 61.56 220 THR A N 1
ATOM 1779 C CA . THR A 1 220 ? 11.766 -5.801 -23.375 1 61.56 220 THR A CA 1
ATOM 1780 C C . THR A 1 220 ? 11.68 -7.117 -24.141 1 61.56 220 THR A C 1
ATOM 1782 O O . THR A 1 220 ? 10.719 -7.871 -23.984 1 61.56 220 THR A O 1
ATOM 1785 N N . GLU A 1 221 ? 12.555 -7.32 -25.109 1 63.91 221 GLU A N 1
ATOM 1786 C CA . GLU A 1 221 ? 12.695 -8.516 -25.938 1 63.91 221 GLU A CA 1
ATOM 1787 C C . GLU A 1 221 ? 12.852 -9.766 -25.078 1 63.91 221 GLU A C 1
ATOM 1789 O O . GLU A 1 221 ? 13.578 -9.758 -24.078 1 63.91 221 GLU A O 1
ATOM 1794 N N . LYS A 1 222 ? 12 -10.695 -25.328 1 69.31 222 LYS A N 1
ATOM 1795 C CA . LYS A 1 222 ? 12.023 -11.984 -24.641 1 69.31 222 LYS A CA 1
ATOM 1796 C C . LYS A 1 222 ? 13.281 -12.781 -25 1 69.31 222 LYS A C 1
ATOM 1798 O O . LYS A 1 222 ? 13.555 -13.016 -26.188 1 69.31 222 LYS A O 1
ATOM 1803 N N . VAL A 1 223 ? 14.242 -12.836 -24.125 1 75.75 223 VAL A N 1
ATOM 1804 C CA . VAL A 1 223 ? 15.367 -13.742 -24.312 1 75.75 223 VAL A CA 1
ATOM 1805 C C . VAL A 1 223 ? 14.977 -15.148 -23.859 1 75.75 223 VAL A C 1
ATOM 1807 O O . VAL A 1 223 ? 14.391 -15.32 -22.781 1 75.75 223 VAL A O 1
ATOM 1810 N N . MET A 1 224 ? 15.219 -16.094 -24.828 1 80.44 224 MET A N 1
ATOM 1811 C CA . MET A 1 224 ? 14.797 -17.453 -24.516 1 80.44 224 MET A CA 1
ATOM 1812 C C . MET A 1 224 ? 15.961 -18.281 -23.984 1 80.44 224 MET A C 1
ATOM 1814 O O . MET A 1 224 ? 17.094 -18.156 -24.469 1 80.44 224 MET A O 1
ATOM 1818 N N . ALA A 1 225 ? 15.703 -18.938 -22.922 1 85.69 225 ALA A N 1
ATOM 1819 C CA . ALA A 1 225 ? 16.656 -19.891 -22.375 1 85.69 225 ALA A CA 1
ATOM 1820 C C . ALA A 1 225 ? 16.625 -21.219 -23.141 1 85.69 225 ALA A C 1
ATOM 1822 O O . ALA A 1 225 ? 15.57 -21.594 -23.672 1 85.69 225 ALA A O 1
ATOM 1823 N N . THR A 1 226 ? 17.766 -21.844 -23.281 1 88.06 226 THR A N 1
ATOM 1824 C CA . THR A 1 226 ? 17.828 -23.156 -23.938 1 88.06 226 THR A CA 1
ATOM 1825 C C . THR A 1 226 ? 17.219 -24.234 -23.047 1 88.06 226 THR A C 1
ATOM 1827 O O . THR A 1 226 ? 17.141 -24.062 -21.828 1 88.06 226 THR A O 1
ATOM 1830 N N . PRO A 1 227 ? 16.844 -25.281 -23.703 1 90.62 227 PRO A N 1
ATOM 1831 C CA . PRO A 1 227 ? 16.281 -26.375 -22.922 1 90.62 227 PRO A CA 1
ATOM 1832 C C . PRO A 1 227 ? 17.234 -26.875 -21.844 1 90.62 227 PRO A C 1
ATOM 1834 O O . PRO A 1 227 ? 16.797 -27.25 -20.75 1 90.62 227 PRO A O 1
ATOM 1837 N N . GLU A 1 228 ? 18.469 -26.859 -22.188 1 88.75 228 GLU A N 1
ATOM 1838 C CA . GLU A 1 228 ? 19.469 -27.297 -21.219 1 88.75 228 GLU A CA 1
ATOM 1839 C C . GLU A 1 228 ? 19.5 -26.375 -20 1 88.75 228 GLU A C 1
ATOM 1841 O O . GLU A 1 228 ? 19.578 -26.828 -18.859 1 88.75 228 GLU A O 1
ATOM 1846 N N . GLN A 1 229 ? 19.438 -25.188 -20.297 1 85.69 229 GLN A N 1
ATOM 1847 C CA . GLN A 1 229 ? 19.453 -24.188 -19.219 1 85.69 229 GLN A CA 1
ATOM 1848 C C . GLN A 1 229 ? 18.188 -24.297 -18.375 1 85.69 229 GLN A C 1
ATOM 1850 O O . GLN A 1 229 ? 18.25 -24.156 -17.141 1 85.69 229 GLN A O 1
ATOM 1855 N N . VAL A 1 230 ? 17.109 -24.578 -18.984 1 91.06 230 VAL A N 1
ATOM 1856 C CA . VAL A 1 230 ? 15.828 -24.688 -18.297 1 91.06 230 VAL A CA 1
ATOM 1857 C C . VAL A 1 230 ? 15.836 -25.938 -17.406 1 91.06 230 VAL A C 1
ATOM 1859 O O . VAL A 1 230 ? 15.344 -25.891 -16.281 1 91.06 230 VAL A O 1
ATOM 1862 N N . ASP A 1 231 ? 16.438 -26.953 -17.891 1 90.31 231 ASP A N 1
ATOM 1863 C CA . ASP A 1 231 ? 16.5 -28.188 -17.125 1 90.31 231 ASP A CA 1
ATOM 1864 C C . ASP A 1 231 ? 17.406 -28.016 -15.898 1 90.31 231 ASP A C 1
ATOM 1866 O O . ASP A 1 231 ? 17.109 -28.547 -14.828 1 90.31 231 ASP A O 1
ATOM 1870 N N . ASN A 1 232 ? 18.453 -27.375 -16.109 1 88.31 232 ASN A N 1
ATOM 1871 C CA . ASN A 1 232 ? 19.328 -27.094 -14.984 1 88.31 232 ASN A CA 1
ATOM 1872 C C . ASN A 1 232 ? 18.625 -26.25 -13.922 1 88.31 232 ASN A C 1
ATOM 1874 O O . ASN A 1 232 ? 18.781 -26.5 -12.719 1 88.31 232 ASN A O 1
ATOM 1878 N N . MET A 1 233 ? 17.922 -25.297 -14.375 1 89.38 233 MET A N 1
ATOM 1879 C CA . MET A 1 233 ? 17.172 -24.438 -13.445 1 89.38 233 MET A CA 1
ATOM 1880 C C . MET A 1 233 ? 16.125 -25.25 -12.695 1 89.38 233 MET A C 1
ATOM 1882 O O . MET A 1 233 ? 15.875 -25 -11.508 1 89.38 233 MET A O 1
ATOM 1886 N N . LYS A 1 234 ? 15.539 -26.156 -13.367 1 91 234 LYS A N 1
ATOM 1887 C CA . LYS A 1 234 ? 14.562 -27.047 -12.742 1 91 234 LYS A CA 1
ATOM 1888 C C . LYS A 1 234 ? 15.172 -27.781 -11.555 1 91 234 LYS A C 1
ATOM 1890 O O . LYS A 1 234 ? 14.555 -27.891 -10.492 1 91 234 LYS A O 1
ATOM 1895 N N . ALA A 1 235 ? 16.312 -28.281 -11.828 1 89.19 235 ALA A N 1
ATOM 1896 C CA . ALA A 1 235 ? 17.016 -29.016 -10.773 1 89.19 235 ALA A CA 1
ATOM 1897 C C . ALA A 1 235 ? 17.312 -28.109 -9.578 1 89.19 235 ALA A C 1
ATOM 1899 O O . ALA A 1 235 ? 17.172 -28.531 -8.43 1 89.19 235 ALA A O 1
ATOM 1900 N N . ILE A 1 236 ? 17.672 -26.938 -9.828 1 87.81 236 ILE A N 1
ATOM 1901 C CA . ILE A 1 236 ? 17.984 -25.969 -8.781 1 87.81 236 ILE A CA 1
ATOM 1902 C C . ILE A 1 236 ? 16.719 -25.672 -7.965 1 87.81 236 ILE A C 1
ATOM 1904 O O . ILE A 1 236 ? 16.75 -25.688 -6.73 1 87.81 236 ILE A O 1
ATOM 1908 N N . ILE A 1 237 ? 15.578 -25.453 -8.578 1 91.25 237 ILE A N 1
ATOM 1909 C CA . ILE A 1 237 ? 14.32 -25.141 -7.922 1 91.25 237 ILE A CA 1
ATOM 1910 C C . ILE A 1 237 ? 13.883 -26.312 -7.047 1 91.25 237 ILE A C 1
ATOM 1912 O O . ILE A 1 237 ? 13.445 -26.109 -5.91 1 91.25 237 ILE A O 1
ATOM 1916 N N . GLN A 1 238 ? 14.07 -27.453 -7.551 1 89.12 238 GLN A N 1
ATOM 1917 C CA . GLN A 1 238 ? 13.656 -28.656 -6.816 1 89.12 238 GLN A CA 1
ATOM 1918 C C . GLN A 1 238 ? 14.477 -28.828 -5.543 1 89.12 238 GLN A C 1
ATOM 1920 O O . GLN A 1 238 ? 13.938 -29.203 -4.496 1 89.12 238 GLN A O 1
ATOM 1925 N N . LYS A 1 239 ? 15.719 -28.516 -5.652 1 88.44 239 LYS A N 1
ATOM 1926 C CA . LYS A 1 239 ? 16.609 -28.688 -4.512 1 88.44 239 LYS A CA 1
ATOM 1927 C C . LYS A 1 239 ? 16.375 -27.609 -3.465 1 88.44 239 LYS A C 1
ATOM 1929 O O . LYS A 1 239 ? 16.703 -27.781 -2.291 1 88.44 239 LYS A O 1
ATOM 1934 N N . LEU A 1 240 ? 15.867 -26.5 -3.932 1 87.5 240 LEU A N 1
ATOM 1935 C CA . LEU A 1 240 ? 15.664 -25.391 -3.01 1 87.5 240 LEU A CA 1
ATOM 1936 C C . LEU A 1 240 ? 14.203 -25.297 -2.586 1 87.5 240 LEU A C 1
ATOM 1938 O O . LEU A 1 240 ? 13.773 -24.266 -2.051 1 87.5 240 LEU A O 1
ATOM 1942 N N . CYS A 1 241 ? 13.508 -26.203 -2.891 1 83.12 241 CYS A N 1
ATOM 1943 C CA . CYS A 1 241 ? 12.133 -26.297 -2.414 1 83.12 241 CYS A CA 1
ATOM 1944 C C . CYS A 1 241 ? 12.055 -27.109 -1.126 1 83.12 241 CYS A C 1
ATOM 1946 O O . CYS A 1 241 ? 12.289 -28.328 -1.134 1 83.12 241 CYS A O 1
ATOM 1948 N N . PHE A 1 242 ? 12.008 -26.562 -0.039 1 75 242 PHE A N 1
ATOM 1949 C CA . PHE A 1 242 ? 11.922 -27.266 1.233 1 75 242 PHE A CA 1
ATOM 1950 C C . PHE A 1 242 ? 10.906 -26.594 2.152 1 75 242 PHE A C 1
ATOM 1952 O O . PHE A 1 242 ? 10.336 -25.562 1.809 1 75 242 PHE A O 1
ATOM 1959 N N . THR A 1 243 ? 10.625 -27.344 3.213 1 67.94 243 THR A N 1
ATOM 1960 C CA . THR A 1 243 ? 9.609 -26.875 4.148 1 67.94 243 THR A CA 1
ATOM 1961 C C . THR A 1 243 ? 10.109 -25.656 4.926 1 67.94 243 THR A C 1
ATOM 1963 O O . THR A 1 243 ? 11.203 -25.688 5.484 1 67.94 243 THR A O 1
ATOM 1966 N N . TYR A 1 244 ? 9.742 -24.656 4.559 1 66.06 244 TYR A N 1
ATOM 1967 C CA . TYR A 1 244 ? 10.047 -23.406 5.227 1 66.06 244 TYR A CA 1
ATOM 1968 C C . TYR A 1 244 ? 8.844 -22.891 6.004 1 66.06 244 TYR A C 1
ATOM 1970 O O . TYR A 1 244 ? 7.727 -22.859 5.48 1 66.06 244 TYR A O 1
ATOM 1978 N N . ARG A 1 245 ? 8.891 -23.031 7.285 1 59.44 245 ARG A N 1
ATOM 1979 C CA . ARG A 1 245 ? 7.789 -22.531 8.094 1 59.44 245 ARG A CA 1
ATOM 1980 C C . ARG A 1 245 ? 7.672 -21.016 7.977 1 59.44 245 ARG A C 1
ATOM 1982 O O . ARG A 1 245 ? 8.508 -20.281 8.5 1 59.44 245 ARG A O 1
ATOM 1989 N N . SER A 1 246 ? 7.074 -20.688 7.027 1 58.84 246 SER A N 1
ATOM 1990 C CA . SER A 1 246 ? 6.891 -19.266 6.723 1 58.84 246 SER A CA 1
ATOM 1991 C C . SER A 1 246 ? 5.973 -18.594 7.738 1 58.84 246 SER A C 1
ATOM 1993 O O . SER A 1 246 ? 5.758 -17.391 7.684 1 58.84 246 SER A O 1
ATOM 1995 N N . ASP A 1 247 ? 5.461 -19.547 8.781 1 57.62 247 ASP A N 1
ATOM 1996 C CA . ASP A 1 247 ? 4.543 -18.812 9.648 1 57.62 247 ASP A CA 1
ATOM 1997 C C . ASP A 1 247 ? 5.23 -17.609 10.289 1 57.62 247 ASP A C 1
ATOM 1999 O O . ASP A 1 247 ? 6.414 -17.672 10.625 1 57.62 247 ASP A O 1
ATOM 2003 N N . SER A 1 248 ? 4.648 -16.328 10.273 1 66 248 SER A N 1
ATOM 2004 C CA . SER A 1 248 ? 4.715 -14.898 10.523 1 66 248 SER A CA 1
ATOM 2005 C C . SER A 1 248 ? 6.102 -14.477 10.992 1 66 248 SER A C 1
ATOM 2007 O O . SER A 1 248 ? 6.434 -14.617 12.172 1 66 248 SER A O 1
ATOM 2009 N N . PHE A 1 249 ? 7.059 -14.469 10.086 1 79.5 249 PHE A N 1
ATOM 2010 C CA . PHE A 1 249 ? 8.359 -13.875 10.383 1 79.5 249 PHE A CA 1
ATOM 2011 C C . PHE A 1 249 ? 8.195 -12.523 11.062 1 79.5 249 PHE A C 1
ATOM 2013 O O . PHE A 1 249 ? 7.32 -11.742 10.695 1 79.5 249 PHE A O 1
ATOM 2020 N N . GLU A 1 250 ? 9.023 -12.516 12.094 1 83.12 250 GLU A N 1
ATOM 2021 C CA . GLU A 1 250 ? 9.023 -11.211 12.758 1 83.12 250 GLU A CA 1
ATOM 2022 C C . GLU A 1 250 ? 9.844 -10.195 11.969 1 83.12 250 GLU A C 1
ATOM 2024 O O . GLU A 1 250 ? 10.781 -10.562 11.25 1 83.12 250 GLU A O 1
ATOM 2029 N N . ASN A 1 251 ? 9.461 -9.047 12.109 1 84.81 251 ASN A N 1
ATOM 2030 C CA . ASN A 1 251 ? 10.156 -7.945 11.453 1 84.81 251 ASN A CA 1
ATOM 2031 C C . ASN A 1 251 ? 11.586 -7.797 11.969 1 84.81 251 ASN A C 1
ATOM 2033 O O . ASN A 1 251 ? 11.797 -7.52 13.156 1 84.81 251 ASN A O 1
ATOM 2037 N N . PRO A 1 252 ? 12.547 -8.016 11.133 1 85.5 252 PRO A N 1
ATOM 2038 C CA . PRO A 1 252 ? 13.938 -7.93 11.562 1 85.5 252 PRO A CA 1
ATOM 2039 C C . PRO A 1 252 ? 14.289 -6.562 12.148 1 85.5 252 PRO A C 1
ATOM 2041 O O . PRO A 1 252 ? 15.102 -6.469 13.07 1 85.5 252 PRO A O 1
ATOM 2044 N N . MET A 1 253 ? 13.758 -5.57 11.609 1 83.69 253 MET A N 1
ATOM 2045 C CA . MET A 1 253 ? 14.023 -4.223 12.109 1 83.69 253 MET A CA 1
ATOM 2046 C C . MET A 1 253 ? 13.562 -4.078 13.555 1 83.69 253 MET A C 1
ATOM 2048 O O . MET A 1 253 ? 14.289 -3.533 14.391 1 83.69 253 MET A O 1
ATOM 2052 N N . LEU A 1 254 ? 12.422 -4.531 13.789 1 84.06 254 LEU A N 1
ATOM 2053 C CA . LEU A 1 254 ? 11.891 -4.453 15.148 1 84.06 254 LEU A CA 1
ATOM 2054 C C . LEU A 1 254 ? 12.688 -5.344 16.094 1 84.06 254 LEU A C 1
ATOM 2056 O O . LEU A 1 254 ? 12.961 -4.961 17.234 1 84.06 254 LEU A O 1
ATOM 2060 N N . GLN A 1 255 ? 13.023 -6.457 15.578 1 80.56 255 GLN A N 1
ATOM 2061 C CA . GLN A 1 255 ? 13.82 -7.383 16.375 1 80.56 255 GLN A CA 1
ATOM 2062 C C . GLN A 1 255 ? 15.18 -6.777 16.734 1 80.56 255 GLN A C 1
ATOM 2064 O O . GLN A 1 255 ? 15.633 -6.871 17.875 1 80.56 255 GLN A O 1
ATOM 2069 N N . GLN A 1 256 ? 15.781 -6.227 15.773 1 80.31 256 GLN A N 1
ATOM 2070 C CA . GLN A 1 256 ? 17.062 -5.582 15.992 1 80.31 256 GLN A CA 1
ATOM 2071 C C . GLN A 1 256 ? 16.938 -4.395 16.938 1 80.31 256 GLN A C 1
ATOM 2073 O O . GLN A 1 256 ? 17.766 -4.199 17.828 1 80.31 256 GLN A O 1
ATOM 2078 N N . HIS A 1 257 ? 15.977 -3.619 16.719 1 80.19 257 HIS A N 1
ATOM 2079 C CA . HIS A 1 257 ? 15.75 -2.441 17.547 1 80.19 257 HIS A CA 1
ATOM 2080 C C . HIS A 1 257 ? 15.539 -2.832 19 1 80.19 257 HIS A C 1
ATOM 2082 O O . HIS A 1 257 ? 16.25 -2.346 19.891 1 80.19 257 HIS A O 1
ATOM 2088 N N . PHE A 1 258 ? 14.688 -3.686 19.25 1 77.5 258 PHE A N 1
ATOM 2089 C CA . PHE A 1 258 ? 14.344 -4.066 20.609 1 77.5 258 PHE A CA 1
ATOM 2090 C C . PHE A 1 258 ? 15.422 -4.965 21.203 1 77.5 258 PHE A C 1
ATOM 2092 O O . PHE A 1 258 ? 15.664 -4.926 22.406 1 77.5 258 PHE A O 1
ATOM 2099 N N . GLY A 1 259 ? 15.953 -5.699 20.328 1 75.56 259 GLY A N 1
ATOM 2100 C CA . GLY A 1 259 ? 17.047 -6.527 20.797 1 75.56 259 GLY A CA 1
ATOM 2101 C C . GLY A 1 259 ? 18.25 -5.723 21.266 1 75.56 259 GLY A C 1
ATOM 2102 O O . GLY A 1 259 ? 18.984 -6.164 22.156 1 75.56 259 GLY A O 1
ATOM 2103 N N . ASN A 1 260 ? 18.453 -4.633 20.656 1 74.44 260 ASN A N 1
ATOM 2104 C CA . ASN A 1 260 ? 19.562 -3.77 21.047 1 74.44 260 ASN A CA 1
ATOM 2105 C C . ASN A 1 260 ? 19.219 -2.906 22.25 1 74.44 260 ASN A C 1
ATOM 2107 O O . ASN A 1 260 ? 20.094 -2.531 23.031 1 74.44 260 ASN A O 1
ATOM 2111 N N . LEU A 1 261 ? 18.016 -2.561 22.406 1 74.19 261 LEU A N 1
ATOM 2112 C CA . LEU A 1 261 ? 17.578 -1.659 23.469 1 74.19 261 LEU A CA 1
ATOM 2113 C C . LEU A 1 261 ? 17.391 -2.416 24.781 1 74.19 261 LEU A C 1
ATOM 2115 O O . LEU A 1 261 ? 17.734 -1.902 25.859 1 74.19 261 LEU A O 1
ATOM 2119 N N . GLU A 1 262 ? 17 -3.594 24.594 1 72.44 262 GLU A N 1
ATOM 2120 C CA . GLU A 1 262 ? 16.688 -4.363 25.797 1 72.44 262 GLU A CA 1
ATOM 2121 C C . GLU A 1 262 ? 17.938 -4.609 26.625 1 72.44 262 GLU A C 1
ATOM 2123 O O . GLU A 1 262 ? 17.922 -4.43 27.844 1 72.44 262 GLU A O 1
ATOM 2128 N N . PRO A 1 263 ? 18.984 -4.93 25.984 1 71.31 263 PRO A N 1
ATOM 2129 C CA . PRO A 1 263 ? 20.203 -5.133 26.766 1 71.31 263 PRO A CA 1
ATOM 2130 C C . PRO A 1 263 ? 20.688 -3.852 27.438 1 71.31 263 PRO A C 1
ATOM 2132 O O . PRO A 1 263 ? 21.25 -3.904 28.531 1 71.31 263 PRO A O 1
ATOM 2135 N N . LEU A 1 264 ? 20.453 -2.758 26.844 1 70.06 264 LEU A N 1
ATOM 2136 C CA . LEU A 1 264 ? 20.859 -1.482 27.422 1 70.06 264 LEU A CA 1
ATOM 2137 C C . LEU A 1 264 ? 20.062 -1.177 28.688 1 70.06 264 LEU A C 1
ATOM 2139 O O . LEU A 1 264 ? 20.609 -0.618 29.641 1 70.06 264 LEU A O 1
ATOM 2143 N N . ILE A 1 265 ? 18.844 -1.625 28.688 1 69.56 265 ILE A N 1
ATOM 2144 C CA . ILE A 1 265 ? 17.969 -1.385 29.828 1 69.56 265 ILE A CA 1
ATOM 2145 C C . ILE A 1 265 ? 18.281 -2.387 30.938 1 69.56 265 ILE A C 1
ATOM 2147 O O . ILE A 1 265 ? 18.359 -2.016 32.094 1 69.56 265 ILE A O 1
ATOM 2151 N N . LEU A 1 266 ? 18.406 -3.539 30.438 1 65.56 266 LEU A N 1
ATOM 2152 C CA . LEU A 1 266 ? 18.562 -4.609 31.422 1 65.56 266 LEU A CA 1
ATOM 2153 C C . LEU A 1 266 ? 20.031 -4.758 31.812 1 65.56 266 LEU A C 1
ATOM 2155 O O . LEU A 1 266 ? 20.359 -5.562 32.688 1 65.56 266 LEU A O 1
ATOM 2159 N N . TYR A 1 267 ? 20.875 -3.773 31.422 1 62.22 267 TYR A N 1
ATOM 2160 C CA . TYR A 1 267 ? 22.312 -3.84 31.688 1 62.22 267 TYR A CA 1
ATOM 2161 C C . TYR A 1 267 ? 22.859 -5.223 31.375 1 62.22 267 TYR A C 1
ATOM 2163 O O . TYR A 1 267 ? 23.625 -5.785 32.156 1 62.22 267 TYR A O 1
ATOM 2171 N N . LEU A 1 268 ? 22.141 -5.715 30.359 1 61.31 268 LEU A N 1
ATOM 2172 C CA . LEU A 1 268 ? 22.641 -7.027 29.953 1 61.31 268 LEU A CA 1
ATOM 2173 C C . LEU A 1 268 ? 23.922 -6.891 29.141 1 61.31 268 LEU A C 1
ATOM 2175 O O . LEU A 1 268 ? 24.047 -5.996 28.297 1 61.31 268 LEU A O 1
ATOM 2179 N N . MET A 1 269 ? 25.031 -7.449 29.531 1 55.84 269 MET A N 1
ATOM 2180 C CA . MET A 1 269 ? 26.344 -7.355 28.906 1 55.84 269 MET A CA 1
ATOM 2181 C C . MET A 1 269 ? 26.328 -7.977 27.516 1 55.84 269 MET A C 1
ATOM 2183 O O . MET A 1 269 ? 27 -7.496 26.609 1 55.84 269 MET A O 1
ATOM 2187 N N . ASP A 1 270 ? 25.578 -9.211 27.344 1 57.31 270 ASP A N 1
ATOM 2188 C CA . ASP A 1 270 ? 25.672 -9.914 26.062 1 57.31 270 ASP A CA 1
ATOM 2189 C C . ASP A 1 270 ? 24.281 -10.047 25.422 1 57.31 270 ASP A C 1
ATOM 2191 O O . ASP A 1 270 ? 23.609 -11.062 25.578 1 57.31 270 ASP A O 1
ATOM 2195 N N . PRO A 1 271 ? 23.859 -8.938 24.844 1 58.19 271 PRO A N 1
ATOM 2196 C CA . PRO A 1 271 ? 22.5 -9.039 24.297 1 58.19 271 PRO A CA 1
ATOM 2197 C C . PRO A 1 271 ? 22.406 -10.102 23.203 1 58.19 271 PRO A C 1
ATOM 2199 O O . PRO A 1 271 ? 23.359 -10.32 22.453 1 58.19 271 PRO A O 1
ATOM 2202 N N . GLU A 1 272 ? 21.594 -11.148 23.453 1 59.66 272 GLU A N 1
ATOM 2203 C CA . GLU A 1 272 ? 21.328 -12.109 22.375 1 59.66 272 GLU A CA 1
ATOM 2204 C C . GLU A 1 272 ? 20.922 -11.406 21.094 1 59.66 272 GLU A C 1
ATOM 2206 O O . GLU A 1 272 ? 20.109 -10.469 21.125 1 59.66 272 GLU A O 1
ATOM 2211 N N . GLN A 1 273 ? 21.812 -11.555 20.109 1 62.47 273 GLN A N 1
ATOM 2212 C CA . GLN A 1 273 ? 21.516 -10.961 18.812 1 62.47 273 GLN A CA 1
ATOM 2213 C C . GLN A 1 273 ? 20.172 -11.484 18.266 1 62.47 273 GLN A C 1
ATOM 2215 O O . GLN A 1 273 ? 19.875 -12.672 18.391 1 62.47 273 GLN A O 1
ATOM 2220 N N . ALA A 1 274 ? 19.219 -10.617 18.078 1 66.44 274 ALA A N 1
ATOM 2221 C CA . ALA A 1 274 ? 17.953 -11 17.453 1 66.44 274 ALA A CA 1
ATOM 2222 C C . ALA A 1 274 ? 18.188 -11.805 16.172 1 66.44 274 ALA A C 1
ATOM 2224 O O . ALA A 1 274 ? 19.109 -11.516 15.406 1 66.44 274 ALA A O 1
ATOM 2225 N N . VAL A 1 275 ? 17.594 -13.008 16.156 1 69.5 275 VAL A N 1
ATOM 2226 C CA . VAL A 1 275 ? 17.75 -13.875 14.992 1 69.5 275 VAL A CA 1
ATOM 2227 C C . VAL A 1 275 ? 16.859 -13.383 13.852 1 69.5 275 VAL A C 1
ATOM 2229 O O . VAL A 1 275 ? 15.656 -13.18 14.039 1 69.5 275 VAL A O 1
ATOM 2232 N N . ASP A 1 276 ? 17.469 -12.977 12.828 1 76.38 276 ASP A N 1
ATOM 2233 C CA . ASP A 1 276 ? 16.75 -12.617 11.609 1 76.38 276 ASP A CA 1
ATOM 2234 C C . ASP A 1 276 ? 16.25 -13.859 10.875 1 76.38 276 ASP A C 1
ATOM 2236 O O . ASP A 1 276 ? 17.047 -14.547 10.219 1 76.38 276 ASP A O 1
ATOM 2240 N N . LEU A 1 277 ? 15 -14.109 11 1 73.69 277 LEU A N 1
ATOM 2241 C CA . LEU A 1 277 ? 14.422 -15.336 10.469 1 73.69 277 LEU A CA 1
ATOM 2242 C C . LEU A 1 277 ? 14.266 -15.25 8.953 1 73.69 277 LEU A C 1
ATOM 2244 O O . LEU A 1 277 ? 14.062 -16.266 8.289 1 73.69 277 LEU A O 1
ATOM 2248 N N . ILE A 1 278 ? 14.414 -14.078 8.445 1 78.06 278 ILE A N 1
ATOM 2249 C CA . ILE A 1 278 ? 14.234 -13.984 7.004 1 78.06 278 ILE A CA 1
ATOM 2250 C C . ILE A 1 278 ? 15.594 -13.961 6.312 1 78.06 278 ILE A C 1
ATOM 2252 O O . ILE A 1 278 ? 15.688 -13.656 5.121 1 78.06 278 ILE A O 1
ATOM 2256 N N . LEU A 1 279 ? 16.594 -14.305 7.098 1 81 279 LEU A N 1
ATOM 2257 C CA . LEU A 1 279 ? 17.906 -14.492 6.48 1 81 279 LEU A CA 1
ATOM 2258 C C . LEU A 1 279 ? 18 -15.859 5.816 1 81 279 LEU A C 1
ATOM 2260 O O . LEU A 1 279 ? 17.766 -16.891 6.457 1 81 279 LEU A O 1
ATOM 2264 N N . PRO A 1 280 ? 18.203 -15.766 4.562 1 84.62 280 PRO A N 1
ATOM 2265 C CA . PRO A 1 280 ? 18.344 -17.062 3.887 1 84.62 280 PRO A CA 1
ATOM 2266 C C . PRO A 1 280 ? 19.453 -17.922 4.48 1 84.62 280 PRO A C 1
ATOM 2268 O O . PRO A 1 280 ? 20.5 -17.391 4.887 1 84.62 280 PRO A O 1
ATOM 2271 N N . LYS A 1 281 ? 19.219 -19.156 4.617 1 83.06 281 LYS A N 1
ATOM 2272 C CA . LYS A 1 281 ? 20.219 -20.109 5.078 1 83.06 281 LYS A CA 1
ATOM 2273 C C . LYS A 1 281 ? 21.172 -20.484 3.955 1 83.06 281 LYS A C 1
ATOM 2275 O O . LYS A 1 281 ? 21.141 -21.594 3.439 1 83.06 281 LYS A O 1
ATOM 2280 N N . VAL A 1 282 ? 22.062 -19.672 3.738 1 83.38 282 VAL A N 1
ATOM 2281 C CA . VAL A 1 282 ? 22.953 -19.734 2.578 1 83.38 282 VAL A CA 1
ATOM 2282 C C . VAL A 1 282 ? 23.781 -21.016 2.625 1 83.38 282 VAL A C 1
ATOM 2284 O O . VAL A 1 282 ? 23.969 -21.672 1.604 1 83.38 282 VAL A O 1
ATOM 2287 N N . GLU A 1 283 ? 24.234 -21.281 3.789 1 83.38 283 GLU A N 1
ATOM 2288 C CA . GLU A 1 283 ? 25.078 -22.469 3.922 1 83.38 283 GLU A CA 1
ATOM 2289 C C . GLU A 1 283 ? 24.297 -23.734 3.592 1 83.38 283 GLU A C 1
ATOM 2291 O O . GLU A 1 283 ? 24.797 -24.609 2.879 1 83.38 283 GLU A O 1
ATOM 2296 N N . GLU A 1 284 ? 23.109 -23.766 4.098 1 83.19 284 GLU A N 1
ATOM 2297 C CA . GLU A 1 284 ? 22.266 -24.922 3.816 1 83.19 284 GLU A CA 1
ATOM 2298 C C . GLU A 1 284 ? 21.891 -24.984 2.338 1 83.19 284 GLU A C 1
ATOM 2300 O O . GLU A 1 284 ? 21.875 -26.062 1.746 1 83.19 284 GLU A O 1
ATOM 2305 N N . MET A 1 285 ? 21.688 -23.906 1.778 1 84.88 285 MET A N 1
ATOM 2306 C CA . MET A 1 285 ? 21.328 -23.828 0.365 1 84.88 285 MET A CA 1
ATOM 2307 C C . MET A 1 285 ? 22.5 -24.266 -0.516 1 84.88 285 MET A C 1
ATOM 2309 O O . MET A 1 285 ? 22.312 -25.016 -1.473 1 84.88 285 MET A O 1
ATOM 2313 N N . ASN A 1 286 ? 23.641 -23.875 -0.136 1 85.06 286 ASN A N 1
ATOM 2314 C CA . ASN A 1 286 ? 24.828 -24.266 -0.894 1 85.06 286 ASN A CA 1
ATOM 2315 C C . ASN A 1 286 ? 25.094 -25.766 -0.804 1 85.06 286 ASN A C 1
ATOM 2317 O O . ASN A 1 286 ? 25.5 -26.375 -1.784 1 85.06 286 ASN A O 1
ATOM 2321 N N . LYS A 1 287 ? 24.859 -26.203 0.327 1 86.19 287 LYS A N 1
ATOM 2322 C CA . LYS A 1 287 ? 25.062 -27.641 0.525 1 86.19 287 LYS A CA 1
ATOM 2323 C C . LYS A 1 287 ? 24.078 -28.453 -0.319 1 86.19 287 LYS A C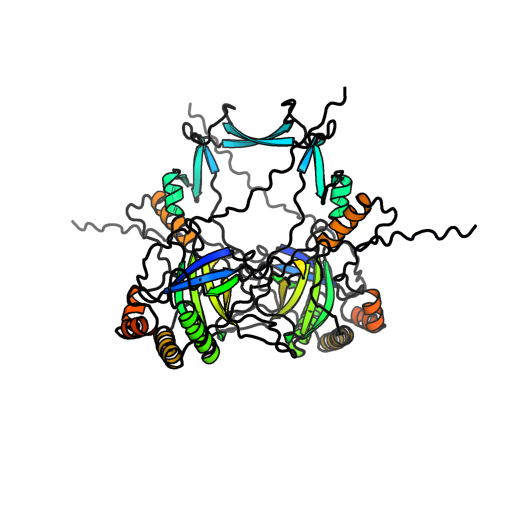 1
ATOM 2325 O O . LYS A 1 287 ? 24.438 -29.469 -0.896 1 86.19 287 LYS A O 1
ATOM 2330 N N . ARG A 1 288 ? 22.922 -27.938 -0.442 1 85.5 288 ARG A N 1
ATOM 2331 C CA . ARG A 1 288 ? 21.891 -28.625 -1.206 1 85.5 288 ARG A CA 1
ATOM 2332 C C . ARG A 1 288 ? 22.203 -28.594 -2.699 1 85.5 288 ARG A C 1
ATOM 2334 O O . ARG A 1 288 ? 21.953 -29.562 -3.412 1 85.5 288 ARG A O 1
ATOM 2341 N N . LEU A 1 289 ? 22.688 -27.531 -3.139 1 87.19 289 LEU A N 1
ATOM 2342 C CA . LEU A 1 289 ? 22.969 -27.375 -4.562 1 87.19 289 LEU A CA 1
ATOM 2343 C C . LEU A 1 289 ? 24.266 -28.078 -4.941 1 87.19 289 LEU A C 1
ATOM 2345 O O . LEU A 1 289 ? 24.391 -28.641 -6.039 1 87.19 289 LEU A O 1
ATOM 2349 N N . GLY A 1 290 ? 25.234 -28.141 -4.082 1 80.5 290 GLY A N 1
ATOM 2350 C CA . GLY A 1 290 ? 26.484 -28.875 -4.277 1 80.5 290 GLY A CA 1
ATOM 2351 C C . GLY A 1 290 ? 27.172 -28.516 -5.582 1 80.5 290 GLY A C 1
ATOM 2352 O O . GLY A 1 290 ? 27.391 -27.344 -5.883 1 80.5 290 GLY A O 1
ATOM 2353 N N . SER A 1 291 ? 27.438 -29.562 -6.375 1 81.69 291 SER A N 1
ATOM 2354 C CA . SER A 1 291 ? 28.219 -29.438 -7.598 1 81.69 291 SER A CA 1
ATOM 2355 C C . SER A 1 291 ? 27.375 -28.891 -8.742 1 81.69 291 SER A C 1
ATOM 2357 O O . SER A 1 291 ? 27.906 -28.438 -9.758 1 81.69 291 SER A O 1
ATOM 2359 N N . MET A 1 292 ? 26.109 -28.859 -8.539 1 82.62 292 MET A N 1
ATOM 2360 C CA . MET A 1 292 ? 25.203 -28.391 -9.594 1 82.62 292 MET A CA 1
ATOM 2361 C C . MET A 1 292 ? 25.438 -26.922 -9.898 1 82.62 292 MET A C 1
ATOM 2363 O O . MET A 1 292 ? 25.266 -26.484 -11.039 1 82.62 292 MET A O 1
ATOM 2367 N N . VAL A 1 293 ? 25.922 -26.266 -8.93 1 81.88 293 VAL A N 1
ATOM 2368 C CA . VAL A 1 293 ? 26.141 -24.828 -9.078 1 81.88 293 VAL A CA 1
ATOM 2369 C C . VAL A 1 293 ? 27.25 -24.578 -10.094 1 81.88 293 VAL A C 1
ATOM 2371 O O . VAL A 1 293 ? 27.125 -23.703 -10.961 1 81.88 293 VAL A O 1
ATOM 2374 N N . ASN A 1 294 ? 28.25 -25.375 -10.008 1 80.31 294 ASN A N 1
ATOM 2375 C CA . ASN A 1 294 ? 29.375 -25.203 -10.922 1 80.31 294 ASN A CA 1
ATOM 2376 C C . ASN A 1 294 ? 29 -25.547 -12.359 1 80.31 294 ASN A C 1
ATOM 2378 O O . ASN A 1 294 ? 29.406 -24.859 -13.289 1 80.31 294 ASN A O 1
ATOM 2382 N N . GLU A 1 295 ? 28.203 -26.516 -12.461 1 80.75 295 GLU A N 1
ATOM 2383 C CA . GLU A 1 295 ? 27.734 -26.906 -13.789 1 80.75 295 GLU A CA 1
ATOM 2384 C C . GLU A 1 295 ? 26.844 -25.828 -14.398 1 80.75 295 GLU A C 1
ATOM 2386 O O . GLU A 1 295 ? 26.969 -25.516 -15.586 1 80.75 295 GLU A O 1
ATOM 2391 N N . PHE A 1 296 ? 26.188 -25.375 -13.562 1 81.19 296 PHE A N 1
ATOM 2392 C CA . PHE A 1 296 ? 25.25 -24.359 -14.008 1 81.19 296 PHE A CA 1
ATOM 2393 C C . PHE A 1 296 ? 25.984 -23.062 -14.383 1 81.19 296 PHE A C 1
ATOM 2395 O O . PHE A 1 296 ? 25.656 -22.438 -15.391 1 81.19 296 PHE A O 1
ATOM 2402 N N . LYS A 1 297 ? 26.922 -22.703 -13.664 1 81.62 297 LYS A N 1
ATOM 2403 C CA . LYS A 1 297 ? 27.703 -21.5 -13.906 1 81.62 297 LYS A CA 1
ATOM 2404 C C . LYS A 1 297 ? 28.406 -21.578 -15.266 1 81.62 297 LYS A C 1
ATOM 2406 O O . LYS A 1 297 ? 28.422 -20.594 -16.016 1 81.62 297 LYS A O 1
ATOM 2411 N N . GLU A 1 298 ? 28.922 -22.656 -15.531 1 79.88 298 GLU A N 1
ATOM 2412 C CA . GLU A 1 298 ? 29.672 -22.859 -16.766 1 79.88 298 GLU A CA 1
ATOM 2413 C C . GLU A 1 298 ? 28.75 -22.781 -17.984 1 79.88 298 GLU A C 1
ATOM 2415 O O . GLU A 1 298 ? 29.172 -22.359 -19.062 1 79.88 298 GLU A O 1
ATOM 2420 N N . LEU A 1 299 ? 27.562 -23.078 -17.734 1 80.44 299 LEU A N 1
ATOM 2421 C CA . LEU A 1 299 ? 26.609 -23.141 -18.828 1 80.44 299 LEU A CA 1
ATOM 2422 C C . LEU A 1 299 ? 26.047 -21.75 -19.141 1 80.44 299 LEU A C 1
ATOM 2424 O O . LEU A 1 299 ? 25.703 -21.469 -20.297 1 80.44 299 LEU A O 1
ATOM 2428 N N . VAL A 1 300 ? 26.031 -20.922 -18.141 1 78.31 300 VAL A N 1
ATOM 2429 C CA . VAL A 1 300 ? 25.203 -19.734 -18.328 1 78.31 300 VAL A CA 1
ATOM 2430 C C . VAL A 1 300 ? 26.078 -18.484 -18.312 1 78.31 300 VAL A C 1
ATOM 2432 O O . VAL A 1 300 ? 25.859 -17.547 -19.078 1 78.31 300 VAL A O 1
ATOM 2435 N N . TYR A 1 301 ? 27.109 -18.5 -17.453 1 80.62 301 TYR A N 1
ATOM 2436 C CA . TYR A 1 301 ? 27.891 -17.281 -17.281 1 80.62 301 TYR A CA 1
ATOM 2437 C C . TYR A 1 301 ? 29.141 -17.312 -18.156 1 80.62 301 TYR A C 1
ATOM 2439 O O . TYR A 1 301 ? 29.578 -18.375 -18.578 1 80.62 301 TYR A O 1
ATOM 2447 N N . SER A 1 302 ? 29.516 -16.062 -18.484 1 78 302 SER A N 1
ATOM 2448 C CA . SER A 1 302 ? 30.781 -15.938 -19.172 1 78 302 SER A CA 1
ATOM 2449 C C . SER A 1 302 ? 31.953 -16.344 -18.266 1 78 302 SER A C 1
ATOM 2451 O O . SER A 1 302 ? 31.828 -16.328 -17.047 1 78 302 SER A O 1
ATOM 2453 N N . PRO A 1 303 ? 33 -16.828 -18.844 1 74.12 303 PRO A N 1
ATOM 2454 C CA . PRO A 1 303 ? 34.125 -17.266 -18.047 1 74.12 303 PRO A CA 1
ATOM 2455 C C . PRO A 1 303 ? 34.625 -16.203 -17.078 1 74.12 303 PRO A C 1
ATOM 2457 O O . PRO A 1 303 ? 35.25 -16.516 -16.047 1 74.12 303 PRO A O 1
ATOM 2460 N N . ASP A 1 304 ? 34.281 -14.953 -17.219 1 72.06 304 ASP A N 1
ATOM 2461 C CA . ASP A 1 304 ? 34.75 -13.875 -16.359 1 72.06 304 ASP A CA 1
ATOM 2462 C C . ASP A 1 304 ? 33.719 -13.5 -15.328 1 72.06 304 ASP A C 1
ATOM 2464 O O . ASP A 1 304 ? 33.781 -12.445 -14.695 1 72.06 304 ASP A O 1
ATOM 2468 N N . TYR A 1 305 ? 32.844 -14.445 -15.172 1 77.31 305 TYR A N 1
ATOM 2469 C CA . TYR A 1 305 ? 31.75 -14.133 -14.273 1 77.31 305 TYR A CA 1
ATOM 2470 C C . TYR A 1 305 ? 32.219 -14.086 -12.82 1 77.31 305 TYR A C 1
ATOM 2472 O O . TYR A 1 305 ? 32.875 -15.016 -12.352 1 77.31 305 TYR A O 1
ATOM 2480 N N . ASN A 1 306 ? 32.062 -12.891 -12.117 1 70.31 306 ASN A N 1
ATOM 2481 C CA . ASN A 1 306 ? 32.281 -12.703 -10.688 1 70.31 306 ASN A CA 1
ATOM 2482 C C . ASN A 1 306 ? 31.016 -12.203 -9.984 1 70.31 306 ASN A C 1
ATOM 2484 O O . ASN A 1 306 ? 30.562 -11.078 -10.234 1 70.31 306 ASN A O 1
ATOM 2488 N N . PRO A 1 307 ? 30.422 -13.133 -9.219 1 68.81 307 PRO A N 1
ATOM 2489 C CA . PRO A 1 307 ? 29.188 -12.75 -8.555 1 68.81 307 PRO A CA 1
ATOM 2490 C C . PRO A 1 307 ? 29.328 -11.492 -7.711 1 68.81 307 PRO A C 1
ATOM 2492 O O . PRO A 1 307 ? 28.344 -10.781 -7.484 1 68.81 307 PRO A O 1
ATOM 2495 N N . GLU A 1 308 ? 30.484 -11.258 -7.129 1 62.25 308 GLU A N 1
ATOM 2496 C CA . GLU A 1 308 ? 30.688 -10.102 -6.266 1 62.25 308 GLU A CA 1
ATOM 2497 C C . GLU A 1 308 ? 31.188 -8.898 -7.062 1 62.25 308 GLU A C 1
ATOM 2499 O O . GLU A 1 308 ? 31.469 -7.84 -6.496 1 62.25 308 GLU A O 1
ATOM 2504 N N . GLY A 1 309 ? 31.25 -9.016 -8.32 1 55.97 309 GLY A N 1
ATOM 2505 C CA . GLY A 1 309 ? 31.891 -7.953 -9.078 1 55.97 309 GLY A CA 1
ATOM 2506 C C . GLY A 1 309 ? 31.125 -6.645 -9.047 1 55.97 309 GLY A C 1
ATOM 2507 O O . GLY A 1 309 ? 29.906 -6.633 -8.828 1 55.97 309 GLY A O 1
ATOM 2508 N N . LYS A 1 310 ? 31.844 -5.578 -8.734 1 51.66 310 LYS A N 1
ATOM 2509 C CA . LYS A 1 310 ? 31.391 -4.203 -8.547 1 51.66 310 LYS A CA 1
ATOM 2510 C C . LYS A 1 310 ? 30.562 -3.736 -9.742 1 51.66 310 LYS A C 1
ATOM 2512 O O . LYS A 1 310 ? 30.922 -3.992 -10.891 1 51.66 310 LYS A O 1
ATOM 2517 N N . ILE A 1 311 ? 29.312 -3.502 -9.531 1 49.5 311 ILE A N 1
ATOM 2518 C CA . ILE A 1 311 ? 28.5 -2.781 -10.508 1 49.5 311 ILE A CA 1
ATOM 2519 C C . ILE A 1 311 ? 29.188 -1.468 -10.883 1 49.5 311 ILE A C 1
ATOM 2521 O O . ILE A 1 311 ? 29.453 -0.635 -10.008 1 49.5 311 ILE A O 1
ATOM 2525 N N . THR A 1 312 ? 30.109 -1.547 -11.773 1 42.78 312 THR A N 1
ATOM 2526 C CA . THR A 1 312 ? 30.703 -0.264 -12.148 1 42.78 312 THR A CA 1
ATOM 2527 C C . THR A 1 312 ? 29.609 0.762 -12.445 1 42.78 312 THR A C 1
ATOM 2529 O O . THR A 1 312 ? 28.656 0.469 -13.164 1 42.78 312 THR A O 1
ATOM 2532 N N . LYS A 1 313 ? 29.469 1.702 -11.609 1 39.16 313 LYS A N 1
ATOM 2533 C CA . LYS A 1 313 ? 28.656 2.895 -11.844 1 39.16 313 LYS A CA 1
ATOM 2534 C C . LYS A 1 313 ? 28.859 3.414 -13.266 1 39.16 313 LYS A C 1
ATOM 2536 O O . LYS A 1 313 ? 29.984 3.693 -13.688 1 39.16 313 LYS A O 1
ATOM 2541 N N . ARG A 1 314 ? 28.156 3.049 -14.203 1 33.47 314 ARG A N 1
ATOM 2542 C CA . ARG A 1 314 ? 28.234 3.854 -15.422 1 33.47 314 ARG A CA 1
ATOM 2543 C C . ARG A 1 314 ? 28.062 5.336 -15.109 1 33.47 314 ARG A C 1
ATOM 2545 O O . ARG A 1 314 ? 27.125 5.719 -14.391 1 33.47 314 ARG A O 1
ATOM 2552 N N . LYS A 1 315 ? 29.062 6.121 -15.305 1 33.53 315 LYS A N 1
ATOM 2553 C CA . LYS A 1 315 ? 28.906 7.566 -15.445 1 33.53 315 LYS A CA 1
ATOM 2554 C C . LYS A 1 315 ? 27.734 7.906 -16.359 1 33.53 315 LYS A C 1
ATOM 2556 O O . LYS A 1 315 ? 27.625 7.395 -17.469 1 33.53 315 LYS A O 1
ATOM 2561 N N . ARG A 1 316 ? 26.531 8.07 -15.891 1 31.05 316 ARG A N 1
ATOM 2562 C CA . ARG A 1 316 ? 25.5 8.727 -16.688 1 31.05 316 ARG A CA 1
ATOM 2563 C C . ARG A 1 316 ? 26.109 9.797 -17.578 1 31.05 316 ARG A C 1
ATOM 2565 O O . ARG A 1 316 ? 26.688 10.766 -17.109 1 31.05 316 ARG A O 1
ATOM 2572 N N . ASN A 1 317 ? 26.734 9.523 -18.672 1 29.17 317 ASN A N 1
ATOM 2573 C CA . ASN A 1 317 ? 26.922 10.617 -19.609 1 29.17 317 ASN A CA 1
ATOM 2574 C C . ASN A 1 317 ? 25.609 11.312 -19.938 1 29.17 317 ASN A C 1
ATOM 2576 O O . ASN A 1 317 ? 24.812 10.82 -20.75 1 29.17 317 ASN A O 1
ATOM 2580 N N . ASN A 1 318 ? 24.781 11.586 -18.984 1 28.83 318 ASN A N 1
ATOM 2581 C CA . ASN A 1 318 ? 23.75 12.57 -19.297 1 28.83 318 ASN A CA 1
ATOM 2582 C C . ASN A 1 318 ? 24.344 13.797 -20 1 28.83 318 ASN A C 1
ATOM 2584 O O . ASN A 1 318 ? 24.797 14.734 -19.344 1 28.83 318 ASN A O 1
ATOM 2588 N N . GLU A 1 319 ? 25.125 13.602 -21.016 1 30.27 319 GLU A N 1
ATOM 2589 C CA . GLU A 1 319 ? 25.297 14.812 -21.812 1 30.27 319 GLU A CA 1
ATOM 2590 C C . GLU A 1 319 ? 23.953 15.391 -22.234 1 30.27 319 GLU A C 1
ATOM 2592 O O . GLU A 1 319 ? 23.562 15.297 -23.406 1 30.27 319 GLU A O 1
ATOM 2597 N N . GLY A 1 320 ? 22.828 14.914 -21.828 1 28.38 320 GLY A N 1
ATOM 2598 C CA . GLY A 1 320 ? 21.766 15.789 -22.312 1 28.38 320 GLY A CA 1
ATOM 2599 C C . GLY A 1 320 ? 22.047 17.266 -22.062 1 28.38 320 GLY A C 1
ATOM 2600 O O . GLY A 1 320 ? 22.609 17.625 -21.031 1 28.38 320 GLY A O 1
ATOM 2601 N N . SER A 1 321 ? 22.328 17.984 -23.172 1 30.23 321 SER A N 1
ATOM 2602 C CA . SER A 1 321 ? 22.391 19.438 -23.266 1 30.23 321 SER A CA 1
ATOM 2603 C C . SER A 1 321 ? 21.328 20.094 -22.406 1 30.23 321 SER A C 1
ATOM 2605 O O . SER A 1 321 ? 20.141 19.781 -22.516 1 30.23 321 SER A O 1
ATOM 2607 N N . ARG A 1 322 ? 21.562 20.328 -21.188 1 28.2 322 ARG A N 1
ATOM 2608 C CA . ARG A 1 322 ? 20.828 21.297 -20.391 1 28.2 322 ARG A CA 1
ATOM 2609 C C . ARG A 1 322 ? 20.406 22.5 -21.234 1 28.2 322 ARG A C 1
ATOM 2611 O O . ARG A 1 322 ? 21.25 23.234 -21.75 1 28.2 322 ARG A O 1
ATOM 2618 N N . SER A 1 323 ? 19.438 22.25 -22.172 1 28.42 323 SER A N 1
ATOM 2619 C CA . SER A 1 323 ? 18.922 23.453 -22.812 1 28.42 323 SER A CA 1
ATOM 2620 C C . SER A 1 323 ? 18.766 24.594 -21.797 1 28.42 323 SER A C 1
ATOM 2622 O O . SER A 1 323 ? 18.219 24.391 -20.719 1 28.42 323 SER A O 1
ATOM 2624 N N . LYS A 1 324 ? 19.688 25.516 -21.781 1 30.42 324 LYS A N 1
ATOM 2625 C CA . LYS A 1 324 ? 19.656 26.844 -21.188 1 30.42 324 LYS A CA 1
ATOM 2626 C C . LYS A 1 324 ? 18.281 27.484 -21.344 1 30.42 324 LYS A C 1
ATOM 2628 O O . LYS A 1 324 ? 17.75 27.562 -22.453 1 30.42 324 LYS A O 1
ATOM 2633 N N . ARG A 1 325 ? 17.422 27.281 -20.375 1 28.81 325 ARG A N 1
ATOM 2634 C CA . ARG A 1 325 ? 16.25 28.156 -20.406 1 28.81 325 ARG A CA 1
ATOM 2635 C C . ARG A 1 325 ? 16.641 29.562 -20.812 1 28.81 325 ARG A C 1
ATOM 2637 O O . ARG A 1 325 ? 17.641 30.109 -20.359 1 28.81 325 ARG A O 1
ATOM 2644 N N . PRO A 1 326 ? 16.266 30 -22.016 1 30.48 326 PRO A N 1
ATOM 2645 C CA . PRO A 1 326 ? 16.562 31.391 -22.406 1 30.48 326 PRO A CA 1
ATOM 2646 C C . PRO A 1 326 ? 16.266 32.375 -21.297 1 30.48 326 PRO A C 1
ATOM 2648 O O . PRO A 1 326 ? 15.328 32.188 -20.531 1 30.48 326 PRO A O 1
ATOM 2651 N N . LYS A 1 327 ? 17.266 32.938 -20.656 1 28.25 327 LYS A N 1
ATOM 2652 C CA . LYS A 1 327 ? 17.172 34.125 -19.828 1 28.25 327 LYS A CA 1
ATOM 2653 C C . LYS A 1 327 ? 16.234 35.156 -20.469 1 28.25 327 LYS A C 1
ATOM 2655 O O . LYS A 1 327 ? 16.391 35.5 -21.656 1 28.25 327 LYS A O 1
ATOM 2660 N N . TRP A 1 328 ? 14.938 35.031 -20.234 1 26.67 328 TRP A N 1
ATOM 2661 C CA . TRP A 1 328 ? 14.07 36.125 -20.641 1 26.67 328 TRP A CA 1
ATOM 2662 C C . TRP A 1 328 ? 14.742 37.469 -20.359 1 26.67 328 TRP A C 1
ATOM 2664 O O . TRP A 1 328 ? 15.188 37.75 -19.25 1 26.67 328 TRP A O 1
ATOM 2674 N N . SER A 1 329 ? 15.625 37.906 -21.281 1 27.34 329 SER A N 1
ATOM 2675 C CA . SER A 1 329 ? 16.109 39.281 -21.328 1 27.34 329 SER A CA 1
ATOM 2676 C C . SER A 1 329 ? 14.977 40.281 -21.141 1 27.34 329 SER A C 1
ATOM 2678 O O . SER A 1 329 ? 14.023 40.281 -21.922 1 27.34 329 SER A O 1
ATOM 2680 N N . ILE A 1 330 ? 14.469 40.406 -19.922 1 26.64 330 ILE A N 1
ATOM 2681 C CA . ILE A 1 330 ? 13.688 41.625 -19.688 1 26.64 330 ILE A CA 1
ATOM 2682 C C . ILE A 1 330 ? 14.422 42.844 -20.25 1 26.64 330 ILE A C 1
ATOM 2684 O O . ILE A 1 330 ? 15.516 43.188 -19.781 1 26.64 330 ILE A O 1
ATOM 2688 N N . GLN A 1 331 ? 14.578 42.844 -21.578 1 23.23 331 GLN A N 1
ATOM 2689 C CA . GLN A 1 331 ? 15.008 44.094 -22.172 1 23.23 331 GLN A CA 1
ATOM 2690 C C . GLN A 1 331 ? 14.203 45.25 -21.609 1 23.23 331 GLN A C 1
ATOM 2692 O O . GLN A 1 331 ? 12.969 45.25 -21.641 1 23.23 331 GLN A O 1
ATOM 2697 N N . LYS A 1 332 ? 14.836 45.906 -20.578 1 24.27 332 LYS A N 1
ATOM 2698 C CA . LYS A 1 332 ? 14.555 47.281 -20.188 1 24.27 332 LYS A CA 1
ATOM 2699 C C . LYS A 1 332 ? 14.383 48.188 -21.406 1 24.27 332 LYS A C 1
ATOM 2701 O O . LYS A 1 332 ? 15.266 48.25 -22.266 1 24.27 332 LYS A O 1
ATOM 2706 N N . ARG A 1 333 ? 13.266 48.125 -22.094 1 22.55 333 ARG A N 1
ATOM 2707 C CA . ARG A 1 333 ? 13.039 49.281 -22.922 1 22.55 333 ARG A CA 1
ATOM 2708 C C . ARG A 1 333 ? 13.43 50.562 -22.188 1 22.55 333 ARG A C 1
ATOM 2710 O O . ARG A 1 333 ? 13.039 50.781 -21.047 1 22.55 333 ARG A O 1
ATOM 2717 N N . SER A 1 334 ? 14.453 51.219 -22.688 1 22.34 334 SER A N 1
ATOM 2718 C CA . SER A 1 334 ? 14.531 52.688 -22.641 1 22.34 334 SER A CA 1
ATOM 2719 C C . SER A 1 334 ? 13.289 53.312 -23.234 1 22.34 334 SER A C 1
ATOM 2721 O O . SER A 1 334 ? 12.75 52.812 -24.219 1 22.34 334 SER A O 1
ATOM 2723 N N . MET B 1 1 ? -23.562 39.844 -45.156 1 21.91 1 MET B N 1
ATOM 2724 C CA . MET B 1 1 ? -22.234 39.906 -44.531 1 21.91 1 MET B CA 1
ATOM 2725 C C . MET B 1 1 ? -22.016 38.781 -43.531 1 21.91 1 MET B C 1
ATOM 2727 O O . MET B 1 1 ? -22.734 38.688 -42.531 1 21.91 1 MET B O 1
ATOM 2731 N N . ASP B 1 2 ? -21.656 37.594 -43.875 1 21.91 2 ASP B N 1
ATOM 2732 C CA . ASP B 1 2 ? -21.781 36.188 -43.531 1 21.91 2 ASP B CA 1
ATOM 2733 C C . ASP B 1 2 ? -20.828 35.812 -42.406 1 21.91 2 ASP B C 1
ATOM 2735 O O . ASP B 1 2 ? -19.609 35.781 -42.594 1 21.91 2 ASP B O 1
ATOM 2739 N N . LEU B 1 3 ? -20.875 36.406 -41.219 1 20.45 3 LEU B N 1
ATOM 2740 C CA . LEU B 1 3 ? -20 36.406 -40.031 1 20.45 3 LEU B CA 1
ATOM 2741 C C . LEU B 1 3 ? -19.734 35 -39.531 1 20.45 3 LEU B C 1
ATOM 2743 O O . LEU B 1 3 ? -20.609 34.375 -38.938 1 20.45 3 LEU B O 1
ATOM 2747 N N . THR B 1 4 ? -19.109 34.094 -40.281 1 21.83 4 THR B N 1
ATOM 2748 C CA . THR B 1 4 ? -18.656 32.719 -40.188 1 21.83 4 THR B CA 1
ATOM 2749 C C . THR B 1 4 ? -17.828 32.531 -38.906 1 21.83 4 THR B C 1
ATOM 2751 O O . THR B 1 4 ? -16.703 33.031 -38.812 1 21.83 4 THR B O 1
ATOM 2754 N N . THR B 1 5 ? -18.375 32.719 -37.781 1 21.73 5 THR B N 1
ATOM 2755 C CA . THR B 1 5 ? -17.781 32.781 -36.438 1 21.73 5 THR B CA 1
ATOM 2756 C C . THR B 1 5 ? -16.906 31.562 -36.156 1 21.73 5 THR B C 1
ATOM 2758 O O . THR B 1 5 ? -17.359 30.422 -36.344 1 21.73 5 THR B O 1
ATOM 2761 N N . HIS B 1 6 ? -15.656 31.578 -36.438 1 21.5 6 HIS B N 1
ATOM 2762 C CA . HIS B 1 6 ? -14.531 30.656 -36.312 1 21.5 6 HIS B CA 1
ATOM 2763 C C . HIS B 1 6 ? -14.516 30 -34.938 1 21.5 6 HIS B C 1
ATOM 2765 O O . HIS B 1 6 ? -14.422 30.672 -33.906 1 21.5 6 HIS B O 1
ATOM 2771 N N . SER B 1 7 ? -15.359 29.094 -34.688 1 21.8 7 SER B N 1
ATOM 2772 C CA . SER B 1 7 ? -15.625 28.203 -33.531 1 21.8 7 SER B CA 1
ATOM 2773 C C . SER B 1 7 ? -14.336 27.609 -33 1 21.8 7 SER B C 1
ATOM 2775 O O . SER B 1 7 ? -13.641 26.875 -33.688 1 21.8 7 SER B O 1
ATOM 2777 N N . VAL B 1 8 ? -13.5 28.406 -32.406 1 22.41 8 VAL B N 1
ATOM 2778 C CA . VAL B 1 8 ? -12.234 28 -31.812 1 22.41 8 VAL B CA 1
ATOM 2779 C C . VAL B 1 8 ? -12.422 26.703 -31.031 1 22.41 8 VAL B C 1
ATOM 2781 O O . VAL B 1 8 ? -13.188 26.656 -30.062 1 22.41 8 VAL B O 1
ATOM 2784 N N . LYS B 1 9 ? -12.539 25.594 -31.703 1 21.61 9 LYS B N 1
ATOM 2785 C CA . LYS B 1 9 ? -12.484 24.203 -31.25 1 21.61 9 LYS B CA 1
ATOM 2786 C C . LYS B 1 9 ? -11.406 24.016 -30.188 1 21.61 9 LYS B C 1
ATOM 2788 O O . LYS B 1 9 ? -10.219 24.172 -30.469 1 21.61 9 LYS B O 1
ATOM 2793 N N . PHE B 1 10 ? -11.586 24.688 -29.094 1 23.38 10 PHE B N 1
ATOM 2794 C CA . PHE B 1 10 ? -10.727 24.406 -27.953 1 23.38 10 PHE B CA 1
ATOM 2795 C C . PHE B 1 10 ? -10.367 22.922 -27.891 1 23.38 10 PHE B C 1
ATOM 2797 O O . PHE B 1 10 ? -11.242 22.078 -27.703 1 23.38 10 PHE B O 1
ATOM 2804 N N . CYS B 1 11 ? -9.578 22.406 -28.766 1 23.14 11 CYS B N 1
ATOM 2805 C CA . CYS B 1 11 ? -8.844 21.141 -28.812 1 23.14 11 CYS B CA 1
ATOM 2806 C C . CYS B 1 11 ? -8.477 20.688 -27.406 1 23.14 11 CYS B C 1
ATOM 2808 O O . CYS B 1 11 ? -8.023 21.484 -26.578 1 23.14 11 CYS B O 1
ATOM 2810 N N . GLY B 1 12 ? -9.195 19.781 -26.812 1 26.05 12 GLY B N 1
ATOM 2811 C CA . GLY B 1 12 ? -9 18.875 -25.688 1 26.05 12 GLY B CA 1
ATOM 2812 C C . GLY B 1 12 ? -7.535 18.594 -25.391 1 26.05 12 GLY B C 1
ATOM 2813 O O . GLY B 1 12 ? -6.852 17.922 -26.156 1 26.05 12 GLY B O 1
ATOM 2814 N N . ASN B 1 13 ? -6.738 19.547 -25.234 1 26.03 13 ASN B N 1
ATOM 2815 C CA . ASN B 1 13 ? -5.32 19.359 -24.938 1 26.03 13 ASN B CA 1
ATOM 2816 C C . ASN B 1 13 ? -5.086 18.203 -23.984 1 26.03 13 ASN B C 1
ATOM 2818 O O . ASN B 1 13 ? -5.594 18.219 -22.859 1 26.03 13 ASN B O 1
ATOM 2822 N N . PRO B 1 14 ? -4.879 17.031 -24.5 1 28.8 14 PRO B N 1
ATOM 2823 C CA . PRO B 1 14 ? -4.449 15.812 -23.812 1 28.8 14 PRO B CA 1
ATOM 2824 C C . PRO B 1 14 ? -3.42 16.078 -22.719 1 28.8 14 PRO B C 1
ATOM 2826 O O . PRO B 1 14 ? -2.344 16.609 -23 1 28.8 14 PRO B O 1
ATOM 2829 N N . VAL B 1 15 ? -3.689 16.906 -21.797 1 30.56 15 VAL B N 1
ATOM 2830 C CA . VAL B 1 15 ? -2.682 16.703 -20.766 1 30.56 15 VAL B CA 1
ATOM 2831 C C . VAL B 1 15 ? -2.008 15.344 -20.953 1 30.56 15 VAL B C 1
ATOM 2833 O O . VAL B 1 15 ? -2.656 14.297 -20.844 1 30.56 15 VAL B O 1
ATOM 2836 N N . HIS B 1 16 ? -1.235 15.133 -21.984 1 29.16 16 HIS B N 1
ATOM 2837 C CA . HIS B 1 16 ? -0.33 14.031 -22.297 1 29.16 16 HIS B CA 1
ATOM 2838 C C . HIS B 1 16 ? 0.228 13.398 -21.031 1 29.16 16 HIS B C 1
ATOM 2840 O O . HIS B 1 16 ? 1.116 13.961 -20.375 1 29.16 16 HIS B O 1
ATOM 2846 N N . PHE B 1 17 ? -0.607 13.016 -20.156 1 31.17 17 PHE B N 1
ATOM 2847 C CA . PHE B 1 17 ? 0.031 12.008 -19.312 1 31.17 17 PHE B CA 1
ATOM 2848 C C . PHE B 1 17 ? 1.053 11.211 -20.125 1 31.17 17 PHE B C 1
ATOM 2850 O O . PHE B 1 17 ? 0.685 10.43 -21 1 31.17 17 PHE B O 1
ATOM 2857 N N . GLU B 1 18 ? 2.07 11.914 -20.641 1 33.81 18 GLU B N 1
ATOM 2858 C CA . GLU B 1 18 ? 3.152 11.094 -21.188 1 33.81 18 GLU B CA 1
ATOM 2859 C C . GLU B 1 18 ? 3.201 9.734 -20.5 1 33.81 18 GLU B C 1
ATOM 2861 O O . GLU B 1 18 ? 3.258 9.656 -19.266 1 33.81 18 GLU B O 1
ATOM 2866 N N . GLU B 1 19 ? 2.408 8.836 -21 1 35.12 19 GLU B N 1
ATOM 2867 C CA . GLU B 1 19 ? 2.746 7.445 -20.703 1 35.12 19 GLU B CA 1
ATOM 2868 C C . GLU B 1 19 ? 4.195 7.312 -20.25 1 35.12 19 GLU B C 1
ATOM 2870 O O . GLU B 1 19 ? 5.102 7.879 -20.859 1 35.12 19 GLU B O 1
ATOM 2875 N N . SER B 1 20 ? 4.453 7.465 -19.016 1 36.91 20 SER B N 1
ATOM 2876 C CA . SER B 1 20 ? 5.805 7.18 -18.547 1 36.91 20 SER B CA 1
ATOM 2877 C C . SER B 1 20 ? 6.562 6.312 -19.547 1 36.91 20 SER B C 1
ATOM 2879 O O . SER B 1 20 ? 6.133 5.203 -19.875 1 36.91 20 SER B O 1
ATOM 2881 N N . SER B 1 21 ? 7.109 6.785 -20.641 1 35.88 21 SER B N 1
ATOM 2882 C CA . SER B 1 21 ? 8 5.98 -21.469 1 35.88 21 SER B CA 1
ATOM 2883 C C . SER B 1 21 ? 8.656 4.867 -20.656 1 35.88 21 SER B C 1
ATOM 2885 O O . SER B 1 21 ? 8.578 4.863 -19.422 1 35.88 21 SER B O 1
ATOM 2887 N N . LYS B 1 22 ? 9.711 4.211 -21.375 1 39.28 22 LYS B N 1
ATOM 2888 C CA . LYS B 1 22 ? 10.398 2.953 -21.094 1 39.28 22 LYS B CA 1
ATOM 2889 C C . LYS B 1 22 ? 10.875 2.896 -19.641 1 39.28 22 LYS B C 1
ATOM 2891 O O . LYS B 1 22 ? 10.625 1.913 -18.953 1 39.28 22 LYS B O 1
ATOM 2896 N N . LEU B 1 23 ? 12 3.682 -19.469 1 42.44 23 LEU B N 1
ATOM 2897 C CA . LEU B 1 23 ? 12.969 3.641 -18.391 1 42.44 23 LEU B CA 1
ATOM 2898 C C . LEU B 1 23 ? 12.398 4.266 -17.125 1 42.44 23 LEU B C 1
ATOM 2900 O O . LEU B 1 23 ? 13.008 4.176 -16.047 1 42.44 23 LEU B O 1
ATOM 2904 N N . GLU B 1 24 ? 11.164 4.992 -17.172 1 54.5 24 GLU B N 1
ATOM 2905 C CA . GLU B 1 24 ? 10.719 5.91 -16.125 1 54.5 24 GLU B CA 1
ATOM 2906 C C . GLU B 1 24 ? 10.133 5.148 -14.938 1 54.5 24 GLU B C 1
ATOM 2908 O O . GLU B 1 24 ? 10.031 5.688 -13.836 1 54.5 24 GLU B O 1
ATOM 2913 N N . ASP B 1 25 ? 10.055 3.848 -15.188 1 69.69 25 ASP B N 1
ATOM 2914 C CA . ASP B 1 25 ? 9.414 3.189 -14.055 1 69.69 25 ASP B CA 1
ATOM 2915 C C . ASP B 1 25 ? 10.383 2.242 -13.352 1 69.69 25 ASP B C 1
ATOM 2917 O O . ASP B 1 25 ? 9.977 1.411 -12.539 1 69.69 25 ASP B O 1
ATOM 2921 N N . LEU B 1 26 ? 11.617 2.453 -13.859 1 73.31 26 LEU B N 1
ATOM 2922 C CA . LEU B 1 26 ? 12.633 1.679 -13.164 1 73.31 26 LEU B CA 1
ATOM 2923 C C . LEU B 1 26 ? 12.93 2.281 -11.797 1 73.31 26 LEU B C 1
ATOM 2925 O O . LEU B 1 26 ? 13.328 3.443 -11.695 1 73.31 26 LEU B O 1
ATOM 2929 N N . LEU B 1 27 ? 12.656 1.5 -10.859 1 77.62 27 LEU B N 1
ATOM 2930 C CA . LEU B 1 27 ? 12.93 1.94 -9.492 1 77.62 27 LEU B CA 1
ATOM 2931 C C . LEU B 1 27 ? 14.398 1.73 -9.133 1 77.62 27 LEU B C 1
ATOM 2933 O O . LEU B 1 27 ? 15.055 2.641 -8.625 1 77.62 27 LEU B O 1
ATOM 2937 N N . GLN B 1 28 ? 14.852 0.525 -9.43 1 88.12 28 GLN B N 1
ATOM 2938 C CA . GLN B 1 28 ? 16.234 0.204 -9.078 1 88.12 28 GLN B CA 1
ATOM 2939 C C . GLN B 1 28 ? 16.688 -1.096 -9.742 1 88.12 28 GLN B C 1
ATOM 2941 O O . GLN B 1 28 ? 15.852 -1.885 -10.195 1 88.12 28 GLN B O 1
ATOM 2946 N N . LYS B 1 29 ? 18 -1.158 -9.828 1 90.19 29 LYS B N 1
ATOM 2947 C CA . LYS B 1 29 ? 18.625 -2.416 -10.234 1 90.19 29 LYS B CA 1
ATOM 2948 C C . LYS B 1 29 ? 19.188 -3.16 -9.031 1 90.19 29 LYS B C 1
ATOM 2950 O O . LYS B 1 29 ? 19.844 -2.561 -8.172 1 90.19 29 LYS B O 1
ATOM 2955 N N . VAL B 1 30 ? 18.828 -4.375 -8.984 1 93 30 VAL B N 1
ATOM 2956 C CA . VAL B 1 30 ? 19.266 -5.172 -7.844 1 93 30 VAL B CA 1
ATOM 2957 C C . VAL B 1 30 ? 19.703 -6.562 -8.32 1 93 30 VAL B C 1
ATOM 2959 O O . VAL B 1 30 ? 19.312 -6.992 -9.414 1 93 30 VAL B O 1
ATOM 2962 N N . ARG B 1 31 ? 20.516 -7.219 -7.469 1 93.75 31 ARG B N 1
ATOM 2963 C CA . ARG B 1 31 ? 20.938 -8.586 -7.754 1 93.75 31 ARG B CA 1
ATOM 2964 C C . ARG B 1 31 ? 20.016 -9.594 -7.066 1 93.75 31 ARG B C 1
ATOM 2966 O O . ARG B 1 31 ? 19.781 -9.508 -5.859 1 93.75 31 ARG B O 1
ATOM 2973 N N . LEU B 1 32 ? 19.5 -10.414 -7.906 1 95.69 32 LEU B N 1
ATOM 2974 C CA . LEU B 1 32 ? 18.781 -11.57 -7.379 1 95.69 32 LEU B CA 1
ATOM 2975 C C . LEU B 1 32 ? 19.734 -12.742 -7.152 1 95.69 32 LEU B C 1
ATOM 2977 O O . LEU B 1 32 ? 20.297 -13.281 -8.109 1 95.69 32 LEU B O 1
ATOM 2981 N N . LYS B 1 33 ? 19.859 -13.078 -5.914 1 93.12 33 LYS B N 1
ATOM 2982 C CA . LYS B 1 33 ? 20.797 -14.141 -5.559 1 93.12 33 LYS B CA 1
ATOM 2983 C C . LYS B 1 33 ? 20.047 -15.43 -5.207 1 93.12 33 LYS B C 1
ATOM 2985 O O . LYS B 1 33 ? 19.328 -15.484 -4.211 1 93.12 33 LYS B O 1
ATOM 2990 N N . LEU B 1 34 ? 20.219 -16.406 -6.027 1 90 34 LEU B N 1
ATOM 2991 C CA . LEU B 1 34 ? 19.641 -17.703 -5.711 1 90 34 LEU B CA 1
ATOM 2992 C C . LEU B 1 34 ? 20.5 -18.453 -4.703 1 90 34 LEU B C 1
ATOM 2994 O O . LEU B 1 34 ? 20 -19.25 -3.902 1 90 34 LEU B O 1
ATOM 2998 N N . ASN B 1 35 ? 21.703 -18.219 -4.797 1 85.38 35 ASN B N 1
ATOM 2999 C CA . ASN B 1 35 ? 22.719 -18.672 -3.842 1 85.38 35 ASN B CA 1
ATOM 3000 C C . ASN B 1 35 ? 23.953 -17.781 -3.9 1 85.38 35 ASN B C 1
ATOM 3002 O O . ASN B 1 35 ? 23.906 -16.656 -4.41 1 85.38 35 ASN B O 1
ATOM 3006 N N . LYS B 1 36 ? 25.062 -18.203 -3.326 1 82.56 36 LYS B N 1
ATOM 3007 C CA . LYS B 1 36 ? 26.281 -17.391 -3.279 1 82.56 36 LYS B CA 1
ATOM 3008 C C . LYS B 1 36 ? 26.891 -17.25 -4.668 1 82.56 36 LYS B C 1
ATOM 3010 O O . LYS B 1 36 ? 27.531 -16.234 -4.961 1 82.56 36 LYS B O 1
ATOM 3015 N N . ASP B 1 37 ? 26.531 -18.172 -5.605 1 84.12 37 ASP B N 1
ATOM 3016 C CA . ASP B 1 37 ? 27.25 -18.219 -6.879 1 84.12 37 ASP B CA 1
ATOM 3017 C C . ASP B 1 37 ? 26.328 -17.844 -8.039 1 84.12 37 ASP B C 1
ATOM 3019 O O . ASP B 1 37 ? 26.781 -17.438 -9.102 1 84.12 37 ASP B O 1
ATOM 3023 N N . ILE B 1 38 ? 25.109 -18.031 -7.832 1 87.94 38 ILE B N 1
ATOM 3024 C CA . ILE B 1 38 ? 24.156 -17.797 -8.906 1 87.94 38 ILE B CA 1
ATOM 3025 C C . ILE B 1 38 ? 23.453 -16.469 -8.688 1 87.94 38 ILE B C 1
ATOM 3027 O O . ILE B 1 38 ? 22.594 -16.344 -7.809 1 87.94 38 ILE B O 1
ATOM 3031 N N . VAL B 1 39 ? 23.844 -15.539 -9.523 1 90.81 39 VAL B N 1
ATOM 3032 C CA . VAL B 1 39 ? 23.312 -14.18 -9.367 1 90.81 39 VAL B CA 1
ATOM 3033 C C . VAL B 1 39 ? 22.719 -13.703 -10.695 1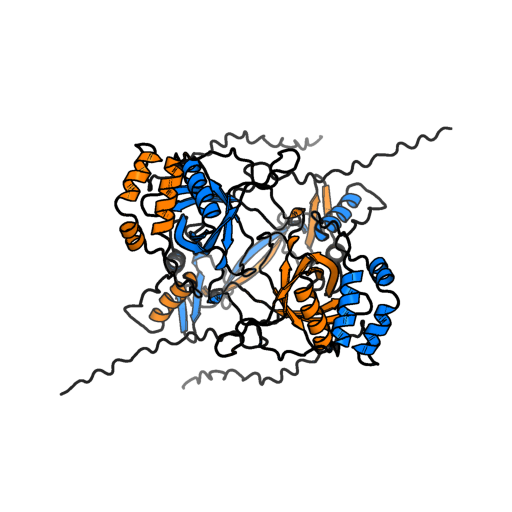 90.81 39 VAL B C 1
ATOM 3035 O O . VAL B 1 39 ? 23.297 -13.922 -11.758 1 90.81 39 VAL B O 1
ATOM 3038 N N . ILE B 1 40 ? 21.547 -13.102 -10.625 1 92.62 40 ILE B N 1
ATOM 3039 C CA . ILE B 1 40 ? 20.859 -12.531 -11.781 1 92.62 40 ILE B CA 1
ATOM 3040 C C . ILE B 1 40 ? 20.656 -11.031 -11.578 1 92.62 40 ILE B C 1
ATOM 3042 O O . ILE B 1 40 ? 20.156 -10.609 -10.539 1 92.62 40 ILE B O 1
ATOM 3046 N N . SER B 1 41 ? 21.094 -10.305 -12.516 1 92.25 41 SER B N 1
ATOM 3047 C CA . SER B 1 41 ? 20.812 -8.875 -12.453 1 92.25 41 SER B CA 1
ATOM 3048 C C . SER B 1 41 ? 19.391 -8.57 -12.898 1 92.25 41 SER B C 1
ATOM 3050 O O . SER B 1 41 ? 18.969 -8.953 -13.992 1 92.25 41 SER B O 1
ATOM 3052 N N . VAL B 1 42 ? 18.703 -7.848 -12.031 1 93.5 42 VAL B N 1
ATOM 3053 C CA . VAL B 1 42 ? 17.297 -7.578 -12.359 1 93.5 42 VAL B CA 1
ATOM 3054 C C . VAL B 1 42 ? 16.984 -6.105 -12.109 1 93.5 42 VAL B C 1
ATOM 3056 O O . VAL B 1 42 ? 17.641 -5.457 -11.281 1 93.5 42 VAL B O 1
ATOM 3059 N N . GLY B 1 43 ? 16.031 -5.691 -12.93 1 91.06 43 GLY B N 1
ATOM 3060 C CA . GLY B 1 43 ? 15.438 -4.383 -12.688 1 91.06 43 GLY B CA 1
ATOM 3061 C C . GLY B 1 43 ? 14.086 -4.461 -12 1 91.06 43 GLY B C 1
ATOM 3062 O O . GLY B 1 43 ? 13.273 -5.34 -12.312 1 91.06 43 GLY B O 1
ATOM 3063 N N . ILE B 1 44 ? 13.938 -3.594 -10.977 1 93.06 44 ILE B N 1
ATOM 3064 C CA . ILE B 1 44 ? 12.664 -3.504 -10.273 1 93.06 44 ILE B CA 1
ATOM 3065 C C . ILE B 1 44 ? 11.867 -2.303 -10.781 1 93.06 44 ILE B C 1
ATOM 3067 O O . ILE B 1 44 ? 12.391 -1.186 -10.836 1 93.06 44 ILE B O 1
ATOM 3071 N N . TYR B 1 45 ? 10.617 -2.596 -11.141 1 88.88 45 TYR B N 1
ATOM 3072 C CA . TYR B 1 45 ? 9.789 -1.573 -11.773 1 88.88 45 TYR B CA 1
ATOM 3073 C C . TYR B 1 45 ? 8.484 -1.38 -11.016 1 88.88 45 TYR B C 1
ATOM 3075 O O . TYR B 1 45 ? 7.953 -2.328 -10.43 1 88.88 45 TYR B O 1
ATOM 3083 N N . ASN B 1 46 ? 8.039 -0.168 -11.102 1 86.94 46 ASN B N 1
ATOM 3084 C CA . ASN B 1 46 ? 6.719 0.117 -10.555 1 86.94 46 ASN B CA 1
ATOM 3085 C C . ASN B 1 46 ? 5.613 -0.253 -11.539 1 86.94 46 ASN B C 1
ATOM 3087 O O . ASN B 1 46 ? 5.695 0.083 -12.727 1 86.94 46 ASN B O 1
ATOM 3091 N N . LEU B 1 47 ? 4.656 -0.993 -11.008 1 80.25 47 LEU B N 1
ATOM 3092 C CA . LEU B 1 47 ? 3.494 -1.316 -11.828 1 80.25 47 LEU B CA 1
ATOM 3093 C C . LEU B 1 47 ? 2.336 -0.37 -11.523 1 80.25 47 LEU B C 1
ATOM 3095 O O . LEU B 1 47 ? 1.577 -0.003 -12.43 1 80.25 47 LEU B O 1
ATOM 3099 N N . VAL B 1 48 ? 2.219 -0.087 -10.32 1 84.56 48 VAL B N 1
ATOM 3100 C CA . VAL B 1 48 ? 1.12 0.761 -9.867 1 84.56 48 VAL B CA 1
ATOM 3101 C C . VAL B 1 48 ? 1.655 1.854 -8.945 1 84.56 48 VAL B C 1
ATOM 3103 O O . VAL B 1 48 ? 2.461 1.582 -8.055 1 84.56 48 VAL B O 1
ATOM 3106 N N . GLN B 1 49 ? 1.385 3.043 -9.266 1 82.94 49 GLN B N 1
ATOM 3107 C CA . GLN B 1 49 ? 1.734 4.195 -8.445 1 82.94 49 GLN B CA 1
ATOM 3108 C C . GLN B 1 49 ? 0.607 5.227 -8.43 1 82.94 49 GLN B C 1
ATOM 3110 O O . GLN B 1 49 ? 0.09 5.602 -9.484 1 82.94 49 GLN B O 1
ATOM 3115 N N . LYS B 1 50 ? 0.294 5.535 -7.223 1 85.31 50 LYS B N 1
ATOM 3116 C CA . LYS B 1 50 ? -0.767 6.527 -7.105 1 85.31 50 LYS B CA 1
ATOM 3117 C C . LYS B 1 50 ? -0.384 7.824 -7.816 1 85.31 50 LYS B C 1
ATOM 3119 O O . LYS B 1 50 ? 0.708 8.352 -7.605 1 85.31 50 LYS B O 1
ATOM 3124 N N . ALA B 1 51 ? -1.26 8.242 -8.648 1 83.12 51 ALA B N 1
ATOM 3125 C CA . ALA B 1 51 ? -1.057 9.516 -9.344 1 83.12 51 ALA B CA 1
ATOM 3126 C C . ALA B 1 51 ? -1.361 10.695 -8.43 1 83.12 51 ALA B C 1
ATOM 3128 O O . ALA B 1 51 ? -2.398 10.719 -7.766 1 83.12 51 ALA B O 1
ATOM 3129 N N . LEU B 1 52 ? -0.46 11.641 -8.391 1 81.81 52 LEU B N 1
ATOM 3130 C CA . LEU B 1 52 ? -0.608 12.773 -7.492 1 81.81 52 LEU B CA 1
ATOM 3131 C C . LEU B 1 52 ? -0.833 14.062 -8.273 1 81.81 52 LEU B C 1
ATOM 3133 O O . LEU B 1 52 ? -0.421 14.172 -9.43 1 81.81 52 LEU B O 1
ATOM 3137 N N . LYS B 1 53 ? -1.548 14.891 -7.625 1 82.12 53 LYS B N 1
ATOM 3138 C CA . LYS B 1 53 ? -1.671 16.234 -8.172 1 82.12 53 LYS B CA 1
ATOM 3139 C C . LYS B 1 53 ? -0.369 17.016 -8.016 1 82.12 53 LYS B C 1
ATOM 3141 O O . LYS B 1 53 ? 0.416 16.75 -7.102 1 82.12 53 LYS B O 1
ATOM 3146 N N . PRO B 1 54 ? -0.09 17.891 -8.898 1 77.62 54 PRO B N 1
ATOM 3147 C CA . PRO B 1 54 ? 1.099 18.734 -8.75 1 77.62 54 PRO B CA 1
ATOM 3148 C C . PRO B 1 54 ? 1.072 19.578 -7.473 1 77.62 54 PRO B C 1
ATOM 3150 O O . PRO B 1 54 ? 0.01 20.047 -7.062 1 77.62 54 PRO B O 1
ATOM 3153 N N . PRO B 1 55 ? 2.191 19.625 -6.879 1 79.5 55 PRO B N 1
ATOM 3154 C CA . PRO B 1 55 ? 2.232 20.359 -5.613 1 79.5 55 PRO B CA 1
ATOM 3155 C C . PRO B 1 55 ? 1.977 21.859 -5.789 1 79.5 55 PRO B C 1
ATOM 3157 O O . PRO B 1 55 ? 2.297 22.422 -6.836 1 79.5 55 PRO B O 1
ATOM 3160 N N . SER B 1 56 ? 1.397 22.375 -4.844 1 82.81 56 SER B N 1
ATOM 3161 C CA . SER B 1 56 ? 1.153 23.812 -4.84 1 82.81 56 SER B CA 1
ATOM 3162 C C . SER B 1 56 ? 2.314 24.578 -4.203 1 82.81 56 SER B C 1
ATOM 3164 O O . SER B 1 56 ? 3.084 24 -3.428 1 82.81 56 SER B O 1
ATOM 3166 N N . ILE B 1 57 ? 2.492 25.797 -4.645 1 81.69 57 ILE B N 1
ATOM 3167 C CA . ILE B 1 57 ? 3.51 26.672 -4.074 1 81.69 57 ILE B CA 1
ATOM 3168 C C . ILE B 1 57 ? 2.842 27.75 -3.24 1 81.69 57 ILE B C 1
ATOM 3170 O O . ILE B 1 57 ? 1.822 28.328 -3.645 1 81.69 57 ILE B O 1
ATOM 3174 N N . LYS B 1 58 ? 3.432 28.031 -2.148 1 84.19 58 LYS B N 1
ATOM 3175 C CA . LYS B 1 58 ? 2.893 29.078 -1.292 1 84.19 58 LYS B CA 1
ATOM 3176 C C . LYS B 1 58 ? 3.426 30.453 -1.704 1 84.19 58 LYS B C 1
ATOM 3178 O O . LYS B 1 58 ? 4.625 30.609 -1.948 1 84.19 58 LYS B O 1
ATOM 3183 N N . LEU B 1 59 ? 2.455 31.375 -1.829 1 84.81 59 LEU B N 1
ATOM 3184 C CA . LEU B 1 59 ? 2.795 32.75 -2.189 1 84.81 59 LEU B CA 1
ATOM 3185 C C . LEU B 1 59 ? 2.34 33.719 -1.108 1 84.81 59 LEU B C 1
ATOM 3187 O O . LEU B 1 59 ? 1.403 33.438 -0.36 1 84.81 59 LEU B O 1
ATOM 3191 N N . TYR B 1 60 ? 3.141 34.844 -1.088 1 85.5 60 TYR B N 1
ATOM 3192 C CA . TYR B 1 60 ? 2.701 35.938 -0.236 1 85.5 60 TYR B CA 1
ATOM 3193 C C . TYR B 1 60 ? 1.456 36.594 -0.805 1 85.5 60 TYR B C 1
ATOM 3195 O O . TYR B 1 60 ? 1.426 36.969 -1.979 1 85.5 60 TYR B O 1
ATOM 3203 N N . ARG B 1 61 ? 0.476 36.719 -0.006 1 82.31 61 ARG B N 1
ATOM 3204 C CA . ARG B 1 61 ? -0.837 37.188 -0.439 1 82.31 61 ARG B CA 1
ATOM 3205 C C . ARG B 1 61 ? -0.748 38.594 -1.049 1 82.31 61 ARG B C 1
ATOM 3207 O O . ARG B 1 61 ? -1.396 38.875 -2.057 1 82.31 61 ARG B O 1
ATOM 3214 N N . LYS B 1 62 ? 0.11 39.5 -0.496 1 81.62 62 LYS B N 1
ATOM 3215 C CA . LYS B 1 62 ? 0.135 40.906 -0.906 1 81.62 62 LYS B CA 1
ATOM 3216 C C . LYS B 1 62 ? 0.983 41.094 -2.16 1 81.62 62 LYS B C 1
ATOM 3218 O O . LYS B 1 62 ? 0.605 41.844 -3.064 1 81.62 62 LYS B O 1
ATOM 3223 N N . THR B 1 63 ? 2.131 40.406 -2.318 1 82.62 63 THR B N 1
ATOM 3224 C CA . THR B 1 63 ? 3.047 40.688 -3.418 1 82.62 63 THR B CA 1
ATOM 3225 C C . THR B 1 63 ? 3.189 39.469 -4.332 1 82.62 63 THR B C 1
ATOM 3227 O O . THR B 1 63 ? 3.863 39.531 -5.359 1 82.62 63 THR B O 1
ATOM 3230 N N . ASN B 1 64 ? 2.562 38.312 -4.086 1 79.56 64 ASN B N 1
ATOM 3231 C CA . ASN B 1 64 ? 2.611 37.094 -4.867 1 79.56 64 ASN B CA 1
ATOM 3232 C C . ASN B 1 64 ? 4.035 36.562 -4.984 1 79.56 64 ASN B C 1
ATOM 3234 O O . ASN B 1 64 ? 4.402 35.969 -6.004 1 79.56 64 ASN B O 1
ATOM 3238 N N . GLU B 1 65 ? 4.824 36.906 -3.961 1 81.88 65 GLU B N 1
ATOM 3239 C CA . GLU B 1 65 ? 6.184 36.375 -3.902 1 81.88 65 GLU B CA 1
ATOM 3240 C C . GLU B 1 65 ? 6.215 35.031 -3.186 1 81.88 65 GLU B C 1
ATOM 3242 O O . GLU B 1 65 ? 5.434 34.781 -2.262 1 81.88 65 GLU B O 1
ATOM 3247 N N . PRO B 1 66 ? 7.082 34.094 -3.703 1 82.38 66 PRO B N 1
ATOM 3248 C CA . PRO B 1 66 ? 7.168 32.781 -3.051 1 82.38 66 PRO B CA 1
ATOM 3249 C C . PRO B 1 66 ? 7.59 32.906 -1.587 1 82.38 66 PRO B C 1
ATOM 3251 O O . PRO B 1 66 ? 8.367 33.781 -1.223 1 82.38 66 PRO B O 1
ATOM 3254 N N . VAL B 1 67 ? 6.953 32.062 -0.841 1 84.88 67 VAL B N 1
ATOM 3255 C CA . VAL B 1 67 ? 7.207 32 0.595 1 84.88 67 VAL B CA 1
ATOM 3256 C C . VAL B 1 67 ? 8.125 30.828 0.912 1 84.88 67 VAL B C 1
ATOM 3258 O O . VAL B 1 67 ? 7.98 29.75 0.334 1 84.88 67 VAL B O 1
ATOM 3261 N N . LYS B 1 68 ? 9.188 31.016 1.661 1 82.88 68 LYS B N 1
ATOM 3262 C CA . LYS B 1 68 ? 10.078 29.953 2.115 1 82.88 68 LYS B CA 1
ATOM 3263 C C . LYS B 1 68 ? 9.797 29.594 3.572 1 82.88 68 LYS B C 1
ATOM 3265 O O . LYS B 1 68 ? 9.547 30.469 4.398 1 82.88 68 LYS B O 1
ATOM 3270 N N . THR B 1 69 ? 9.695 28.328 3.77 1 83.75 69 THR B N 1
ATOM 3271 C CA . THR B 1 69 ? 9.508 27.844 5.129 1 83.75 69 THR B CA 1
ATOM 3272 C C . THR B 1 69 ? 10.836 27.391 5.727 1 83.75 69 THR B C 1
ATOM 3274 O O . THR B 1 69 ? 11.602 26.672 5.078 1 83.75 69 THR B O 1
ATOM 3277 N N . LYS B 1 70 ? 11.266 27.938 6.84 1 81.88 70 LYS B N 1
ATOM 3278 C CA . LYS B 1 70 ? 12.484 27.531 7.527 1 81.88 70 LYS B CA 1
ATOM 3279 C C . LYS B 1 70 ? 12.172 26.938 8.898 1 81.88 70 LYS B C 1
ATOM 3281 O O . LYS B 1 70 ? 11.336 27.469 9.633 1 81.88 70 LYS B O 1
ATOM 3286 N N . SER B 1 71 ? 12.656 25.75 9.125 1 85.88 71 SER B N 1
ATOM 3287 C CA . SER B 1 71 ? 12.492 25.109 10.422 1 85.88 71 SER B CA 1
ATOM 3288 C C . SER B 1 71 ? 13.734 25.297 11.289 1 85.88 71 SER B C 1
ATOM 3290 O O . SER B 1 71 ? 14.859 25.25 10.797 1 85.88 71 SER B O 1
ATOM 3292 N N . GLN B 1 72 ? 13.492 25.797 12.531 1 82.25 72 GLN B N 1
ATOM 3293 C CA . GLN B 1 72 ? 14.586 25.953 13.484 1 82.25 72 GLN B CA 1
ATOM 3294 C C . GLN B 1 72 ? 14.312 25.156 14.766 1 82.25 72 GLN B C 1
ATOM 3296 O O . GLN B 1 72 ? 13.156 24.969 15.148 1 82.25 72 GLN B O 1
ATOM 3301 N N . LYS B 1 73 ? 15.359 24.656 15.336 1 85.38 73 LYS B N 1
ATOM 3302 C CA . LYS B 1 73 ? 15.266 23.922 16.594 1 85.38 73 LYS B CA 1
ATOM 3303 C C . LYS B 1 73 ? 15.672 24.797 17.766 1 85.38 73 LYS B C 1
ATOM 3305 O O . LYS B 1 73 ? 16.641 25.547 17.688 1 85.38 73 LYS B O 1
ATOM 3310 N N . PHE B 1 74 ? 14.797 24.781 18.828 1 84.5 74 PHE B N 1
ATOM 3311 C CA . PHE B 1 74 ? 15.062 25.594 20 1 84.5 74 PHE B CA 1
ATOM 3312 C C . PHE B 1 74 ? 15.039 24.734 21.266 1 84.5 74 PHE B C 1
ATOM 3314 O O . PHE B 1 74 ? 14.352 23.719 21.312 1 84.5 74 PHE B O 1
ATOM 3321 N N . ASN B 1 75 ? 15.914 25.141 22.141 1 81.81 75 ASN B N 1
ATOM 3322 C CA . ASN B 1 75 ? 15.82 24.578 23.484 1 81.81 75 ASN B CA 1
ATOM 3323 C C . ASN B 1 75 ? 14.578 25.078 24.219 1 81.81 75 ASN B C 1
ATOM 3325 O O . ASN B 1 75 ? 14.359 26.297 24.312 1 81.81 75 ASN B O 1
ATOM 3329 N N . ILE B 1 76 ? 13.805 24.281 24.672 1 78.25 76 ILE B N 1
ATOM 3330 C CA . ILE B 1 76 ? 12.523 24.656 25.266 1 78.25 76 ILE B CA 1
ATOM 3331 C C . ILE B 1 76 ? 12.758 25.531 26.484 1 78.25 76 ILE B C 1
ATOM 3333 O O . ILE B 1 76 ? 12.031 26.516 26.703 1 78.25 76 ILE B O 1
ATOM 3337 N N . ASN B 1 77 ? 13.75 25.328 27.266 1 79.56 77 ASN B N 1
ATOM 3338 C CA . ASN B 1 77 ? 13.969 26.031 28.516 1 79.56 77 ASN B CA 1
ATOM 3339 C C . ASN B 1 77 ? 14.727 27.344 28.297 1 79.56 77 ASN B C 1
ATOM 3341 O O . ASN B 1 77 ? 14.359 28.375 28.859 1 79.56 77 ASN B O 1
ATOM 3345 N N . THR B 1 78 ? 15.789 27.344 27.484 1 79.38 78 THR B N 1
ATOM 3346 C CA . THR B 1 78 ? 16.641 28.516 27.344 1 79.38 78 THR B CA 1
ATOM 3347 C C . THR B 1 78 ? 16.219 29.328 26.125 1 79.38 78 THR B C 1
ATOM 3349 O O . THR B 1 78 ? 16.547 30.516 26.031 1 79.38 78 THR B O 1
ATOM 3352 N N . GLY B 1 79 ? 15.461 28.703 25.25 1 78.12 79 GLY B N 1
ATOM 3353 C CA . GLY B 1 79 ? 15.062 29.406 24.031 1 78.12 79 GLY B CA 1
ATOM 3354 C C . GLY B 1 79 ? 16.188 29.578 23.047 1 78.12 79 GLY B C 1
ATOM 3355 O O . GLY B 1 79 ? 16.047 30.281 22.047 1 78.12 79 GLY B O 1
ATOM 3356 N N . SER B 1 80 ? 17.328 28.984 23.375 1 81.75 80 SER B N 1
ATOM 3357 C CA . SER B 1 80 ? 18.484 29.125 22.484 1 81.75 80 SER B CA 1
ATOM 3358 C C . SER B 1 80 ? 18.344 28.266 21.25 1 81.75 80 SER B C 1
ATOM 3360 O O . SER B 1 80 ? 17.719 27.188 21.297 1 81.75 80 SER B O 1
ATOM 3362 N N . LEU B 1 81 ? 18.797 28.781 20.078 1 86.56 81 LEU B N 1
ATOM 3363 C CA . LEU B 1 81 ? 18.812 28.047 18.812 1 86.56 81 LEU B CA 1
ATOM 3364 C C . LEU B 1 81 ? 19.812 26.906 18.859 1 86.56 81 LEU B C 1
ATOM 3366 O O . LEU B 1 81 ? 20.922 27.062 19.375 1 86.56 81 LEU B O 1
ATOM 3370 N N . LEU B 1 82 ? 19.359 25.766 18.406 1 86 82 LEU B N 1
ATOM 3371 C CA . LEU B 1 82 ? 20.234 24.594 18.438 1 86 82 LEU B CA 1
ATOM 3372 C C . LEU B 1 82 ? 20.609 24.156 17.031 1 86 82 LEU B C 1
ATOM 3374 O O . LEU B 1 82 ? 19.797 24.234 16.109 1 86 82 LEU B O 1
ATOM 3378 N N . LEU B 1 83 ? 21.906 23.859 16.875 1 84.12 83 LEU B N 1
ATOM 3379 C CA . LEU B 1 83 ? 22.391 23.25 15.641 1 84.12 83 LEU B CA 1
ATOM 3380 C C . LEU B 1 83 ? 22.062 21.75 15.625 1 84.12 83 LEU B C 1
ATOM 3382 O O . LEU B 1 83 ? 21.891 21.141 16.672 1 84.12 83 LEU B O 1
ATOM 3386 N N . PRO B 1 84 ? 21.891 21.328 14.422 1 80.19 84 PRO B N 1
ATOM 3387 C CA . PRO B 1 84 ? 21.656 19.875 14.32 1 80.19 84 PRO B CA 1
ATOM 3388 C C . PRO B 1 84 ? 22.688 19.062 15.078 1 80.19 84 PRO B C 1
ATOM 3390 O O . PRO B 1 84 ? 22.375 17.984 15.602 1 80.19 84 PRO B O 1
ATOM 3393 N N . SER B 1 85 ? 23.891 19.547 15.234 1 81.75 85 SER B N 1
ATOM 3394 C CA . SER B 1 85 ? 24.953 18.828 15.93 1 81.75 85 SER B CA 1
ATOM 3395 C C . SER B 1 85 ? 24.719 18.828 17.438 1 81.75 85 SER B C 1
ATOM 3397 O O . SER B 1 85 ? 25.281 18 18.156 1 81.75 85 SER B O 1
ATOM 3399 N N . ASP B 1 86 ? 23.844 19.719 17.812 1 82.69 86 ASP B N 1
ATOM 3400 C CA . ASP B 1 86 ? 23.625 19.859 19.25 1 82.69 86 ASP B CA 1
ATOM 3401 C C . ASP B 1 86 ? 22.469 19 19.719 1 82.69 86 ASP B C 1
ATOM 3403 O O . ASP B 1 86 ? 22.031 19.094 20.875 1 82.69 86 ASP B O 1
ATOM 3407 N N . THR B 1 87 ? 21.953 18.172 18.875 1 84.44 87 THR B N 1
ATOM 3408 C CA . THR B 1 87 ? 20.781 17.391 19.25 1 84.44 87 THR B CA 1
ATOM 3409 C C . THR B 1 87 ? 21.109 15.906 19.281 1 84.44 87 THR B C 1
ATOM 3411 O O . THR B 1 87 ? 22.016 15.453 18.578 1 84.44 87 THR B O 1
ATOM 3414 N N . LYS B 1 88 ? 20.609 15.188 20.234 1 82.88 88 LYS B N 1
ATOM 3415 C CA . LYS B 1 88 ? 20.672 13.734 20.328 1 82.88 88 LYS B CA 1
ATOM 3416 C C . LYS B 1 88 ? 19.281 13.117 20.297 1 82.88 88 LYS B C 1
ATOM 3418 O O . LYS B 1 88 ? 18.281 13.812 20.453 1 82.88 88 LYS B O 1
ATOM 3423 N N . ARG B 1 89 ? 19.266 11.883 20.016 1 84.31 89 ARG B N 1
ATOM 3424 C CA . ARG B 1 89 ? 17.984 11.188 19.938 1 84.31 89 ARG B CA 1
ATOM 3425 C C . ARG B 1 89 ? 17.766 10.289 21.156 1 84.31 89 ARG B C 1
ATOM 3427 O O . ARG B 1 89 ? 18.734 9.703 21.672 1 84.31 89 ARG B O 1
ATOM 3434 N N . SER B 1 90 ? 16.625 10.398 21.609 1 83.62 90 SER B N 1
ATOM 3435 C CA . SER B 1 90 ? 16.281 9.555 22.75 1 83.62 90 SER B CA 1
ATOM 3436 C C . SER B 1 90 ? 15.023 8.742 22.484 1 83.62 90 SER B C 1
ATOM 3438 O O . SER B 1 90 ? 14.133 9.188 21.766 1 83.62 90 SER B O 1
ATOM 3440 N N . GLN B 1 91 ? 15.078 7.508 22.922 1 80.75 91 GLN B N 1
ATOM 3441 C CA . GLN B 1 91 ? 13.922 6.625 22.828 1 80.75 91 GLN B CA 1
ATOM 3442 C C . GLN B 1 91 ? 13.492 6.133 24.219 1 80.75 91 GLN B C 1
ATOM 3444 O O . GLN B 1 91 ? 14.336 5.812 25.047 1 80.75 91 GLN B O 1
ATOM 3449 N N . ILE B 1 92 ? 12.188 6.238 24.375 1 76.12 92 ILE B N 1
ATOM 3450 C CA . ILE B 1 92 ? 11.656 5.777 25.656 1 76.12 92 ILE B CA 1
ATOM 3451 C C . ILE B 1 92 ? 11.188 4.332 25.516 1 76.12 92 ILE B C 1
ATOM 3453 O O . ILE B 1 92 ? 10.422 3.998 24.609 1 76.12 92 ILE B O 1
ATOM 3457 N N . TYR B 1 93 ? 11.789 3.529 26.281 1 71.62 93 TYR B N 1
ATOM 3458 C CA . TYR B 1 93 ? 11.359 2.139 26.359 1 71.62 93 TYR B CA 1
ATOM 3459 C C . TYR B 1 93 ? 10.914 1.789 27.781 1 71.62 93 TYR B C 1
ATOM 3461 O O . TYR B 1 93 ? 11.727 1.726 28.703 1 71.62 93 TYR B O 1
ATOM 3469 N N . GLY B 1 94 ? 9.578 1.543 27.859 1 68.94 94 GLY B N 1
ATOM 3470 C CA . GLY B 1 94 ? 9.07 1.373 29.219 1 68.94 94 GLY B CA 1
ATOM 3471 C C . GLY B 1 94 ? 9.258 2.602 30.078 1 68.94 94 GLY B C 1
ATOM 3472 O O . GLY B 1 94 ? 8.75 3.678 29.766 1 68.94 94 GLY B O 1
ATOM 3473 N N . SER B 1 95 ? 10.055 2.457 31.094 1 72.75 95 SER B N 1
ATOM 3474 C CA . SER B 1 95 ? 10.32 3.561 32 1 72.75 95 SER B CA 1
ATOM 3475 C C . SER B 1 95 ? 11.75 4.066 31.859 1 72.75 95 SER B C 1
ATOM 3477 O O . SER B 1 95 ? 12.156 5.004 32.562 1 72.75 95 SER B O 1
ATOM 3479 N N . HIS B 1 96 ? 12.398 3.529 30.891 1 76.31 96 HIS B N 1
ATOM 3480 C CA . HIS B 1 96 ? 13.805 3.887 30.719 1 76.31 96 HIS B CA 1
ATOM 3481 C C . HIS B 1 96 ? 14.008 4.742 29.469 1 76.31 96 HIS B C 1
ATOM 3483 O O . HIS B 1 96 ? 13.383 4.496 28.438 1 76.31 96 HIS B O 1
ATOM 3489 N N . GLN B 1 97 ? 14.68 5.777 29.688 1 77.69 97 GLN B N 1
ATOM 3490 C CA . GLN B 1 97 ? 15.062 6.625 28.562 1 77.69 97 GLN B CA 1
ATOM 3491 C C . GLN B 1 97 ? 16.438 6.227 28.016 1 77.69 97 GLN B C 1
ATOM 3493 O O . GLN B 1 97 ? 17.422 6.215 28.75 1 77.69 97 GLN B O 1
ATOM 3498 N N . ILE B 1 98 ? 16.438 5.828 26.797 1 79.19 98 ILE B N 1
ATOM 3499 C CA . ILE B 1 98 ? 17.688 5.418 26.156 1 79.19 98 ILE B CA 1
ATOM 3500 C C . ILE B 1 98 ? 18.141 6.5 25.188 1 79.19 98 ILE B C 1
ATOM 3502 O O . ILE B 1 98 ? 17.375 6.93 24.312 1 79.19 98 ILE B O 1
ATOM 3506 N N . ILE B 1 99 ? 19.312 6.953 25.422 1 78.38 99 ILE B N 1
ATOM 3507 C CA . ILE B 1 99 ? 19.891 7.977 24.562 1 78.38 99 ILE B CA 1
ATOM 3508 C C . ILE B 1 99 ? 20.75 7.316 23.484 1 78.38 99 ILE B C 1
ATOM 3510 O O . ILE B 1 99 ? 21.594 6.477 23.781 1 78.38 99 ILE B O 1
ATOM 3514 N N . LEU B 1 100 ? 20.391 7.617 22.297 1 78.06 100 LEU B N 1
ATOM 3515 C CA . LEU B 1 100 ? 21.125 7.031 21.172 1 78.06 100 LEU B CA 1
ATOM 3516 C C . LEU B 1 100 ? 21.953 8.086 20.469 1 78.06 100 LEU B C 1
ATOM 3518 O O . LEU B 1 100 ? 21.453 9.172 20.141 1 78.06 100 LEU B O 1
ATOM 3522 N N . GLU B 1 101 ? 23.219 7.73 20.359 1 75.06 101 GLU B N 1
ATOM 3523 C CA . GLU B 1 101 ? 24.078 8.586 19.562 1 75.06 101 GLU B CA 1
ATOM 3524 C C . GLU B 1 101 ? 23.812 8.406 18.062 1 75.06 101 GLU B C 1
ATOM 3526 O O . GLU B 1 101 ? 23.266 7.383 17.656 1 75.06 101 GLU B O 1
ATOM 3531 N N . LYS B 1 102 ? 24.125 9.367 17.328 1 75 102 LYS B N 1
ATOM 3532 C CA . LYS B 1 102 ? 23.875 9.359 15.883 1 75 102 LYS B CA 1
ATOM 3533 C C . LYS B 1 102 ? 24.469 8.117 15.227 1 75 102 LYS B C 1
ATOM 3535 O O . LYS B 1 102 ? 23.844 7.488 14.383 1 75 102 LYS B O 1
ATOM 3540 N N . GLU B 1 103 ? 25.734 7.77 15.562 1 74 103 GLU B N 1
ATOM 3541 C CA . GLU B 1 103 ? 26.438 6.625 14.977 1 74 103 GLU B CA 1
ATOM 3542 C C . GLU B 1 103 ? 25.734 5.316 15.336 1 74 103 GLU B C 1
ATOM 3544 O O . GLU B 1 103 ? 25.641 4.41 14.5 1 74 103 GLU B O 1
ATOM 3549 N N . GLU B 1 104 ? 25.234 5.285 16.516 1 73.75 104 GLU B N 1
ATOM 3550 C CA . GLU B 1 104 ? 24.547 4.082 16.969 1 73.75 104 GLU B CA 1
ATOM 3551 C C . GLU B 1 104 ? 23.219 3.898 16.234 1 73.75 104 GLU B C 1
ATOM 3553 O O . GLU B 1 104 ? 22.844 2.771 15.914 1 73.75 104 GLU B O 1
ATOM 3558 N N . THR B 1 105 ? 22.703 5.039 15.984 1 74.38 105 THR B N 1
ATOM 3559 C CA . THR B 1 105 ? 21.422 4.992 15.281 1 74.38 105 THR B CA 1
ATOM 3560 C C . THR B 1 105 ? 21.609 4.484 13.852 1 74.38 105 THR B C 1
ATOM 3562 O O . THR B 1 105 ? 20.781 3.729 13.344 1 74.38 105 THR B O 1
ATOM 3565 N N . GLU B 1 106 ? 22.672 4.84 13.273 1 76.06 106 GLU B N 1
ATOM 3566 C CA . GLU B 1 106 ? 22.953 4.41 11.914 1 76.06 106 GLU B CA 1
ATOM 3567 C C . GLU B 1 106 ? 23.266 2.916 11.859 1 76.06 106 GLU B C 1
ATOM 3569 O O . GLU B 1 106 ? 22.875 2.227 10.914 1 76.06 106 GLU B O 1
ATOM 3574 N N . GLU B 1 107 ? 23.953 2.492 12.836 1 74.12 107 GLU B N 1
ATOM 3575 C CA . GLU B 1 107 ? 24.297 1.074 12.898 1 74.12 107 GLU B CA 1
ATOM 3576 C C . GLU B 1 107 ? 23.062 0.213 13.102 1 74.12 107 GLU B C 1
ATOM 3578 O O . GLU B 1 107 ? 22.969 -0.898 12.57 1 74.12 107 GLU B O 1
ATOM 3583 N N . LEU B 1 108 ? 22.188 0.798 13.789 1 74.94 108 LEU B N 1
ATOM 3584 C CA . LEU B 1 108 ? 20.953 0.067 14.062 1 74.94 108 LEU B CA 1
ATOM 3585 C C . LEU B 1 108 ? 20.109 -0.074 12.805 1 74.94 108 LEU B C 1
ATOM 3587 O O . LEU B 1 108 ? 19.312 -1.001 12.695 1 74.94 108 LEU B O 1
ATOM 3591 N N . LYS B 1 109 ? 20.391 0.768 11.781 1 77.06 109 LYS B N 1
ATOM 3592 C CA . LYS B 1 109 ? 19.562 0.776 10.578 1 77.06 109 LYS B CA 1
ATOM 3593 C C . LYS B 1 109 ? 20.172 -0.124 9.5 1 77.06 109 LYS B C 1
ATOM 3595 O O . LYS B 1 109 ? 19.5 -0.465 8.523 1 77.06 109 LYS B O 1
ATOM 3600 N N . TRP B 1 110 ? 21.359 -0.572 9.789 1 81.56 110 TRP B N 1
ATOM 3601 C CA . TRP B 1 110 ? 22.031 -1.346 8.75 1 81.56 110 TRP B CA 1
ATOM 3602 C C . TRP B 1 110 ? 21.656 -2.818 8.836 1 81.56 110 TRP B C 1
ATOM 3604 O O . TRP B 1 110 ? 21.688 -3.416 9.914 1 81.56 110 TRP B O 1
ATOM 3614 N N . PHE B 1 111 ? 21.203 -3.396 7.754 1 83.81 111 PHE B N 1
ATOM 3615 C CA . PHE B 1 111 ? 20.859 -4.812 7.688 1 83.81 111 PHE B CA 1
ATOM 3616 C C . PHE B 1 111 ? 21.75 -5.535 6.676 1 83.81 111 PHE B C 1
ATOM 3618 O O . PHE B 1 111 ? 22.516 -6.426 7.043 1 83.81 111 PHE B O 1
ATOM 3625 N N . ASP B 1 112 ? 21.594 -5.234 5.418 1 85.5 112 ASP B N 1
ATOM 3626 C CA . ASP B 1 112 ? 22.312 -5.914 4.355 1 85.5 112 ASP B CA 1
ATOM 3627 C C . ASP B 1 112 ? 22.484 -5.012 3.137 1 85.5 112 ASP B C 1
ATOM 3629 O O . ASP B 1 112 ? 21.875 -3.947 3.055 1 85.5 112 ASP B O 1
ATOM 3633 N N . GLU B 1 113 ? 23.406 -5.469 2.348 1 89.06 113 GLU B N 1
ATOM 3634 C CA . GLU B 1 113 ? 23.531 -4.805 1.051 1 89.06 113 GLU B CA 1
ATOM 3635 C C . GLU B 1 113 ? 22.25 -4.977 0.231 1 89.06 113 GLU B C 1
ATOM 3637 O O . GLU B 1 113 ? 21.562 -5.992 0.354 1 89.06 113 GLU B O 1
ATOM 3642 N N . PRO B 1 114 ? 21.953 -4.023 -0.502 1 93 114 PRO B N 1
ATOM 3643 C CA . PRO B 1 114 ? 20.766 -4.152 -1.36 1 93 114 PRO B CA 1
ATOM 3644 C C . PRO B 1 114 ? 20.797 -5.41 -2.225 1 93 114 PRO B C 1
ATOM 3646 O O . PRO B 1 114 ? 21.797 -5.676 -2.902 1 93 114 PRO B O 1
ATOM 3649 N N . ALA B 1 115 ? 19.812 -6.207 -2.189 1 94.5 115 ALA B N 1
ATOM 3650 C CA . ALA B 1 115 ? 19.75 -7.449 -2.955 1 94.5 115 ALA B CA 1
ATOM 3651 C C . ALA B 1 115 ? 18.406 -8.141 -2.768 1 94.5 115 ALA B C 1
ATOM 3653 O O . ALA B 1 115 ? 17.641 -7.797 -1.854 1 94.5 115 ALA B O 1
ATOM 3654 N N . LEU B 1 116 ? 18.094 -8.891 -3.695 1 95.75 116 LEU B N 1
ATOM 3655 C CA . LEU B 1 116 ? 17.031 -9.883 -3.59 1 95.75 116 LEU B CA 1
ATOM 3656 C C . LEU B 1 116 ? 17.594 -11.273 -3.328 1 95.75 116 LEU B C 1
ATOM 3658 O O . LEU B 1 116 ? 18.172 -11.891 -4.227 1 95.75 116 LEU B O 1
ATOM 3662 N N . MET B 1 117 ? 17.406 -11.711 -2.115 1 95 117 MET B N 1
ATOM 3663 C CA . MET B 1 117 ? 18 -12.992 -1.749 1 95 117 MET B CA 1
ATOM 3664 C C . MET B 1 117 ? 16.938 -14.078 -1.633 1 95 117 MET B C 1
ATOM 3666 O O . MET B 1 117 ? 16 -13.945 -0.851 1 95 117 MET B O 1
ATOM 3670 N N . LEU B 1 118 ? 17.156 -15.117 -2.324 1 94.94 118 LEU B N 1
ATOM 3671 C CA . LEU B 1 118 ? 16.219 -16.219 -2.301 1 94.94 118 LEU B CA 1
ATOM 3672 C C . LEU B 1 118 ? 16.281 -16.953 -0.965 1 94.94 118 LEU B C 1
ATOM 3674 O O . LEU B 1 118 ? 17.359 -17.234 -0.454 1 94.94 118 LEU B O 1
ATOM 3678 N N . MET B 1 119 ? 15.133 -17.219 -0.459 1 90.94 119 MET B N 1
ATOM 3679 C CA . MET B 1 119 ? 15.039 -18.031 0.759 1 90.94 119 MET B CA 1
ATOM 3680 C C . MET B 1 119 ? 14.602 -19.453 0.44 1 90.94 119 MET B C 1
ATOM 3682 O O . MET B 1 119 ? 15.227 -20.406 0.888 1 90.94 119 MET B O 1
ATOM 3686 N N . VAL B 1 120 ? 13.539 -19.547 -0.286 1 91.12 120 VAL B N 1
ATOM 3687 C CA . VAL B 1 120 ? 12.992 -20.859 -0.605 1 91.12 120 VAL B CA 1
ATOM 3688 C C . VAL B 1 120 ? 11.938 -20.734 -1.704 1 91.12 120 VAL B C 1
ATOM 3690 O O . VAL B 1 120 ? 11.414 -19.641 -1.944 1 91.12 120 VAL B O 1
ATOM 3693 N N . PHE B 1 121 ? 11.734 -21.859 -2.363 1 92.12 121 PHE B N 1
ATOM 3694 C CA . PHE B 1 121 ? 10.594 -21.953 -3.271 1 92.12 121 PHE B CA 1
ATOM 3695 C C . PHE B 1 121 ? 9.406 -22.609 -2.584 1 92.12 121 PHE B C 1
ATOM 3697 O O . PHE B 1 121 ? 9.578 -23.562 -1.825 1 92.12 121 PHE B O 1
ATOM 3704 N N . LYS B 1 122 ? 8.273 -22.047 -2.832 1 90.81 122 LYS B N 1
ATOM 3705 C CA . LYS B 1 122 ? 7.035 -22.578 -2.273 1 90.81 122 LYS B CA 1
ATOM 3706 C C . LYS B 1 122 ? 5.934 -22.625 -3.328 1 90.81 122 LYS B C 1
ATOM 3708 O O . LYS B 1 122 ? 5.949 -21.859 -4.285 1 90.81 122 LYS B O 1
ATOM 3713 N N . PRO B 1 123 ? 5.031 -23.562 -3.068 1 90.69 123 PRO B N 1
ATOM 3714 C CA . PRO B 1 123 ? 3.893 -23.578 -3.988 1 90.69 123 PRO B CA 1
ATOM 3715 C C . PRO B 1 123 ? 3.094 -22.266 -3.961 1 90.69 123 PRO B C 1
ATOM 3717 O O . PRO B 1 123 ? 2.936 -21.672 -2.898 1 90.69 123 PRO B O 1
ATOM 3720 N N . LEU B 1 124 ? 2.621 -21.938 -5.074 1 88.75 124 LEU B N 1
ATOM 3721 C CA . LEU B 1 124 ? 1.87 -20.703 -5.238 1 88.75 124 LEU B CA 1
ATOM 3722 C C . LEU B 1 124 ? 0.651 -20.672 -4.324 1 88.75 124 LEU B C 1
ATOM 3724 O O . LEU B 1 124 ? 0.246 -19.609 -3.848 1 88.75 124 LEU B O 1
ATOM 3728 N N . VAL B 1 125 ? 0.132 -21.75 -3.984 1 83.25 125 VAL B N 1
ATOM 3729 C CA . VAL B 1 125 ? -1.095 -21.875 -3.203 1 83.25 125 VAL B CA 1
ATOM 3730 C C . VAL B 1 125 ? -0.86 -21.359 -1.786 1 83.25 125 VAL B C 1
ATOM 3732 O O . VAL B 1 125 ? -1.809 -21 -1.086 1 83.25 125 VAL B O 1
ATOM 3735 N N . MET B 1 126 ? 0.365 -21.281 -1.437 1 80.44 126 MET B N 1
ATOM 3736 C CA . MET B 1 126 ? 0.697 -20.859 -0.077 1 80.44 126 MET B CA 1
ATOM 3737 C C . MET B 1 126 ? 0.644 -19.344 0.055 1 80.44 126 MET B C 1
ATOM 3739 O O . MET B 1 126 ? 0.647 -18.812 1.167 1 80.44 126 MET B O 1
ATOM 3743 N N . LEU B 1 127 ? 0.673 -18.703 -1 1 78.88 127 LEU B N 1
ATOM 3744 C CA . LEU B 1 127 ? 0.579 -17.25 -0.967 1 78.88 127 LEU B CA 1
ATOM 3745 C C . LEU B 1 127 ? -0.845 -16.812 -0.652 1 78.88 127 LEU B C 1
ATOM 3747 O O . LEU B 1 127 ? -1.778 -17.125 -1.393 1 78.88 127 LEU B O 1
ATOM 3751 N N . LYS B 1 128 ? -1.035 -16.25 0.596 1 69.69 128 LYS B N 1
ATOM 3752 C CA . LYS B 1 128 ? -2.359 -15.781 0.98 1 69.69 128 LYS B CA 1
ATOM 3753 C C . LYS B 1 128 ? -2.777 -14.578 0.137 1 69.69 128 LYS B C 1
ATOM 3755 O O . LYS B 1 128 ? -1.973 -13.68 -0.112 1 69.69 128 LYS B O 1
ATOM 3760 N N . GLU B 1 129 ? -4.031 -14.711 -0.251 1 64.56 129 GLU B N 1
ATOM 3761 C CA . GLU B 1 129 ? -4.578 -13.656 -1.097 1 64.56 129 GLU B CA 1
ATOM 3762 C C . GLU B 1 129 ? -4.91 -12.406 -0.279 1 64.56 129 GLU B C 1
ATOM 3764 O O . GLU B 1 129 ? -5.355 -12.516 0.867 1 64.56 129 GLU B O 1
ATOM 3769 N N . HIS B 1 130 ? -4.531 -11.281 -0.625 1 62.69 130 HIS B N 1
ATOM 3770 C CA . HIS B 1 130 ? -4.988 -9.953 -0.212 1 62.69 130 HIS B CA 1
ATOM 3771 C C . HIS B 1 130 ? -4.219 -9.469 1.011 1 62.69 130 HIS B C 1
ATOM 3773 O O . HIS B 1 130 ? -4.699 -8.594 1.742 1 62.69 130 HIS B O 1
ATOM 3779 N N . HIS B 1 131 ? -3.256 -10.328 1.418 1 65.38 131 HIS B N 1
ATOM 3780 C CA . HIS B 1 131 ? -2.438 -9.781 2.496 1 65.38 131 HIS B CA 1
ATOM 3781 C C . HIS B 1 131 ? -1.152 -9.164 1.953 1 65.38 131 HIS B C 1
ATOM 3783 O O . HIS B 1 131 ? -0.114 -9.828 1.904 1 65.38 131 HIS B O 1
ATOM 3789 N N . TYR B 1 132 ? -1.438 -7.996 1.466 1 78.25 132 TYR B N 1
ATOM 3790 C CA . TYR B 1 132 ? -0.241 -7.34 0.95 1 78.25 132 TYR B CA 1
ATOM 3791 C C . TYR B 1 132 ? 0.026 -6.035 1.686 1 78.25 132 TYR B C 1
ATOM 3793 O O . TYR B 1 132 ? -0.907 -5.379 2.156 1 78.25 132 TYR B O 1
ATOM 3801 N N . LEU B 1 133 ? 1.214 -5.773 1.799 1 81.62 133 LEU B N 1
ATOM 3802 C CA . LEU B 1 133 ? 1.639 -4.594 2.547 1 81.62 133 LEU B CA 1
ATOM 3803 C C . LEU B 1 133 ? 1.644 -3.357 1.653 1 81.62 133 LEU B C 1
ATOM 3805 O O . LEU B 1 133 ? 1.325 -2.256 2.109 1 81.62 133 LEU B O 1
ATOM 3809 N N . ARG B 1 134 ? 2.006 -3.48 0.492 1 86.31 134 ARG B N 1
ATOM 3810 C CA . ARG B 1 134 ? 2.131 -2.391 -0.472 1 86.31 134 ARG B CA 1
ATOM 3811 C C . ARG B 1 134 ? 1.97 -2.902 -1.899 1 86.31 134 ARG B C 1
ATOM 3813 O O . ARG B 1 134 ? 1.961 -4.113 -2.133 1 86.31 134 ARG B O 1
ATOM 3820 N N . PRO B 1 135 ? 1.735 -1.995 -2.779 1 86.94 135 PRO B N 1
ATOM 3821 C CA . PRO B 1 135 ? 1.594 -2.445 -4.168 1 86.94 135 PRO B CA 1
ATOM 3822 C C . PRO B 1 135 ? 2.777 -3.287 -4.637 1 86.94 135 PRO B C 1
ATOM 3824 O O . PRO B 1 135 ? 3.92 -3.014 -4.262 1 86.94 135 PRO B O 1
ATOM 3827 N N . SER B 1 136 ? 2.43 -4.156 -5.395 1 89.25 136 SER B N 1
ATOM 3828 C CA . SER B 1 136 ? 3.449 -5.047 -5.941 1 89.25 136 SER B CA 1
ATOM 3829 C C . SER B 1 136 ? 4.34 -4.312 -6.938 1 89.25 136 SER B C 1
ATOM 3831 O O . SER B 1 136 ? 3.941 -3.297 -7.512 1 89.25 136 SER B O 1
ATOM 3833 N N . LEU B 1 137 ? 5.527 -4.809 -7.055 1 90.88 137 LEU B N 1
ATOM 3834 C CA . LEU B 1 137 ? 6.473 -4.344 -8.062 1 90.88 137 LEU B CA 1
ATOM 3835 C C . LEU B 1 137 ? 6.691 -5.406 -9.133 1 90.88 137 LEU B C 1
ATOM 3837 O O . LEU B 1 137 ? 6.102 -6.488 -9.07 1 90.88 137 LEU B O 1
ATOM 3841 N N . PHE B 1 138 ? 7.387 -5.016 -10.094 1 90.88 138 PHE B N 1
ATOM 3842 C CA . PHE B 1 138 ? 7.668 -5.938 -11.188 1 90.88 138 PHE B CA 1
ATOM 3843 C C . PHE B 1 138 ? 9.172 -6.121 -11.367 1 90.88 138 PHE B C 1
ATOM 3845 O O . PHE B 1 138 ? 9.93 -5.152 -11.289 1 90.88 138 PHE B O 1
ATOM 3852 N N . THR B 1 139 ? 9.547 -7.316 -11.625 1 92.69 139 THR B N 1
ATOM 3853 C CA . THR B 1 139 ? 10.961 -7.641 -11.789 1 92.69 139 THR B CA 1
ATOM 3854 C C . THR B 1 139 ? 11.242 -8.125 -13.211 1 92.69 139 THR B C 1
ATOM 3856 O O . THR B 1 139 ? 10.547 -9 -13.719 1 92.69 139 THR B O 1
ATOM 3859 N N . TYR B 1 140 ? 12.289 -7.543 -13.719 1 89.94 140 TYR B N 1
ATOM 3860 C CA . TYR B 1 140 ? 12.711 -7.91 -15.07 1 89.94 140 TYR B CA 1
ATOM 3861 C C . TYR B 1 140 ? 14.234 -7.984 -15.156 1 89.94 140 TYR B C 1
ATOM 3863 O O . TYR B 1 140 ? 14.938 -7.258 -14.461 1 89.94 140 TYR B O 1
ATOM 3871 N N . PRO B 1 141 ? 14.711 -8.812 -16.031 1 90.5 141 PRO B N 1
ATOM 3872 C CA . PRO B 1 141 ? 16.156 -9.016 -16.078 1 90.5 141 PRO B CA 1
ATOM 3873 C C . PRO B 1 141 ? 16.891 -7.852 -16.734 1 90.5 141 PRO B C 1
ATOM 3875 O O . PRO B 1 141 ? 16.344 -7.18 -17.609 1 90.5 141 PRO B O 1
ATOM 3878 N N . GLU B 1 142 ? 18.031 -7.676 -16.234 1 85.94 142 GLU B N 1
ATOM 3879 C CA . GLU B 1 142 ? 18.984 -6.738 -16.812 1 85.94 142 GLU B CA 1
ATOM 3880 C C . GLU B 1 142 ? 20.281 -7.445 -17.203 1 85.94 142 GLU B C 1
ATOM 3882 O O . GLU B 1 142 ? 20.891 -8.125 -16.359 1 85.94 142 GLU B O 1
ATOM 3887 N N . GLU B 1 143 ? 20.688 -7.332 -18.453 1 82.75 143 GLU B N 1
ATOM 3888 C CA . GLU B 1 143 ? 21.859 -8.062 -18.906 1 82.75 143 GLU B CA 1
ATOM 3889 C C . GLU B 1 143 ? 23.141 -7.453 -18.359 1 82.75 143 GLU B C 1
ATOM 3891 O O . GLU B 1 143 ? 24.156 -8.141 -18.219 1 82.75 143 GLU B O 1
ATOM 3896 N N . SER B 1 144 ? 23.141 -6.164 -18.078 1 79.88 144 SER B N 1
ATOM 3897 C CA . SER B 1 144 ? 24.297 -5.547 -17.438 1 79.88 144 SER B CA 1
ATOM 3898 C C . SER B 1 144 ? 24.031 -5.312 -15.953 1 79.88 144 SER B C 1
ATOM 3900 O O . SER B 1 144 ? 22.922 -4.941 -15.562 1 79.88 144 SER B O 1
ATOM 3902 N N . PRO B 1 145 ? 24.953 -5.711 -15.086 1 78.69 145 PRO B N 1
ATOM 3903 C CA . PRO B 1 145 ? 26.359 -6.039 -15.344 1 78.69 145 PRO B CA 1
ATOM 3904 C C . PRO B 1 145 ? 26.609 -7.543 -15.453 1 78.69 145 PRO B C 1
ATOM 3906 O O . PRO B 1 145 ? 27.688 -7.969 -15.859 1 78.69 145 PRO B O 1
ATOM 3909 N N . VAL B 1 146 ? 25.672 -8.305 -15.102 1 79.56 146 VAL B N 1
ATOM 3910 C CA . VAL B 1 146 ? 25.875 -9.75 -15.109 1 79.56 146 VAL B CA 1
ATOM 3911 C C . VAL B 1 146 ? 25.375 -10.336 -16.422 1 79.56 146 VAL B C 1
ATOM 3913 O O . VAL B 1 146 ? 24.172 -10.508 -16.625 1 79.56 146 VAL B O 1
ATOM 3916 N N . ASN B 1 147 ? 26.328 -10.75 -17.203 1 80.5 147 ASN B N 1
ATOM 3917 C CA . ASN B 1 147 ? 25.953 -11.352 -18.484 1 80.5 147 ASN B CA 1
ATOM 3918 C C . ASN B 1 147 ? 25.312 -12.719 -18.281 1 80.5 147 ASN B C 1
ATOM 3920 O O . ASN B 1 147 ? 25.766 -13.516 -17.453 1 80.5 147 ASN B O 1
ATOM 3924 N N . GLY B 1 148 ? 24.234 -12.938 -19.016 1 85.75 148 GLY B N 1
ATOM 3925 C CA . GLY B 1 148 ? 23.5 -14.188 -18.859 1 85.75 148 GLY B CA 1
ATOM 3926 C C . GLY B 1 148 ? 22.281 -14.055 -17.984 1 85.75 148 GLY B C 1
ATOM 3927 O O . GLY B 1 148 ? 21.484 -14.992 -17.891 1 85.75 148 GLY B O 1
ATOM 3928 N N . SER B 1 149 ? 22.141 -12.938 -17.422 1 88.88 149 SER B N 1
ATOM 3929 C CA . SER B 1 149 ? 21.031 -12.695 -16.516 1 88.88 149 SER B CA 1
ATOM 3930 C C . SER B 1 149 ? 19.688 -12.906 -17.203 1 88.88 149 SER B C 1
ATOM 3932 O O . SER B 1 149 ? 18.781 -13.516 -16.641 1 88.88 149 SER B O 1
ATOM 3934 N N . SER B 1 150 ? 19.562 -12.508 -18.453 1 88.81 150 SER B N 1
ATOM 3935 C CA . SER B 1 150 ? 18.312 -12.633 -19.172 1 88.81 150 SER B CA 1
ATOM 3936 C C . SER B 1 150 ? 17.953 -14.102 -19.422 1 88.81 150 SER B C 1
ATOM 3938 O O . SER B 1 150 ? 16.797 -14.5 -19.25 1 88.81 150 SER B O 1
ATOM 3940 N N . THR B 1 151 ? 18.969 -14.82 -19.766 1 88.94 151 THR B N 1
ATOM 3941 C CA . THR B 1 151 ? 18.75 -16.234 -20.016 1 88.94 151 THR B CA 1
ATOM 3942 C C . THR B 1 151 ? 18.359 -16.969 -18.75 1 88.94 151 THR B C 1
ATOM 3944 O O . THR B 1 151 ? 17.422 -17.766 -18.734 1 88.94 151 THR B O 1
ATOM 3947 N N . LEU B 1 152 ? 19.062 -16.688 -17.703 1 90.81 152 LEU B N 1
ATOM 3948 C CA . LEU B 1 152 ? 18.781 -17.312 -16.406 1 90.81 152 LEU B CA 1
ATOM 3949 C C . LEU B 1 152 ? 17.406 -16.938 -15.898 1 90.81 152 LEU B C 1
ATOM 3951 O O . LEU B 1 152 ? 16.672 -17.781 -15.367 1 90.81 152 LEU B O 1
ATOM 3955 N N . PHE B 1 153 ? 17.156 -15.711 -16.094 1 93 153 PHE B N 1
ATOM 3956 C CA . PHE B 1 153 ? 15.852 -15.203 -15.672 1 93 153 PHE B CA 1
ATOM 3957 C C . PHE B 1 153 ? 14.727 -15.922 -16.422 1 93 153 PHE B C 1
ATOM 3959 O O . PHE B 1 153 ? 13.742 -16.328 -15.812 1 93 153 PHE B O 1
ATOM 3966 N N . SER B 1 154 ? 14.922 -16.109 -17.656 1 91.94 154 SER B N 1
ATOM 3967 C CA . SER B 1 154 ? 13.93 -16.781 -18.484 1 91.94 154 SER B CA 1
ATOM 3968 C C . SER B 1 154 ? 13.766 -18.234 -18.062 1 91.94 154 SER B C 1
ATOM 3970 O O . SER B 1 154 ? 12.641 -18.734 -17.969 1 91.94 154 SER B O 1
ATOM 3972 N N . ALA B 1 155 ? 14.867 -18.844 -17.828 1 93 155 ALA B N 1
ATOM 3973 C CA . ALA B 1 155 ? 14.82 -20.234 -17.375 1 93 155 ALA B CA 1
ATOM 3974 C C . ALA B 1 155 ? 14.07 -20.359 -16.062 1 93 155 ALA B C 1
ATOM 3976 O O . ALA B 1 155 ? 13.234 -21.25 -15.891 1 93 155 ALA B O 1
ATOM 3977 N N . LEU B 1 156 ? 14.391 -19.469 -15.18 1 94.31 156 LEU B N 1
ATOM 3978 C CA . LEU B 1 156 ? 13.719 -19.453 -13.883 1 94.31 156 LEU B CA 1
ATOM 3979 C C . LEU B 1 156 ? 12.227 -19.219 -14.047 1 94.31 156 LEU B C 1
ATOM 3981 O O . LEU B 1 156 ? 11.414 -19.922 -13.438 1 94.31 156 LEU B O 1
ATOM 3985 N N . LEU B 1 157 ? 11.859 -18.297 -14.883 1 94.75 157 LEU B N 1
ATOM 3986 C CA . LEU B 1 157 ? 10.469 -17.938 -15.125 1 94.75 157 LEU B CA 1
ATOM 3987 C C . LEU B 1 157 ? 9.688 -19.125 -15.68 1 94.75 157 LEU B C 1
ATOM 3989 O O . LEU B 1 157 ? 8.609 -19.453 -15.18 1 94.75 157 LEU B O 1
ATOM 3993 N N . ILE B 1 158 ? 10.258 -19.781 -16.641 1 94 158 ILE B N 1
ATOM 3994 C CA . ILE B 1 158 ? 9.602 -20.906 -17.312 1 94 158 ILE B CA 1
ATOM 3995 C C . ILE B 1 158 ? 9.344 -22.031 -16.297 1 94 158 ILE B C 1
ATOM 3997 O O . ILE B 1 158 ? 8.242 -22.578 -16.234 1 94 158 ILE B O 1
ATOM 4001 N N . LYS B 1 159 ? 10.258 -22.234 -15.523 1 93.75 159 LYS B N 1
ATOM 4002 C CA . LYS B 1 159 ? 10.125 -23.375 -14.617 1 93.75 159 LYS B CA 1
ATOM 4003 C C . LYS B 1 159 ? 9.203 -23.031 -13.445 1 93.75 159 LYS B C 1
ATOM 4005 O O . LYS B 1 159 ? 8.484 -23.906 -12.938 1 93.75 159 LYS B O 1
ATOM 4010 N N . CYS B 1 160 ? 9.297 -21.812 -12.992 1 95.25 160 CYS B N 1
ATOM 4011 C CA . CYS B 1 160 ? 8.367 -21.406 -11.938 1 95.25 160 CYS B CA 1
ATOM 4012 C C . CYS B 1 160 ? 6.926 -21.5 -12.43 1 95.25 160 CYS B C 1
ATOM 4014 O O . CYS B 1 160 ? 6.027 -21.859 -11.664 1 95.25 160 CYS B O 1
ATOM 4016 N N . LEU B 1 161 ? 6.707 -21.203 -13.68 1 94.62 161 LEU B N 1
ATOM 4017 C CA . LEU B 1 161 ? 5.375 -21.297 -14.273 1 94.62 161 LEU B CA 1
ATOM 4018 C C . LEU B 1 161 ? 4.934 -22.75 -14.406 1 94.62 161 LEU B C 1
ATOM 4020 O O . LEU B 1 161 ? 3.789 -23.078 -14.094 1 94.62 161 LEU B O 1
ATOM 4024 N N . GLU B 1 162 ? 5.836 -23.562 -14.82 1 94.25 162 GLU B N 1
ATOM 4025 C CA . GLU B 1 162 ? 5.531 -24.969 -15.039 1 94.25 162 GLU B CA 1
ATOM 4026 C C . GLU B 1 162 ? 5.227 -25.688 -13.719 1 94.25 162 GLU B C 1
ATOM 4028 O O . GLU B 1 162 ? 4.27 -26.453 -13.633 1 94.25 162 GLU B O 1
ATOM 4033 N N . LYS B 1 163 ? 6.02 -25.359 -12.758 1 93.94 163 LYS B N 1
ATOM 4034 C CA . LYS B 1 163 ? 5.887 -26.047 -11.477 1 93.94 163 LYS B CA 1
ATOM 4035 C C . LYS B 1 163 ? 4.891 -25.328 -10.57 1 93.94 163 LYS B C 1
ATOM 4037 O O . LYS B 1 163 ? 4.512 -25.844 -9.516 1 93.94 163 LYS B O 1
ATOM 4042 N N . VAL B 1 164 ? 4.504 -24.172 -10.891 1 93.25 164 VAL B N 1
ATOM 4043 C CA . VAL B 1 164 ? 3.545 -23.344 -10.164 1 93.25 164 VAL B CA 1
ATOM 4044 C C . VAL B 1 164 ? 4.066 -23.078 -8.758 1 93.25 164 VAL B C 1
ATOM 4046 O O . VAL B 1 164 ? 3.373 -23.328 -7.77 1 93.25 164 VAL B O 1
ATOM 4049 N N . VAL B 1 165 ? 5.289 -22.531 -8.766 1 93.88 165 VAL B N 1
ATOM 4050 C CA . VAL B 1 165 ? 5.93 -22.219 -7.492 1 93.88 165 VAL B CA 1
ATOM 4051 C C . VAL B 1 165 ? 6.27 -20.734 -7.43 1 93.88 165 VAL B C 1
ATOM 4053 O O . VAL B 1 165 ? 6.32 -20.062 -8.461 1 93.88 165 VAL B O 1
ATOM 4056 N N . ILE B 1 166 ? 6.43 -20.266 -6.234 1 93.56 166 ILE B N 1
ATOM 4057 C CA . ILE B 1 166 ? 6.863 -18.891 -5.996 1 93.56 166 ILE B CA 1
ATOM 4058 C C . ILE B 1 166 ? 8.219 -18.891 -5.297 1 93.56 166 ILE B C 1
ATOM 4060 O O . ILE B 1 166 ? 8.586 -19.859 -4.641 1 93.56 166 ILE B O 1
ATOM 4064 N N . ALA B 1 167 ? 8.953 -17.859 -5.508 1 94.81 167 ALA B N 1
ATOM 4065 C CA . ALA B 1 167 ? 10.227 -17.688 -4.82 1 94.81 167 ALA B CA 1
ATOM 4066 C C . ALA B 1 167 ? 10.094 -16.703 -3.658 1 94.81 167 ALA B C 1
ATOM 4068 O O . ALA B 1 167 ? 9.789 -15.523 -3.863 1 94.81 167 ALA B O 1
ATOM 4069 N N . LEU B 1 168 ? 10.227 -17.203 -2.486 1 92.62 168 LEU B N 1
ATOM 4070 C CA . LEU B 1 168 ? 10.281 -16.312 -1.323 1 92.62 168 LEU B CA 1
ATOM 4071 C C . LEU B 1 168 ? 11.672 -15.703 -1.171 1 92.62 168 LEU B C 1
ATOM 4073 O O . LEU B 1 168 ? 12.68 -16.406 -1.217 1 92.62 168 LEU B O 1
ATOM 4077 N N . CYS B 1 169 ? 11.664 -14.406 -1.006 1 94.62 169 CYS B N 1
ATOM 4078 C CA . CYS B 1 169 ? 12.953 -13.719 -0.996 1 94.62 169 CYS B CA 1
ATOM 4079 C C . CYS B 1 169 ? 13 -12.68 0.113 1 94.62 169 CYS B C 1
ATOM 4081 O O . CYS B 1 169 ? 11.961 -12.203 0.578 1 94.62 169 CYS B O 1
ATOM 4083 N N . ARG B 1 170 ? 14.203 -12.445 0.517 1 93.88 170 ARG B N 1
ATOM 4084 C CA . ARG B 1 170 ? 14.523 -11.258 1.301 1 93.88 170 ARG B CA 1
ATOM 4085 C C . ARG B 1 170 ? 14.938 -10.102 0.397 1 93.88 170 ARG B C 1
ATOM 4087 O O . ARG B 1 170 ? 15.914 -10.203 -0.343 1 93.88 170 ARG B O 1
ATOM 4094 N N . TYR B 1 171 ? 14.164 -9.055 0.491 1 95.56 171 TYR B N 1
ATOM 4095 C CA . TYR B 1 171 ? 14.406 -7.93 -0.406 1 95.56 171 TYR B CA 1
ATOM 4096 C C . TYR B 1 171 ? 14.906 -6.711 0.366 1 95.56 171 TYR B C 1
ATOM 4098 O O . TYR B 1 171 ? 14.18 -6.16 1.201 1 95.56 171 TYR B O 1
ATOM 4106 N N . THR B 1 172 ? 16.125 -6.285 0.121 1 94.69 172 THR B N 1
ATOM 4107 C CA . THR B 1 172 ? 16.703 -5.051 0.641 1 94.69 172 THR B CA 1
ATOM 4108 C C . THR B 1 172 ? 16.906 -4.035 -0.48 1 94.69 172 THR B C 1
ATOM 4110 O O . THR B 1 172 ? 17.875 -4.129 -1.234 1 94.69 172 THR B O 1
ATOM 4113 N N . PRO B 1 173 ? 16.016 -3.07 -0.513 1 93.31 173 PRO B N 1
ATOM 4114 C CA . PRO B 1 173 ? 16.078 -2.145 -1.646 1 93.31 173 PRO B CA 1
ATOM 4115 C C . PRO B 1 173 ? 17.312 -1.248 -1.608 1 93.31 173 PRO B C 1
ATOM 4117 O O . PRO B 1 173 ? 17.953 -1.017 -2.643 1 93.31 173 PRO B O 1
ATOM 4120 N N . ARG B 1 174 ? 17.641 -0.638 -0.555 1 91.12 174 ARG B N 1
ATOM 4121 C CA . ARG B 1 174 ? 18.766 0.276 -0.386 1 91.12 174 ARG B CA 1
ATOM 4122 C C . ARG B 1 174 ? 19.5 0 0.919 1 91.12 174 ARG B C 1
ATOM 4124 O O . ARG B 1 174 ? 19 -0.745 1.771 1 91.12 174 ARG B O 1
ATOM 4131 N N . ARG B 1 175 ? 20.547 0.867 0.839 1 85.06 175 ARG B N 1
ATOM 4132 C CA . ARG B 1 175 ? 21.359 0.756 2.057 1 85.06 175 ARG B CA 1
ATOM 4133 C C . ARG B 1 175 ? 20.641 1.406 3.238 1 85.06 175 ARG B C 1
ATOM 4135 O O . ARG B 1 175 ? 19.969 2.426 3.08 1 85.06 175 ARG B O 1
ATOM 4142 N N . ASN B 1 176 ? 20.344 0.859 4.328 1 82.69 176 ASN B N 1
ATOM 4143 C CA . ASN B 1 176 ? 19.781 1.381 5.57 1 82.69 176 ASN B CA 1
ATOM 4144 C C . ASN B 1 176 ? 18.266 1.253 5.594 1 82.69 176 ASN B C 1
ATOM 4146 O O . ASN B 1 176 ? 17.594 1.928 6.379 1 82.69 176 ASN B O 1
ATOM 4150 N N . ILE B 1 177 ? 17.797 0.647 4.562 1 88.19 177 ILE B N 1
ATOM 4151 C CA . ILE B 1 177 ? 16.375 0.289 4.602 1 88.19 177 ILE B CA 1
ATOM 4152 C C . ILE B 1 177 ? 16.234 -1.152 5.082 1 88.19 177 ILE B C 1
ATOM 4154 O O . ILE B 1 177 ? 16.922 -2.051 4.605 1 88.19 177 ILE B O 1
ATOM 4158 N N . PRO B 1 178 ? 15.383 -1.25 6.031 1 89.25 178 PRO B N 1
ATOM 4159 C CA . PRO B 1 178 ? 15.172 -2.623 6.496 1 89.25 178 PRO B CA 1
ATOM 4160 C C . PRO B 1 178 ? 14.664 -3.549 5.395 1 89.25 178 PRO B C 1
ATOM 4162 O O . PRO B 1 178 ? 13.945 -3.107 4.496 1 89.25 178 PRO B O 1
ATOM 4165 N N . PRO B 1 179 ? 15.023 -4.789 5.523 1 92.19 179 PRO B N 1
ATOM 4166 C CA . PRO B 1 179 ? 14.617 -5.754 4.496 1 92.19 179 PRO B CA 1
ATOM 4167 C C . PRO B 1 179 ? 13.125 -6.066 4.531 1 92.19 179 PRO B C 1
ATOM 4169 O O . PRO B 1 179 ? 12.492 -5.965 5.59 1 92.19 179 PRO B O 1
ATOM 4172 N N . TYR B 1 180 ? 12.656 -6.418 3.363 1 92.62 180 TYR B N 1
ATOM 4173 C CA . TYR B 1 180 ? 11.273 -6.859 3.209 1 92.62 180 TYR B CA 1
ATOM 4174 C C . TYR B 1 180 ? 11.203 -8.359 2.943 1 92.62 180 TYR B C 1
ATOM 4176 O O . TYR B 1 180 ? 12.156 -8.945 2.426 1 92.62 180 TYR B O 1
ATOM 4184 N N . PHE B 1 181 ? 10.117 -8.914 3.422 1 91.38 181 PHE B N 1
ATOM 4185 C CA . PHE B 1 181 ? 9.742 -10.266 3.025 1 91.38 181 PHE B CA 1
ATOM 4186 C C . PHE B 1 181 ? 8.867 -10.242 1.781 1 91.38 181 PHE B C 1
ATOM 4188 O O . PHE B 1 181 ? 7.781 -9.656 1.793 1 91.38 181 PHE B O 1
ATOM 4195 N N . VAL B 1 182 ? 9.383 -10.867 0.679 1 93 182 VAL B N 1
ATOM 4196 C CA . VAL B 1 182 ? 8.656 -10.727 -0.577 1 93 182 VAL B CA 1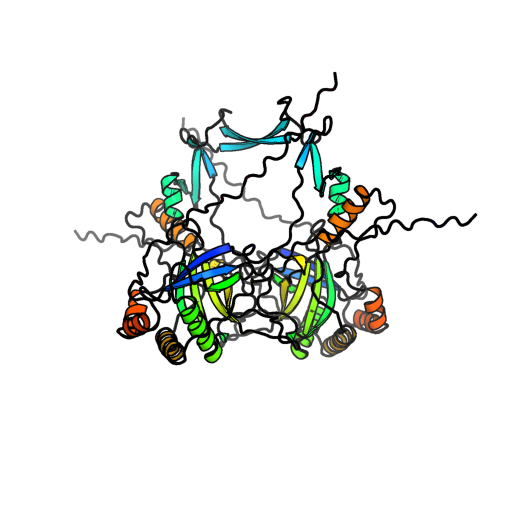
ATOM 4197 C C . VAL B 1 182 ? 8.539 -12.086 -1.265 1 93 182 VAL B C 1
ATOM 4199 O O . VAL B 1 182 ? 9.273 -13.016 -0.942 1 93 182 VAL B O 1
ATOM 4202 N N . ALA B 1 183 ? 7.555 -12.125 -2.135 1 92.88 183 ALA B N 1
ATOM 4203 C CA . ALA B 1 183 ? 7.355 -13.297 -2.986 1 92.88 183 ALA B CA 1
ATOM 4204 C C . ALA B 1 183 ? 7.438 -12.914 -4.465 1 92.88 183 ALA B C 1
ATOM 4206 O O . ALA B 1 183 ? 6.816 -11.945 -4.898 1 92.88 183 ALA B O 1
ATOM 4207 N N . LEU B 1 184 ? 8.25 -13.648 -5.199 1 95.56 184 LEU B N 1
ATOM 4208 C CA . LEU B 1 184 ? 8.281 -13.5 -6.648 1 95.56 184 LEU B CA 1
ATOM 4209 C C . LEU B 1 184 ? 7.273 -14.43 -7.316 1 95.56 184 LEU B C 1
ATOM 4211 O O . LEU B 1 184 ? 7.426 -15.648 -7.273 1 95.56 184 LEU B O 1
ATOM 4215 N N . VAL B 1 185 ? 6.301 -13.805 -7.926 1 93.5 185 VAL B N 1
ATOM 4216 C CA . VAL B 1 185 ? 5.246 -14.57 -8.594 1 93.5 185 VAL B CA 1
ATOM 4217 C C . VAL B 1 185 ? 5.418 -14.469 -10.109 1 93.5 185 VAL B C 1
ATOM 4219 O O . VAL B 1 185 ? 5.402 -13.375 -10.672 1 93.5 185 VAL B O 1
ATOM 4222 N N . SER B 1 186 ? 5.566 -15.625 -10.703 1 94.69 186 SER B N 1
ATOM 4223 C CA . SER B 1 186 ? 5.805 -15.664 -12.141 1 94.69 186 SER B CA 1
ATOM 4224 C C . SER B 1 186 ? 4.57 -15.219 -12.922 1 94.69 186 SER B C 1
ATOM 4226 O O . SER B 1 186 ? 3.443 -15.547 -12.547 1 94.69 186 SER B O 1
ATOM 4228 N N . GLN B 1 187 ? 4.77 -14.445 -13.852 1 89.75 187 GLN B N 1
ATOM 4229 C CA . GLN B 1 187 ? 3.729 -13.945 -14.742 1 89.75 187 GLN B CA 1
ATOM 4230 C C . GLN B 1 187 ? 4.012 -14.344 -16.188 1 89.75 187 GLN B C 1
ATOM 4232 O O . GLN B 1 187 ? 5.105 -14.102 -16.703 1 89.75 187 GLN B O 1
ATOM 4237 N N . GLU B 1 188 ? 2.975 -14.852 -16.734 1 88.5 188 GLU B N 1
ATOM 4238 C CA . GLU B 1 188 ? 3.127 -15.305 -18.125 1 88.5 188 GLU B CA 1
ATOM 4239 C C . GLU B 1 188 ? 2.814 -14.18 -19.109 1 88.5 188 GLU B C 1
ATOM 4241 O O . GLU B 1 188 ? 2.021 -13.281 -18.797 1 88.5 188 GLU B O 1
ATOM 4246 N N . GLU B 1 189 ? 3.465 -14.297 -20.203 1 85.69 189 GLU B N 1
ATOM 4247 C CA . GLU B 1 189 ? 3.186 -13.344 -21.281 1 85.69 189 GLU B CA 1
ATOM 4248 C C . GLU B 1 189 ? 1.795 -13.562 -21.859 1 85.69 189 GLU B C 1
ATOM 4250 O O . GLU B 1 189 ? 1.376 -14.703 -22.062 1 85.69 189 GLU B O 1
ATOM 4255 N N . GLU B 1 190 ? 1.086 -12.438 -21.953 1 82.88 190 GLU B N 1
ATOM 4256 C CA . GLU B 1 190 ? -0.214 -12.5 -22.609 1 82.88 190 GLU B CA 1
ATOM 4257 C C . GLU B 1 190 ? -0.239 -11.633 -23.859 1 82.88 190 GLU B C 1
ATOM 4259 O O . GLU B 1 190 ? 0.155 -10.461 -23.812 1 82.88 190 GLU B O 1
ATOM 4264 N N . LEU B 1 191 ? -0.631 -12.266 -24.938 1 82.31 191 LEU B N 1
ATOM 4265 C CA . LEU B 1 191 ? -0.786 -11.562 -26.203 1 82.31 191 LEU B CA 1
ATOM 4266 C C . LEU B 1 191 ? -2.26 -11.414 -26.562 1 82.31 191 LEU B C 1
ATOM 4268 O O . LEU B 1 191 ? -3.064 -12.305 -26.281 1 82.31 191 LEU B O 1
ATOM 4272 N N . ASP B 1 192 ? -2.615 -10.242 -26.938 1 80.56 192 ASP B N 1
ATOM 4273 C CA . ASP B 1 192 ? -3.99 -10.07 -27.391 1 80.56 192 ASP B CA 1
ATOM 4274 C C . ASP B 1 192 ? -4.191 -10.703 -28.766 1 80.56 192 ASP B C 1
ATOM 4276 O O . ASP B 1 192 ? -3.299 -11.383 -29.281 1 80.56 192 ASP B O 1
ATOM 4280 N N . ASP B 1 193 ? -5.414 -10.5 -29.281 1 85.12 193 ASP B N 1
ATOM 4281 C CA . ASP B 1 193 ? -5.816 -11.117 -30.531 1 85.12 193 ASP B CA 1
ATOM 4282 C C . ASP B 1 193 ? -4.93 -10.648 -31.688 1 85.12 193 ASP B C 1
ATOM 4284 O O . ASP B 1 193 ? -4.746 -11.375 -32.656 1 85.12 193 ASP B O 1
ATOM 4288 N N . GLN B 1 194 ? -4.359 -9.477 -31.641 1 83 194 GLN B N 1
ATOM 4289 C CA . GLN B 1 194 ? -3.488 -8.922 -32.688 1 83 194 GLN B CA 1
ATOM 4290 C C . GLN B 1 194 ? -2.021 -9.211 -32.375 1 83 194 GLN B C 1
ATOM 4292 O O . GLN B 1 194 ? -1.127 -8.609 -32.969 1 83 194 GLN B O 1
ATOM 4297 N N . LYS B 1 195 ? -1.747 -10.062 -31.406 1 81.06 195 LYS B N 1
ATOM 4298 C CA . LYS B 1 195 ? -0.405 -10.492 -31.016 1 81.06 195 LYS B CA 1
ATOM 4299 C C . LYS B 1 195 ? 0.371 -9.344 -30.375 1 81.06 195 LYS B C 1
ATOM 4301 O O . LYS B 1 195 ? 1.586 -9.234 -30.547 1 81.06 195 LYS B O 1
ATOM 4306 N N . ILE B 1 196 ? -0.488 -8.469 -29.953 1 76.12 196 ILE B N 1
ATOM 4307 C CA . ILE B 1 196 ? 0.135 -7.383 -29.203 1 76.12 196 ILE B CA 1
ATOM 4308 C C . ILE B 1 196 ? 0.235 -7.766 -27.734 1 76.12 196 ILE B C 1
ATOM 4310 O O . ILE B 1 196 ? -0.723 -8.281 -27.156 1 76.12 196 ILE B O 1
ATOM 4314 N N . GLN B 1 197 ? 1.396 -7.613 -27.203 1 75.25 197 GLN B N 1
ATOM 4315 C CA . GLN B 1 197 ? 1.639 -7.973 -25.812 1 75.25 197 GLN B CA 1
ATOM 4316 C C . GLN B 1 197 ? 0.765 -7.145 -24.875 1 75.25 197 GLN B C 1
ATOM 4318 O O . GLN B 1 197 ? 0.787 -5.914 -24.922 1 75.25 197 GLN B O 1
ATOM 4323 N N . VAL B 1 198 ? -0.032 -7.801 -24.141 1 73.56 198 VAL B N 1
ATOM 4324 C CA . VAL B 1 198 ? -0.906 -7.152 -23.172 1 73.56 198 VAL B CA 1
ATOM 4325 C C . VAL B 1 198 ? -0.287 -7.246 -21.781 1 73.56 198 VAL B C 1
ATOM 4327 O O . VAL B 1 198 ? -0.425 -6.328 -20.969 1 73.56 198 VAL B O 1
ATOM 4330 N N . THR B 1 199 ? 0.43 -8.414 -21.609 1 78.19 199 THR B N 1
ATOM 4331 C CA . THR B 1 199 ? 1.093 -8.633 -20.328 1 78.19 199 THR B CA 1
ATOM 4332 C C . THR B 1 199 ? 2.551 -9.039 -20.531 1 78.19 199 THR B C 1
ATOM 4334 O O . THR B 1 199 ? 2.846 -9.945 -21.312 1 78.19 199 THR B O 1
ATOM 4337 N N . THR B 1 200 ? 3.389 -8.336 -19.906 1 83 200 THR B N 1
ATOM 4338 C CA . THR B 1 200 ? 4.816 -8.617 -20 1 83 200 THR B CA 1
ATOM 4339 C C . THR B 1 200 ? 5.18 -9.805 -19.109 1 83 200 THR B C 1
ATOM 4341 O O . THR B 1 200 ? 4.68 -9.93 -17.984 1 83 200 THR B O 1
ATOM 4344 N N . PRO B 1 201 ? 6 -10.672 -19.703 1 88.62 201 PRO B N 1
ATOM 4345 C CA . PRO B 1 201 ? 6.465 -11.766 -18.859 1 88.62 201 PRO B CA 1
ATOM 4346 C C . PRO B 1 201 ? 7.469 -11.305 -17.797 1 88.62 201 PRO B C 1
ATOM 4348 O O . PRO B 1 201 ? 8.281 -10.414 -18.062 1 88.62 201 PRO B O 1
ATOM 4351 N N . GLY B 1 202 ? 7.422 -11.852 -16.688 1 91.44 202 GLY B N 1
ATOM 4352 C CA . GLY B 1 202 ? 8.328 -11.523 -15.602 1 91.44 202 GLY B CA 1
ATOM 4353 C C . GLY B 1 202 ? 7.812 -11.969 -14.242 1 91.44 202 GLY B C 1
ATOM 4354 O O . GLY B 1 202 ? 7.039 -12.93 -14.148 1 91.44 202 GLY B O 1
ATOM 4355 N N . PHE B 1 203 ? 8.414 -11.391 -13.234 1 93.75 203 PHE B N 1
ATOM 4356 C CA . PHE B 1 203 ? 7.984 -11.742 -11.883 1 93.75 203 PHE B CA 1
ATOM 4357 C C . PHE B 1 203 ? 7.332 -10.547 -11.203 1 93.75 203 PHE B C 1
ATOM 4359 O O . PHE B 1 203 ? 7.879 -9.438 -11.211 1 93.75 203 PHE B O 1
ATOM 4366 N N . GLN B 1 204 ? 6.203 -10.852 -10.625 1 91.06 204 GLN B N 1
ATOM 4367 C CA . GLN B 1 204 ? 5.617 -9.891 -9.695 1 91.06 204 GLN B CA 1
ATOM 4368 C C . GLN B 1 204 ? 6.273 -9.984 -8.32 1 91.06 204 GLN B C 1
ATOM 4370 O O . GLN B 1 204 ? 6.434 -11.078 -7.777 1 91.06 204 GLN B O 1
ATOM 4375 N N . LEU B 1 205 ? 6.727 -8.867 -7.906 1 93.69 205 LEU B N 1
ATOM 4376 C CA . LEU B 1 205 ? 7.285 -8.805 -6.559 1 93.69 205 LEU B CA 1
ATOM 4377 C C . LEU B 1 205 ? 6.23 -8.367 -5.555 1 93.69 205 LEU B C 1
ATOM 4379 O O . LEU B 1 205 ? 5.879 -7.188 -5.488 1 93.69 205 LEU B O 1
ATOM 4383 N N . VAL B 1 206 ? 5.781 -9.32 -4.785 1 91.38 206 VAL B N 1
ATOM 4384 C CA . VAL B 1 206 ? 4.684 -9.07 -3.857 1 91.38 206 VAL B CA 1
ATOM 4385 C C . VAL B 1 206 ? 5.227 -8.961 -2.434 1 91.38 206 VAL B C 1
ATOM 4387 O O . VAL B 1 206 ? 5.922 -9.852 -1.956 1 91.38 206 VAL B O 1
ATOM 4390 N N . PHE B 1 207 ? 4.848 -7.902 -1.759 1 90.94 207 PHE B N 1
ATOM 4391 C CA . PHE B 1 207 ? 5.309 -7.68 -0.394 1 90.94 207 PHE B CA 1
ATOM 4392 C C . PHE B 1 207 ? 4.438 -8.438 0.603 1 90.94 207 PHE B C 1
ATOM 4394 O O . PHE B 1 207 ? 3.242 -8.156 0.724 1 90.94 207 PHE B O 1
ATOM 4401 N N . SER B 1 208 ? 5.059 -9.281 1.25 1 88 208 SER B N 1
ATOM 4402 C CA . SER B 1 208 ? 4.344 -10.055 2.258 1 88 208 SER B CA 1
ATOM 4403 C C . SER B 1 208 ? 4.473 -9.422 3.639 1 88 208 SER B C 1
ATOM 4405 O O . SER B 1 208 ? 5.543 -8.938 4.004 1 88 208 SER B O 1
ATOM 4407 N N . PRO B 1 209 ? 3.41 -9.43 4.402 1 87.62 209 PRO B N 1
ATOM 4408 C CA . PRO B 1 209 ? 3.475 -8.859 5.75 1 87.62 209 PRO B CA 1
ATOM 4409 C C . PRO B 1 209 ? 4.223 -9.75 6.734 1 87.62 209 PRO B C 1
ATOM 4411 O O . PRO B 1 209 ? 4.23 -10.977 6.578 1 87.62 209 PRO B O 1
ATOM 4414 N N . PHE B 1 210 ? 4.867 -9.133 7.711 1 87.38 210 PHE B N 1
ATOM 4415 C CA . PHE B 1 210 ? 5.43 -9.836 8.852 1 87.38 210 PHE B CA 1
ATOM 4416 C C . PHE B 1 210 ? 4.352 -10.148 9.883 1 87.38 210 PHE B C 1
ATOM 4418 O O . PHE B 1 210 ? 3.234 -9.633 9.797 1 87.38 210 PHE B O 1
ATOM 4425 N N . ALA B 1 211 ? 4.676 -10.953 10.766 1 84.12 211 ALA B N 1
ATOM 4426 C CA . ALA B 1 211 ? 3.736 -11.305 11.828 1 84.12 211 ALA B CA 1
ATOM 4427 C C . ALA B 1 211 ? 3.273 -10.062 12.578 1 84.12 211 ALA B C 1
ATOM 4429 O O . ALA B 1 211 ? 2.102 -9.953 12.953 1 84.12 211 ALA B O 1
ATOM 4430 N N . ASP B 1 212 ? 4.199 -9.164 12.742 1 83.69 212 ASP B N 1
ATOM 4431 C CA . ASP B 1 212 ? 3.912 -7.949 13.492 1 83.69 212 ASP B CA 1
ATOM 4432 C C . ASP B 1 212 ? 2.965 -7.035 12.727 1 83.69 212 ASP B C 1
ATOM 4434 O O . ASP B 1 212 ? 2.342 -6.145 13.305 1 83.69 212 ASP B O 1
ATOM 4438 N N . ASP B 1 213 ? 2.889 -7.23 11.469 1 85.38 213 ASP B N 1
ATOM 4439 C CA . ASP B 1 213 ? 2.074 -6.363 10.617 1 85.38 213 ASP B CA 1
ATOM 4440 C C . ASP B 1 213 ? 0.611 -6.801 10.633 1 85.38 213 ASP B C 1
ATOM 4442 O O . ASP B 1 213 ? -0.277 -6.027 10.273 1 85.38 213 ASP B O 1
ATOM 4446 N N . LYS B 1 214 ? 0.397 -7.969 10.961 1 81.62 214 LYS B N 1
ATOM 4447 C CA . LYS B 1 214 ? -0.944 -8.539 10.875 1 81.62 214 LYS B CA 1
ATOM 4448 C C . LYS B 1 214 ? -1.779 -8.148 12.094 1 81.62 214 LYS B C 1
ATOM 4450 O O . LYS B 1 214 ? -1.273 -8.117 13.219 1 81.62 214 LYS B O 1
ATOM 4455 N N . ARG B 1 215 ? -3.016 -7.812 11.727 1 78.19 215 ARG B N 1
ATOM 4456 C CA . ARG B 1 215 ? -3.957 -7.445 12.781 1 78.19 215 ARG B CA 1
ATOM 4457 C C . ARG B 1 215 ? -5.105 -8.445 12.859 1 78.19 215 ARG B C 1
ATOM 4459 O O . ARG B 1 215 ? -5.461 -9.078 11.859 1 78.19 215 ARG B O 1
ATOM 4466 N N . LYS B 1 216 ? -5.543 -8.625 14.062 1 71.75 216 LYS B N 1
ATOM 4467 C CA . LYS B 1 216 ? -6.66 -9.547 14.242 1 71.75 216 LYS B CA 1
ATOM 4468 C C . LYS B 1 216 ? -7.996 -8.82 14.141 1 71.75 216 LYS B C 1
ATOM 4470 O O . LYS B 1 216 ? -8.141 -7.703 14.648 1 71.75 216 LYS B O 1
ATOM 4475 N N . VAL B 1 217 ? -8.844 -9.32 13.266 1 68.62 217 VAL B N 1
ATOM 4476 C CA . VAL B 1 217 ? -10.195 -8.789 13.164 1 68.62 217 VAL B CA 1
ATOM 4477 C C . VAL B 1 217 ? -11.062 -9.367 14.289 1 68.62 217 VAL B C 1
ATOM 4479 O O . VAL B 1 217 ? -10.953 -10.547 14.617 1 68.62 217 VAL B O 1
ATOM 4482 N N . PRO B 1 218 ? -11.695 -8.406 14.969 1 62.22 218 PRO B N 1
ATOM 4483 C CA . PRO B 1 218 ? -12.508 -8.867 16.094 1 62.22 218 PRO B CA 1
ATOM 4484 C C . PRO B 1 218 ? -13.562 -9.891 15.688 1 62.22 218 PRO B C 1
ATOM 4486 O O . PRO B 1 218 ? -14.07 -9.844 14.562 1 62.22 218 PRO B O 1
ATOM 4489 N N . PHE B 1 219 ? -13.586 -10.938 16.5 1 60.91 219 PHE B N 1
ATOM 4490 C CA . PHE B 1 219 ? -14.57 -12 16.359 1 60.91 219 PHE B CA 1
ATOM 4491 C C . PHE B 1 219 ? -15.977 -11.477 16.641 1 60.91 219 PHE B C 1
ATOM 4493 O O . PHE B 1 219 ? -16.203 -10.812 17.656 1 60.91 219 PHE B O 1
ATOM 4500 N N . THR B 1 220 ? -16.625 -11.164 15.617 1 61.38 220 THR B N 1
ATOM 4501 C CA . THR B 1 220 ? -18.016 -10.867 15.992 1 61.38 220 THR B CA 1
ATOM 4502 C C . THR B 1 220 ? -18.922 -12.047 15.672 1 61.38 220 THR B C 1
ATOM 4504 O O . THR B 1 220 ? -18.594 -12.883 14.828 1 61.38 220 THR B O 1
ATOM 4507 N N . GLU B 1 221 ? -19.938 -12.242 16.469 1 63.66 221 GLU B N 1
ATOM 4508 C CA . GLU B 1 221 ? -20.969 -13.266 16.344 1 63.66 221 GLU B CA 1
ATOM 4509 C C . GLU B 1 221 ? -21.625 -13.234 14.969 1 63.66 221 GLU B C 1
ATOM 4511 O O . GLU B 1 221 ? -21.922 -12.156 14.438 1 63.66 221 GLU B O 1
ATOM 4516 N N . LYS B 1 222 ? -21.594 -14.352 14.32 1 69.38 222 LYS B N 1
ATOM 4517 C CA . LYS B 1 222 ? -22.188 -14.523 13 1 69.38 222 LYS B CA 1
ATOM 4518 C C . LYS B 1 222 ? -23.719 -14.398 13.078 1 69.38 222 LYS B C 1
ATOM 4520 O O . LYS B 1 222 ? -24.359 -15.109 13.844 1 69.38 222 LYS B O 1
ATOM 4525 N N . VAL B 1 223 ? -24.25 -13.297 12.664 1 76.06 223 VAL B N 1
ATOM 4526 C CA . VAL B 1 223 ? -25.703 -13.195 12.5 1 76.06 223 VAL B CA 1
ATOM 4527 C C . VAL B 1 223 ? -26.109 -13.82 11.172 1 76.06 223 VAL B C 1
ATOM 4529 O O . VAL B 1 223 ? -25.5 -13.562 10.133 1 76.06 223 VAL B O 1
ATOM 4532 N N . MET B 1 224 ? -27.109 -14.758 11.32 1 80.75 224 MET B N 1
ATOM 4533 C CA . MET B 1 224 ? -27.516 -15.477 10.117 1 80.75 224 MET B CA 1
ATOM 4534 C C . MET B 1 224 ? -28.766 -14.836 9.5 1 80.75 224 MET B C 1
ATOM 4536 O O . MET B 1 224 ? -29.672 -14.43 10.211 1 80.75 224 MET B O 1
ATOM 4540 N N . ALA B 1 225 ? -28.688 -14.633 8.242 1 85.94 225 ALA B N 1
ATOM 4541 C CA . ALA B 1 225 ? -29.844 -14.18 7.477 1 85.94 225 ALA B CA 1
ATOM 4542 C C . ALA B 1 225 ? -30.781 -15.336 7.18 1 85.94 225 ALA B C 1
ATOM 4544 O O . ALA B 1 225 ? -30.359 -16.484 7.039 1 85.94 225 ALA B O 1
ATOM 4545 N N . THR B 1 226 ? -32.062 -15.055 7.172 1 88.38 226 THR B N 1
ATOM 4546 C CA . THR B 1 226 ? -33.062 -16.062 6.82 1 88.38 226 THR B CA 1
ATOM 4547 C C . THR B 1 226 ? -33.031 -16.375 5.328 1 88.38 226 THR B C 1
ATOM 4549 O O . THR B 1 226 ? -32.531 -15.562 4.535 1 88.38 226 THR B O 1
ATOM 4552 N N . PRO B 1 227 ? -33.531 -17.531 5.031 1 90.94 227 PRO B N 1
ATOM 4553 C CA . PRO B 1 227 ? -33.531 -17.891 3.611 1 90.94 227 PRO B CA 1
ATOM 4554 C C . PRO B 1 227 ? -34.312 -16.875 2.754 1 90.94 227 PRO B C 1
ATOM 4556 O O . PRO B 1 227 ? -33.906 -16.625 1.609 1 90.94 227 PRO B O 1
ATOM 4559 N N . GLU B 1 228 ? -35.312 -16.375 3.338 1 88.94 228 GLU B N 1
ATOM 4560 C CA . GLU B 1 228 ? -36.094 -15.367 2.605 1 88.94 228 GLU B CA 1
ATOM 4561 C C . GLU B 1 228 ? -35.25 -14.117 2.34 1 88.94 228 GLU B C 1
ATOM 4563 O O . GLU B 1 228 ? -35.281 -13.562 1.24 1 88.94 228 GLU B O 1
ATOM 4568 N N . GLN B 1 229 ? -34.562 -13.766 3.287 1 86.06 229 GLN B N 1
ATOM 4569 C CA . GLN B 1 229 ? -33.719 -12.594 3.154 1 86.06 229 GLN B CA 1
ATOM 4570 C C . GLN B 1 229 ? -32.594 -12.844 2.15 1 86.06 229 GLN B C 1
ATOM 4572 O O . GLN B 1 229 ? -32.25 -11.961 1.364 1 86.06 229 GLN B O 1
ATOM 4577 N N . VAL B 1 230 ? -32.094 -14.023 2.139 1 91.25 230 VAL B N 1
ATOM 4578 C CA . VAL B 1 230 ? -31.016 -14.398 1.235 1 91.25 230 VAL B CA 1
ATOM 4579 C C . VAL B 1 230 ? -31.531 -14.422 -0.203 1 91.25 230 VAL B C 1
ATOM 4581 O O . VAL B 1 230 ? -30.844 -13.961 -1.119 1 91.25 230 VAL B O 1
ATOM 4584 N N . ASP B 1 231 ? -32.719 -14.875 -0.359 1 90.5 231 ASP B N 1
ATOM 4585 C CA . ASP B 1 231 ? -33.312 -14.93 -1.69 1 90.5 231 ASP B CA 1
ATOM 4586 C C . ASP B 1 231 ? -33.562 -13.531 -2.234 1 90.5 231 ASP B C 1
ATOM 4588 O O . ASP B 1 231 ? -33.375 -13.273 -3.428 1 90.5 231 ASP B O 1
ATOM 4592 N N . ASN B 1 232 ? -34.062 -12.727 -1.4 1 88.69 232 ASN B N 1
ATOM 4593 C CA . ASN B 1 232 ? -34.25 -11.344 -1.81 1 88.69 232 ASN B CA 1
ATOM 4594 C C . ASN B 1 232 ? -32.938 -10.672 -2.219 1 88.69 232 ASN B C 1
ATOM 4596 O O . ASN B 1 232 ? -32.906 -9.938 -3.205 1 88.69 232 ASN B O 1
ATOM 4600 N N . MET B 1 233 ? -31.953 -10.922 -1.457 1 89.5 233 MET B N 1
ATOM 4601 C CA . MET B 1 233 ? -30.641 -10.359 -1.771 1 89.5 233 MET B CA 1
ATOM 4602 C C . MET B 1 233 ? -30.125 -10.898 -3.104 1 89.5 233 MET B C 1
ATOM 4604 O O . MET B 1 233 ? -29.484 -10.172 -3.865 1 89.5 233 MET B O 1
ATOM 4608 N N . LYS B 1 234 ? -30.391 -12.109 -3.354 1 91.25 234 LYS B N 1
ATOM 4609 C CA . LYS B 1 234 ? -30.016 -12.719 -4.625 1 91.25 234 LYS B CA 1
ATOM 4610 C C . LYS B 1 234 ? -30.609 -11.953 -5.801 1 91.25 234 LYS B C 1
ATOM 4612 O O . LYS B 1 234 ? -29.938 -11.695 -6.793 1 91.25 234 LYS B O 1
ATOM 4617 N N . ALA B 1 235 ? -31.844 -11.688 -5.625 1 89.44 235 ALA B N 1
ATOM 4618 C CA . ALA B 1 235 ? -32.531 -10.953 -6.672 1 89.44 235 ALA B CA 1
ATOM 4619 C C . ALA B 1 235 ? -31.922 -9.578 -6.883 1 89.44 235 ALA B C 1
ATOM 4621 O O . ALA B 1 235 ? -31.766 -9.125 -8.016 1 89.44 235 ALA B O 1
ATOM 4622 N N . ILE B 1 236 ? -31.578 -8.945 -5.859 1 88.06 236 ILE B N 1
ATOM 4623 C CA . ILE B 1 236 ? -30.969 -7.625 -5.922 1 88.06 236 ILE B CA 1
ATOM 4624 C C . ILE B 1 236 ? -29.625 -7.707 -6.645 1 88.06 236 ILE B C 1
ATOM 4626 O O . ILE B 1 236 ? -29.328 -6.895 -7.531 1 88.06 236 ILE B O 1
ATOM 4630 N N . ILE B 1 237 ? -28.781 -8.672 -6.352 1 91.44 237 ILE B N 1
ATOM 4631 C CA . ILE B 1 237 ? -27.453 -8.844 -6.945 1 91.44 237 ILE B CA 1
ATOM 4632 C C . ILE B 1 237 ? -27.594 -9.109 -8.445 1 91.44 237 ILE B C 1
ATOM 4634 O O . ILE B 1 237 ? -26.859 -8.547 -9.25 1 91.44 237 ILE B O 1
ATOM 4638 N N . GLN B 1 238 ? -28.547 -9.875 -8.773 1 89.31 238 GLN B N 1
ATOM 4639 C CA . GLN B 1 238 ? -28.766 -10.227 -10.172 1 89.31 238 GLN B CA 1
ATOM 4640 C C . GLN B 1 238 ? -29.156 -9.008 -10.992 1 89.31 238 GLN B C 1
ATOM 4642 O O . GLN B 1 238 ? -28.703 -8.836 -12.125 1 89.31 238 GLN B O 1
ATOM 4647 N N . LYS B 1 239 ? -29.953 -8.195 -10.398 1 88.75 239 LYS B N 1
ATOM 4648 C CA . LYS B 1 239 ? -30.453 -7.016 -11.102 1 88.75 239 LYS B CA 1
ATOM 4649 C C . LYS B 1 239 ? -29.359 -5.953 -11.227 1 88.75 239 LYS B C 1
ATOM 4651 O O . LYS B 1 239 ? -29.422 -5.09 -12.102 1 88.75 239 LYS B O 1
ATOM 4656 N N . LEU B 1 240 ? -28.422 -6.02 -10.305 1 87.69 240 LEU B N 1
ATOM 4657 C CA . LEU B 1 240 ? -27.375 -5.004 -10.312 1 87.69 240 LEU B CA 1
ATOM 4658 C C . LEU B 1 240 ? -26.094 -5.547 -10.93 1 87.69 240 LEU B C 1
ATOM 4660 O O . LEU B 1 240 ? -25.031 -4.957 -10.766 1 87.69 240 LEU B O 1
ATOM 4664 N N . CYS B 1 241 ? -26.188 -6.605 -11.469 1 83.44 241 CYS B N 1
ATOM 4665 C CA . CYS B 1 241 ? -25.078 -7.156 -12.234 1 83.44 241 CYS B CA 1
ATOM 4666 C C . CYS B 1 241 ? -25.172 -6.762 -13.703 1 83.44 241 CYS B C 1
ATOM 4668 O O . CYS B 1 241 ? -26.062 -7.207 -14.414 1 83.44 241 CYS B O 1
ATOM 4670 N N . PHE B 1 242 ? -24.531 -5.82 -14.133 1 75.19 242 PHE B N 1
ATOM 4671 C CA . PHE B 1 242 ? -24.562 -5.395 -15.523 1 75.19 242 PHE B CA 1
ATOM 4672 C C . PHE B 1 242 ? -23.156 -5.078 -16.016 1 75.19 242 PHE B C 1
ATOM 4674 O O . PHE B 1 242 ? -22.188 -5.137 -15.25 1 75.19 242 PHE B O 1
ATOM 4681 N N . THR B 1 243 ? -23.078 -4.922 -17.328 1 68.25 243 THR B N 1
ATOM 4682 C CA . THR B 1 243 ? -21.797 -4.691 -17.953 1 68.25 243 THR B CA 1
ATOM 4683 C C . THR B 1 243 ? -21.25 -3.309 -17.609 1 68.25 243 THR B C 1
ATOM 4685 O O . THR B 1 243 ? -21.969 -2.311 -17.734 1 68.25 243 THR B O 1
ATOM 4688 N N . TYR B 1 244 ? -20.469 -3.277 -16.797 1 66.12 244 TYR B N 1
ATOM 4689 C CA . TYR B 1 244 ? -19.797 -2.055 -16.391 1 66.12 244 TYR B CA 1
ATOM 4690 C C . TYR B 1 244 ? -18.375 -2.016 -16.938 1 66.12 244 TYR B C 1
ATOM 4692 O O . TYR B 1 244 ? -17.625 -2.996 -16.828 1 66.12 244 TYR B O 1
ATOM 4700 N N . ARG B 1 245 ? -18.172 -1.241 -17.938 1 59.72 245 ARG B N 1
ATOM 4701 C CA . ARG B 1 245 ? -16.828 -1.124 -18.5 1 59.72 245 ARG B CA 1
ATOM 4702 C C . ARG B 1 245 ? -15.867 -0.541 -17.469 1 59.72 245 ARG B C 1
ATOM 4704 O O . ARG B 1 245 ? -15.938 0.649 -17.156 1 59.72 245 ARG B O 1
ATOM 4711 N N . SER B 1 246 ? -15.453 -1.337 -16.719 1 58.91 246 SER B N 1
ATOM 4712 C CA . SER B 1 246 ? -14.547 -0.954 -15.641 1 58.91 246 SER B CA 1
ATOM 4713 C C . SER B 1 246 ? -13.18 -0.55 -16.188 1 58.91 246 SER B C 1
ATOM 4715 O O . SER B 1 246 ? -12.305 -0.135 -15.43 1 58.91 246 SER B O 1
ATOM 4717 N N . ASP B 1 247 ? -13.094 -0.65 -17.672 1 57.44 247 ASP B N 1
ATOM 4718 C CA . ASP B 1 247 ? -11.734 -0.29 -18.078 1 57.44 247 ASP B CA 1
ATOM 4719 C C . ASP B 1 247 ? -11.383 1.117 -17.594 1 57.44 247 ASP B C 1
ATOM 4721 O O . ASP B 1 247 ? -12.219 2.018 -17.625 1 57.44 247 ASP B O 1
ATOM 4725 N N . SER B 1 248 ? -10.188 1.355 -16.875 1 66.38 248 SER B N 1
ATOM 4726 C CA . SER B 1 248 ? -9.312 2.25 -16.125 1 66.38 248 SER B CA 1
ATOM 4727 C C . SER B 1 248 ? -10.008 3.58 -15.836 1 66.38 248 SER B C 1
ATOM 4729 O O . SER B 1 248 ? -10.039 4.465 -16.688 1 66.38 248 SER B O 1
ATOM 4731 N N . PHE B 1 249 ? -10.961 3.588 -14.945 1 79.75 249 PHE B N 1
ATOM 4732 C CA . PHE B 1 249 ? -11.523 4.832 -14.445 1 79.75 249 PHE B CA 1
ATOM 4733 C C . PHE B 1 249 ? -10.43 5.832 -14.109 1 79.75 249 PHE B C 1
ATOM 4735 O O . PHE B 1 249 ? -9.391 5.461 -13.555 1 79.75 249 PHE B O 1
ATOM 4742 N N . GLU B 1 250 ? -10.766 6.988 -14.648 1 83.38 250 GLU B N 1
ATOM 4743 C CA . GLU B 1 250 ? -9.828 8.047 -14.289 1 83.38 250 GLU B CA 1
ATOM 4744 C C . GLU B 1 250 ? -10.047 8.516 -12.859 1 83.38 250 GLU B C 1
ATOM 4746 O O . GLU B 1 250 ? -11.164 8.438 -12.336 1 83.38 250 GLU B O 1
ATOM 4751 N N . ASN B 1 251 ? -9.031 8.945 -12.312 1 85.06 251 ASN B N 1
ATOM 4752 C CA . ASN B 1 251 ? -9.07 9.469 -10.953 1 85.06 251 ASN B CA 1
ATOM 4753 C C . ASN B 1 251 ? -9.938 10.719 -10.859 1 85.06 251 ASN B C 1
ATOM 4755 O O . ASN B 1 251 ? -9.633 11.742 -11.477 1 85.06 251 ASN B O 1
ATOM 4759 N N . PRO B 1 252 ? -11.023 10.641 -10.148 1 85.81 252 PRO B N 1
ATOM 4760 C CA . PRO B 1 252 ? -11.922 11.797 -10.039 1 85.81 252 PRO B CA 1
ATOM 4761 C C . PRO B 1 252 ? -11.227 13.039 -9.492 1 85.81 252 PRO B C 1
ATOM 4763 O O . PRO B 1 252 ? -11.555 14.156 -9.891 1 85.81 252 PRO B O 1
ATOM 4766 N N . MET B 1 253 ? -10.375 12.867 -8.602 1 84 253 MET B N 1
ATOM 4767 C CA . MET B 1 253 ? -9.648 13.992 -8.031 1 84 253 MET B CA 1
ATOM 4768 C C . MET B 1 253 ? -8.836 14.719 -9.094 1 84 253 MET B C 1
ATOM 4770 O O . MET B 1 253 ? -8.852 15.953 -9.164 1 84 253 MET B O 1
ATOM 4774 N N . LEU B 1 254 ? -8.172 13.961 -9.852 1 84.31 254 LEU B N 1
ATOM 4775 C CA . LEU B 1 254 ? -7.367 14.555 -10.914 1 84.31 254 LEU B CA 1
ATOM 4776 C C . LEU B 1 254 ? -8.258 15.211 -11.961 1 84.31 254 LEU B C 1
ATOM 4778 O O . LEU B 1 254 ? -7.941 16.297 -12.469 1 84.31 254 LEU B O 1
ATOM 4782 N N . GLN B 1 255 ? -9.312 14.547 -12.219 1 80.81 255 GLN B N 1
ATOM 4783 C CA . GLN B 1 255 ? -10.266 15.086 -13.188 1 80.81 255 GLN B CA 1
ATOM 4784 C C . GLN B 1 255 ?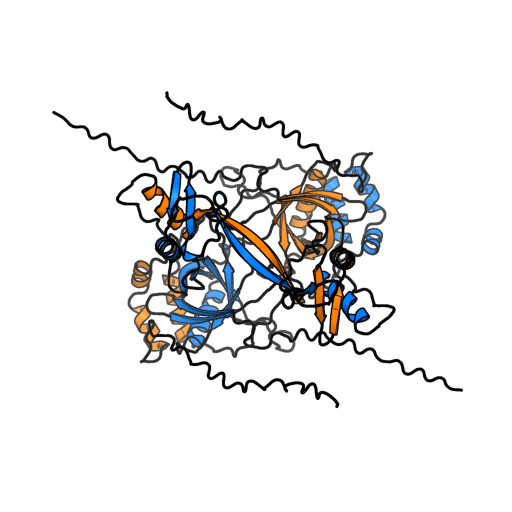 -10.844 16.406 -12.703 1 80.81 255 GLN B C 1
ATOM 4786 O O . GLN B 1 255 ? -10.953 17.359 -13.469 1 80.81 255 GLN B O 1
ATOM 4791 N N . GLN B 1 256 ? -11.227 16.422 -11.508 1 80.56 256 GLN B N 1
ATOM 4792 C CA . GLN B 1 256 ? -11.773 17.641 -10.922 1 80.56 256 GLN B CA 1
ATOM 4793 C C . GLN B 1 256 ? -10.719 18.75 -10.875 1 80.56 256 GLN B C 1
ATOM 4795 O O . GLN B 1 256 ? -11.016 19.906 -11.172 1 80.56 256 GLN B O 1
ATOM 4800 N N . HIS B 1 257 ? -9.586 18.406 -10.453 1 80.12 257 HIS B N 1
ATOM 4801 C CA . HIS B 1 257 ? -8.5 19.375 -10.352 1 80.12 257 HIS B CA 1
ATOM 4802 C C . HIS B 1 257 ? -8.195 20 -11.711 1 80.12 257 HIS B C 1
ATOM 4804 O O . HIS B 1 257 ? -8.219 21.219 -11.852 1 80.12 257 HIS B O 1
ATOM 4810 N N . PHE B 1 258 ? -7.996 19.219 -12.656 1 77.69 258 PHE B N 1
ATOM 4811 C CA . PHE B 1 258 ? -7.617 19.703 -13.977 1 77.69 258 PHE B CA 1
ATOM 4812 C C . PHE B 1 258 ? -8.82 20.297 -14.695 1 77.69 258 PHE B C 1
ATOM 4814 O O . PHE B 1 258 ? -8.672 21.234 -15.484 1 77.69 258 PHE B O 1
ATOM 4821 N N . GLY B 1 259 ? -9.898 19.703 -14.406 1 75.56 259 GLY B N 1
ATOM 4822 C CA . GLY B 1 259 ? -11.109 20.25 -14.984 1 75.56 259 GLY B CA 1
ATOM 4823 C C . GLY B 1 259 ? -11.422 21.656 -14.5 1 75.56 259 GLY B C 1
ATOM 4824 O O . GLY B 1 259 ? -12.023 22.453 -15.227 1 75.56 259 GLY B O 1
ATOM 4825 N N . ASN B 1 260 ? -11.078 21.922 -13.312 1 74.5 260 ASN B N 1
ATOM 4826 C CA . ASN B 1 260 ? -11.312 23.25 -12.75 1 74.5 260 ASN B CA 1
ATOM 4827 C C . ASN B 1 260 ? -10.219 24.234 -13.156 1 74.5 260 ASN B C 1
ATOM 4829 O O . ASN B 1 260 ? -10.469 25.438 -13.25 1 74.5 260 ASN B O 1
ATOM 4833 N N . LEU B 1 261 ? -9.055 23.781 -13.359 1 74.19 261 LEU B N 1
ATOM 4834 C CA . LEU B 1 261 ? -7.922 24.656 -13.664 1 74.19 261 LEU B CA 1
ATOM 4835 C C . LEU B 1 261 ? -7.895 25.016 -15.141 1 74.19 261 LEU B C 1
ATOM 4837 O O . LEU B 1 261 ? -7.566 26.156 -15.5 1 74.19 261 LEU B O 1
ATOM 4841 N N . GLU B 1 262 ? -8.328 24.078 -15.852 1 72.38 262 GLU B N 1
ATOM 4842 C CA . GLU B 1 262 ? -8.242 24.281 -17.297 1 72.38 262 GLU B CA 1
ATOM 4843 C C . GLU B 1 262 ? -9.125 25.453 -17.734 1 72.38 262 GLU B C 1
ATOM 4845 O O . GLU B 1 262 ? -8.688 26.312 -18.516 1 72.38 262 GLU B O 1
ATOM 4850 N N . PRO B 1 263 ? -10.297 25.5 -17.203 1 71.38 263 PRO B N 1
ATOM 4851 C CA . PRO B 1 263 ? -11.141 26.625 -17.594 1 71.38 263 PRO B CA 1
ATOM 4852 C C . PRO B 1 263 ? -10.57 27.969 -17.141 1 71.38 263 PRO B C 1
ATOM 4854 O O . PRO B 1 263 ? -10.766 28.984 -17.812 1 71.38 263 PRO B O 1
ATOM 4857 N N . LEU B 1 264 ? -9.898 27.984 -16.062 1 70.25 264 LEU B N 1
ATOM 4858 C CA . LEU B 1 264 ? -9.305 29.219 -15.555 1 70.25 264 LEU B CA 1
ATOM 4859 C C . LEU B 1 264 ? -8.195 29.703 -16.469 1 70.25 264 LEU B C 1
ATOM 4861 O O . LEU B 1 264 ? -8.023 30.906 -16.672 1 70.25 264 LEU B O 1
ATOM 4865 N N . ILE B 1 265 ? -7.531 28.75 -17.078 1 69.75 265 ILE B N 1
ATOM 4866 C CA . ILE B 1 265 ? -6.426 29.062 -17.969 1 69.75 265 ILE B CA 1
ATOM 4867 C C . ILE B 1 265 ? -6.969 29.484 -19.344 1 69.75 265 ILE B C 1
ATOM 4869 O O . ILE B 1 265 ? -6.512 30.469 -19.922 1 69.75 265 ILE B O 1
ATOM 4873 N N . LEU B 1 266 ? -7.891 28.703 -19.688 1 65.62 266 LEU B N 1
ATOM 4874 C CA . LEU B 1 266 ? -8.406 28.906 -21.031 1 65.62 266 LEU B CA 1
ATOM 4875 C C . LEU B 1 266 ? -9.508 29.953 -21.047 1 65.62 266 LEU B C 1
ATOM 4877 O O . LEU B 1 266 ? -10.016 30.328 -22.094 1 65.62 266 LEU B O 1
ATOM 4881 N N . TYR B 1 267 ? -9.672 30.688 -19.891 1 62.62 267 TYR B N 1
ATOM 4882 C CA . TYR B 1 267 ? -10.734 31.672 -19.75 1 62.62 267 TYR B CA 1
ATOM 4883 C C . TYR B 1 267 ? -12.055 31.125 -20.266 1 62.62 267 TYR B C 1
ATOM 4885 O O . TYR B 1 267 ? -12.773 31.828 -21 1 62.62 267 TYR B O 1
ATOM 4893 N N . LEU B 1 268 ? -12.078 29.812 -20.047 1 61.47 268 LEU B N 1
ATOM 4894 C CA . LEU B 1 268 ? -13.336 29.219 -20.469 1 61.47 268 LEU B CA 1
ATOM 4895 C C . LEU B 1 268 ? -14.445 29.516 -19.469 1 61.47 268 LEU B C 1
ATOM 4897 O O . LEU B 1 268 ? -14.211 29.484 -18.25 1 61.47 268 LEU B O 1
ATOM 4901 N N . MET B 1 269 ? -15.523 30.172 -19.828 1 56.16 269 MET B N 1
ATOM 4902 C CA . MET B 1 269 ? -16.625 30.594 -18.969 1 56.16 269 MET B CA 1
ATOM 4903 C C . MET B 1 269 ? -17.344 29.391 -18.375 1 56.16 269 MET B C 1
ATOM 4905 O O . MET B 1 269 ? -17.797 29.422 -17.234 1 56.16 269 MET B O 1
ATOM 4909 N N . ASP B 1 270 ? -17.562 28.25 -19.234 1 57.53 270 ASP B N 1
ATOM 4910 C CA . ASP B 1 270 ? -18.359 27.125 -18.766 1 57.53 270 ASP B CA 1
ATOM 4911 C C . ASP B 1 270 ? -17.562 25.828 -18.734 1 57.53 270 ASP B C 1
ATOM 4913 O O . ASP B 1 270 ? -17.609 25.047 -19.688 1 57.53 270 ASP B O 1
ATOM 4917 N N . PRO B 1 271 ? -16.703 25.75 -17.734 1 58.41 271 PRO B N 1
ATOM 4918 C CA . PRO B 1 271 ? -15.883 24.547 -17.75 1 58.41 271 PRO B CA 1
ATOM 4919 C C . PRO B 1 271 ? -16.703 23.266 -17.672 1 58.41 271 PRO B C 1
ATOM 4921 O O . PRO B 1 271 ? -17.75 23.234 -17.016 1 58.41 271 PRO B O 1
ATOM 4924 N N . GLU B 1 272 ? -16.656 22.422 -18.734 1 60 272 GLU B N 1
ATOM 4925 C CA . GLU B 1 272 ? -17.281 21.109 -18.656 1 60 272 GLU B CA 1
ATOM 4926 C C . GLU B 1 272 ? -16.875 20.391 -17.375 1 60 272 GLU B C 1
ATOM 4928 O O . GLU B 1 272 ? -15.703 20.391 -17 1 60 272 GLU B O 1
ATOM 4933 N N . GLN B 1 273 ? -17.891 20.203 -16.531 1 62.72 273 GLN B N 1
ATOM 4934 C CA . GLN B 1 273 ? -17.625 19.469 -15.289 1 62.72 273 GLN B CA 1
ATOM 4935 C C . GLN B 1 273 ? -17.062 18.094 -15.57 1 62.72 273 GLN B C 1
ATOM 4937 O O . GLN B 1 273 ? -17.516 17.406 -16.5 1 62.72 273 GLN B O 1
ATOM 4942 N N . ALA B 1 274 ? -15.867 17.812 -15.117 1 66.88 274 ALA B N 1
ATOM 4943 C CA . ALA B 1 274 ? -15.297 16.469 -15.234 1 66.88 274 ALA B CA 1
ATOM 4944 C C . ALA B 1 274 ? -16.281 15.406 -14.773 1 66.88 274 ALA B C 1
ATOM 4946 O O . ALA B 1 274 ? -17 15.602 -13.797 1 66.88 274 ALA B O 1
ATOM 4947 N N . VAL B 1 275 ? -16.531 14.453 -15.672 1 70.25 275 VAL B N 1
ATOM 4948 C CA . VAL B 1 275 ? -17.469 13.375 -15.359 1 70.25 275 VAL B CA 1
ATOM 4949 C C . VAL B 1 275 ? -16.797 12.352 -14.445 1 70.25 275 VAL B C 1
ATOM 4951 O O . VAL B 1 275 ? -15.703 11.867 -14.75 1 70.25 275 VAL B O 1
ATOM 4954 N N . ASP B 1 276 ? -17.266 12.25 -13.289 1 76.81 276 ASP B N 1
ATOM 4955 C CA . ASP B 1 276 ? -16.828 11.211 -12.367 1 76.81 276 ASP B CA 1
ATOM 4956 C C . ASP B 1 276 ? -17.391 9.852 -12.766 1 76.81 276 ASP B C 1
ATOM 4958 O O . ASP B 1 276 ? -18.562 9.57 -12.539 1 76.81 276 ASP B O 1
ATOM 4962 N N . LEU B 1 277 ? -16.547 9.055 -13.328 1 74.44 277 LEU B N 1
ATOM 4963 C CA . LEU B 1 277 ? -16.984 7.777 -13.883 1 74.44 277 LEU B CA 1
ATOM 4964 C C . LEU B 1 277 ? -17.203 6.754 -12.773 1 74.44 277 LEU B C 1
ATOM 4966 O O . LEU B 1 277 ? -17.828 5.711 -13 1 74.44 277 LEU B O 1
ATOM 4970 N N . ILE B 1 278 ? -16.75 7.078 -11.609 1 78.94 278 ILE B N 1
ATOM 4971 C CA . ILE B 1 278 ? -16.938 6.094 -10.555 1 78.94 278 ILE B CA 1
ATOM 4972 C C . ILE B 1 278 ? -18.141 6.473 -9.695 1 78.94 278 ILE B C 1
ATOM 4974 O O . ILE B 1 278 ? -18.344 5.902 -8.617 1 78.94 278 ILE B O 1
ATOM 4978 N N . LEU B 1 279 ? -18.906 7.406 -10.227 1 81.62 279 LEU B N 1
ATOM 4979 C CA . LEU B 1 279 ? -20.172 7.699 -9.562 1 81.62 279 LEU B CA 1
ATOM 4980 C C . LEU B 1 279 ? -21.234 6.668 -9.938 1 81.62 279 LEU B C 1
ATOM 4982 O O . LEU B 1 279 ? -21.484 6.438 -11.125 1 81.62 279 LEU B O 1
ATOM 4986 N N . PRO B 1 280 ? -21.656 6.039 -8.922 1 85.06 280 PRO B N 1
ATOM 4987 C CA . PRO B 1 280 ? -22.703 5.062 -9.234 1 85.06 280 PRO B CA 1
ATOM 4988 C C . PRO B 1 280 ? -23.906 5.688 -9.93 1 85.06 280 PRO B C 1
ATOM 4990 O O . PRO B 1 280 ? -24.281 6.82 -9.625 1 85.06 280 PRO B O 1
ATOM 4993 N N . LYS B 1 281 ? -24.422 5.023 -10.883 1 83.38 281 LYS B N 1
ATOM 4994 C CA . LYS B 1 281 ? -25.641 5.457 -11.57 1 83.38 281 LYS B CA 1
ATOM 4995 C C . LYS B 1 281 ? -26.875 5.125 -10.75 1 83.38 281 LYS B C 1
ATOM 4997 O O . LYS B 1 281 ? -27.641 4.227 -11.109 1 83.38 281 LYS B O 1
ATOM 5002 N N . VAL B 1 282 ? -27.141 5.91 -9.859 1 83.69 282 VAL B N 1
ATOM 5003 C CA . VAL B 1 282 ? -28.141 5.66 -8.828 1 83.69 282 VAL B CA 1
ATOM 5004 C C . VAL B 1 282 ? -29.531 5.562 -9.477 1 83.69 282 VAL B C 1
ATOM 5006 O O . VAL B 1 282 ? -30.328 4.691 -9.125 1 83.69 282 VAL B O 1
ATOM 5009 N N . GLU B 1 283 ? -29.734 6.441 -10.375 1 83.38 283 GLU B N 1
ATOM 5010 C CA . GLU B 1 283 ? -31.047 6.453 -11.016 1 83.38 283 GLU B CA 1
ATOM 5011 C C . GLU B 1 283 ? -31.297 5.16 -11.797 1 83.38 283 GLU B C 1
ATOM 5013 O O . GLU B 1 283 ? -32.375 4.578 -11.711 1 83.38 283 GLU B O 1
ATOM 5018 N N . GLU B 1 284 ? -30.266 4.762 -12.477 1 83.38 284 GLU B N 1
ATOM 5019 C CA . GLU B 1 284 ? -30.375 3.52 -13.234 1 83.38 284 GLU B CA 1
ATOM 5020 C C . GLU B 1 284 ? -30.516 2.318 -12.305 1 83.38 284 GLU B C 1
ATOM 5022 O O . GLU B 1 284 ? -31.297 1.4 -12.578 1 83.38 284 GLU B O 1
ATOM 5027 N N . MET B 1 285 ? -29.859 2.355 -11.258 1 85.06 285 MET B N 1
ATOM 5028 C CA . MET B 1 285 ? -29.906 1.266 -10.289 1 85.06 285 MET B CA 1
ATOM 5029 C C . MET B 1 285 ? -31.281 1.182 -9.633 1 85.06 285 MET B C 1
ATOM 5031 O O . MET B 1 285 ? -31.828 0.091 -9.469 1 85.06 285 MET B O 1
ATOM 5035 N N . ASN B 1 286 ? -31.828 2.299 -9.359 1 85.25 286 ASN B N 1
ATOM 5036 C CA . ASN B 1 286 ? -33.156 2.332 -8.75 1 85.25 286 ASN B CA 1
ATOM 5037 C C . ASN B 1 286 ? -34.219 1.819 -9.711 1 85.25 286 ASN B C 1
ATOM 5039 O O . ASN B 1 286 ? -35.156 1.133 -9.297 1 85.25 286 ASN B O 1
ATOM 5043 N N . LYS B 1 287 ? -34.031 2.195 -10.883 1 86.25 287 LYS B N 1
ATOM 5044 C CA . LYS B 1 287 ? -34.969 1.743 -11.898 1 86.25 287 LYS B CA 1
ATOM 5045 C C . LYS B 1 287 ? -34.906 0.227 -12.055 1 86.25 287 LYS B C 1
ATOM 5047 O O . LYS B 1 287 ? -35.969 -0.422 -12.203 1 86.25 287 LYS B O 1
ATOM 5052 N N . ARG B 1 288 ? -33.781 -0.296 -11.945 1 85.69 288 ARG B N 1
ATOM 5053 C CA . ARG B 1 288 ? -33.594 -1.736 -12.102 1 85.69 288 ARG B CA 1
ATOM 5054 C C . ARG B 1 288 ? -34.188 -2.494 -10.922 1 85.69 288 ARG B C 1
ATOM 5056 O O . ARG B 1 288 ? -34.781 -3.566 -11.094 1 85.69 288 ARG B O 1
ATOM 5063 N N . LEU B 1 289 ? -34.062 -1.965 -9.789 1 87.38 289 LEU B N 1
ATOM 5064 C CA . LEU B 1 289 ? -34.562 -2.641 -8.594 1 87.38 289 LEU B CA 1
ATOM 5065 C C . LEU B 1 289 ? -36.062 -2.449 -8.43 1 87.38 289 LEU B C 1
ATOM 5067 O O . LEU B 1 289 ? -36.75 -3.352 -7.965 1 87.38 289 LEU B O 1
ATOM 5071 N N . GLY B 1 290 ? -36.594 -1.359 -8.859 1 80.56 290 GLY B N 1
ATOM 5072 C CA . GLY B 1 290 ? -38.031 -1.097 -8.859 1 80.56 290 GLY B CA 1
ATOM 5073 C C . GLY B 1 290 ? -38.688 -1.352 -7.516 1 80.56 290 GLY B C 1
ATOM 5074 O O . GLY B 1 290 ? -38.25 -0.84 -6.492 1 80.56 290 GLY B O 1
ATOM 5075 N N . SER B 1 291 ? -39.719 -2.211 -7.531 1 81.62 291 SER B N 1
ATOM 5076 C CA . SER B 1 291 ? -40.562 -2.459 -6.359 1 81.62 291 SER B CA 1
ATOM 5077 C C . SER B 1 291 ? -39.875 -3.441 -5.406 1 81.62 291 SER B C 1
ATOM 5079 O O . SER B 1 291 ? -40.281 -3.562 -4.246 1 81.62 291 SER B O 1
ATOM 5081 N N . MET B 1 292 ? -38.844 -4.043 -5.852 1 82.75 292 MET B N 1
ATOM 5082 C CA . MET B 1 292 ? -38.156 -5.031 -5.031 1 82.75 292 MET B CA 1
ATOM 5083 C C . MET B 1 292 ? -37.531 -4.379 -3.799 1 82.75 292 MET B C 1
ATOM 5085 O O . MET B 1 292 ? -37.438 -5.008 -2.742 1 82.75 292 MET B O 1
ATOM 5089 N N . VAL B 1 293 ? -37.25 -3.15 -3.945 1 81.94 293 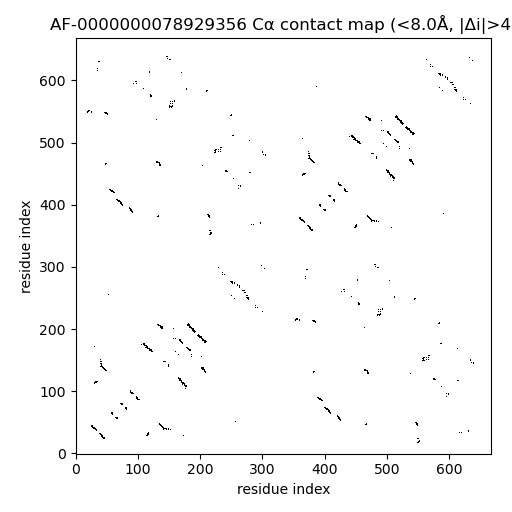VAL B N 1
ATOM 5090 C CA . VAL B 1 293 ? -36.594 -2.42 -2.861 1 81.94 293 VAL B CA 1
ATOM 5091 C C . VAL B 1 293 ? -37.562 -2.295 -1.679 1 81.94 293 VAL B C 1
ATOM 5093 O O . VAL B 1 293 ? -37.156 -2.5 -0.528 1 81.94 293 VAL B O 1
ATOM 5096 N N . ASN B 1 294 ? -38.781 -2.031 -1.993 1 80.38 294 ASN B N 1
ATOM 5097 C CA . ASN B 1 294 ? -39.781 -1.866 -0.938 1 80.38 294 ASN B CA 1
ATOM 5098 C C . ASN B 1 294 ? -40.062 -3.184 -0.219 1 80.38 294 ASN B C 1
ATOM 5100 O O . ASN B 1 294 ? -40.188 -3.209 1.006 1 80.38 294 ASN B O 1
ATOM 5104 N N . GLU B 1 295 ? -40.031 -4.191 -0.969 1 81 295 GLU B N 1
ATOM 5105 C CA . GLU B 1 295 ? -40.25 -5.508 -0.375 1 81 295 GLU B CA 1
ATOM 5106 C C . GLU B 1 295 ? -39.094 -5.902 0.533 1 81 295 GLU B C 1
ATOM 5108 O O . GLU B 1 295 ? -39.312 -6.449 1.618 1 81 295 GLU B O 1
ATOM 5113 N N . PHE B 1 296 ? -38.094 -5.547 0.042 1 81.38 296 PHE B N 1
ATOM 5114 C CA . PHE B 1 296 ? -36.875 -5.895 0.774 1 81.38 296 PHE B CA 1
ATOM 5115 C C . PHE B 1 296 ? -36.781 -5.078 2.057 1 81.38 296 PHE B C 1
ATOM 5117 O O . PHE B 1 296 ? -36.406 -5.609 3.107 1 81.38 296 PHE B O 1
ATOM 5124 N N . LYS B 1 297 ? -37.094 -3.877 2.021 1 81.94 297 LYS B N 1
ATOM 5125 C CA . LYS B 1 297 ? -37.062 -2.982 3.174 1 81.94 297 LYS B CA 1
ATOM 5126 C C . LYS B 1 297 ? -37.969 -3.469 4.289 1 81.94 297 LYS B C 1
ATOM 5128 O O . LYS B 1 297 ? -37.594 -3.469 5.461 1 81.94 297 LYS B O 1
ATOM 5133 N N . GLU B 1 298 ? -39.094 -3.857 3.922 1 80.25 298 GLU B N 1
ATOM 5134 C CA . GLU B 1 298 ? -40.094 -4.305 4.879 1 80.25 298 GLU B CA 1
ATOM 5135 C C . GLU B 1 298 ? -39.656 -5.594 5.57 1 80.25 298 GLU B C 1
ATOM 5137 O O . GLU B 1 298 ? -40 -5.832 6.73 1 80.25 298 GLU B O 1
ATOM 5142 N N . LEU B 1 299 ? -38.844 -6.285 4.891 1 80.75 299 LEU B N 1
ATOM 5143 C CA . LEU B 1 299 ? -38.438 -7.586 5.402 1 80.75 299 LEU B CA 1
ATOM 5144 C C . LEU B 1 299 ? -37.281 -7.453 6.371 1 80.75 299 LEU B C 1
ATOM 5146 O O . LEU B 1 299 ? -37.125 -8.258 7.293 1 80.75 299 LEU B O 1
ATOM 5150 N N . VAL B 1 300 ? -36.531 -6.422 6.172 1 78.88 300 VAL B N 1
ATOM 5151 C CA . VAL B 1 300 ? -35.219 -6.461 6.848 1 78.88 300 VAL B CA 1
ATOM 5152 C C . VAL B 1 300 ? -35.125 -5.32 7.859 1 78.88 300 VAL B C 1
ATOM 5154 O O . VAL B 1 300 ? -34.625 -5.496 8.961 1 78.88 300 VAL B O 1
ATOM 5157 N N . TYR B 1 301 ? -35.719 -4.156 7.5 1 80.75 301 TYR B N 1
ATOM 5158 C CA . TYR B 1 301 ? -35.531 -2.998 8.367 1 80.75 301 TYR B CA 1
ATOM 5159 C C . TYR B 1 301 ? -36.719 -2.832 9.312 1 80.75 301 TYR B C 1
ATOM 5161 O O . TYR B 1 301 ? -37.812 -3.361 9.055 1 80.75 301 TYR B O 1
ATOM 5169 N N . SER B 1 302 ? -36.344 -2.203 10.422 1 78.06 302 SER B N 1
ATOM 5170 C CA . SER B 1 302 ? -37.406 -1.823 11.344 1 78.06 302 SER B CA 1
ATOM 5171 C C . SER B 1 302 ? -38.312 -0.753 10.734 1 78.06 302 SER B C 1
ATOM 5173 O O . SER B 1 302 ? -37.906 -0.044 9.812 1 78.06 302 SER B O 1
ATOM 5175 N N . PRO B 1 303 ? -39.531 -0.744 11.125 1 74.38 303 PRO B N 1
ATOM 5176 C CA . PRO B 1 303 ? -40.469 0.233 10.562 1 74.38 303 PRO B CA 1
ATOM 5177 C C . PRO B 1 303 ? -39.969 1.668 10.664 1 74.38 303 PRO B C 1
ATOM 5179 O O . PRO B 1 303 ? -40.375 2.529 9.883 1 74.38 303 PRO B O 1
ATOM 5182 N N . ASP B 1 304 ? -39 1.975 11.484 1 72.56 304 ASP B N 1
ATOM 5183 C CA . ASP B 1 304 ? -38.5 3.328 11.672 1 72.56 304 ASP B CA 1
ATOM 5184 C C . ASP B 1 304 ? -37.188 3.547 10.883 1 72.56 304 ASP B C 1
ATOM 5186 O O . ASP B 1 304 ? -36.469 4.512 11.117 1 72.56 304 ASP B O 1
ATOM 5190 N N . TYR B 1 305 ? -37.062 2.678 9.945 1 77.56 305 TYR B N 1
ATOM 5191 C CA . TYR B 1 305 ? -35.812 2.754 9.203 1 77.56 305 TYR B CA 1
ATOM 5192 C C . TYR B 1 305 ? -35.781 3.986 8.305 1 77.56 305 TYR B C 1
ATOM 5194 O O . TYR B 1 305 ? -36.719 4.234 7.555 1 77.56 305 TYR B O 1
ATOM 5202 N N . ASN B 1 306 ? -34.781 4.934 8.516 1 71.19 306 ASN B N 1
ATOM 5203 C CA . ASN B 1 306 ? -34.469 6.07 7.652 1 71.19 306 ASN B CA 1
ATOM 5204 C C . ASN B 1 306 ? -33.031 6.012 7.133 1 71.19 306 ASN B C 1
ATOM 5206 O O . ASN B 1 306 ? -32.094 6.133 7.906 1 71.19 306 ASN B O 1
ATOM 5210 N N . PRO B 1 307 ? -32.938 5.684 5.828 1 69.06 307 PRO B N 1
ATOM 5211 C CA . PRO B 1 307 ? -31.594 5.555 5.266 1 69.06 307 PRO B CA 1
ATOM 5212 C C . PRO B 1 307 ? -30.734 6.797 5.496 1 69.06 307 PRO B C 1
ATOM 5214 O O . PRO B 1 307 ? -29.516 6.707 5.523 1 69.06 307 PRO B O 1
ATOM 5217 N N . GLU B 1 308 ? -31.344 7.973 5.516 1 62.19 308 GLU B N 1
ATOM 5218 C CA . GLU B 1 308 ? -30.594 9.211 5.688 1 62.19 308 GLU B CA 1
ATOM 5219 C C . GLU B 1 308 ? -30.469 9.578 7.164 1 62.19 308 GLU B C 1
ATOM 5221 O O . GLU B 1 308 ? -29.922 10.625 7.504 1 62.19 308 GLU B O 1
ATOM 5226 N N . GLY B 1 309 ? -30.922 8.727 8.008 1 56.75 309 GLY B N 1
ATOM 5227 C CA . GLY B 1 309 ? -30.984 9.133 9.406 1 56.75 309 GLY B CA 1
ATOM 5228 C C . GLY B 1 309 ? -29.609 9.336 10.023 1 56.75 309 GLY B C 1
ATOM 5229 O O . GLY B 1 309 ? -28.625 8.758 9.57 1 56.75 309 GLY B O 1
ATOM 5230 N N . LYS B 1 310 ? -29.438 10.492 10.625 1 52 310 LYS B N 1
ATOM 5231 C CA . LYS B 1 310 ? -28.234 11.023 11.258 1 52 310 LYS B CA 1
ATOM 5232 C C . LYS B 1 310 ? -27.625 10.008 12.211 1 52 310 LYS B C 1
ATOM 5234 O O . LYS B 1 310 ? -28.328 9.359 12.984 1 52 310 LYS B O 1
ATOM 5239 N N . ILE B 1 311 ? -26.516 9.461 11.867 1 50.06 311 ILE B N 1
ATOM 5240 C CA . ILE B 1 311 ? -25.719 8.727 12.836 1 50.06 311 ILE B CA 1
ATOM 5241 C C . ILE B 1 311 ? -25.562 9.547 14.109 1 50.06 311 ILE B C 1
ATOM 5243 O O . ILE B 1 311 ? -25.047 10.664 14.078 1 50.06 311 ILE B O 1
ATOM 5247 N N . THR B 1 312 ? -26.594 9.555 14.93 1 42.25 312 THR B N 1
ATOM 5248 C CA . THR B 1 312 ? -26.406 10.312 16.172 1 42.25 312 THR B CA 1
ATOM 5249 C C . THR B 1 312 ? -25.031 10.023 16.781 1 42.25 312 THR B C 1
ATOM 5251 O O . THR B 1 312 ? -24.641 8.859 16.906 1 42.25 312 THR B O 1
ATOM 5254 N N . LYS B 1 313 ? -24.156 10.961 16.688 1 39.41 313 LYS B N 1
ATOM 5255 C CA . LYS B 1 313 ? -22.906 10.945 17.453 1 39.41 313 LYS B CA 1
ATOM 5256 C C . LYS B 1 313 ? -23.141 10.453 18.875 1 39.41 313 LYS B C 1
ATOM 5258 O O . LYS B 1 313 ? -23.953 11.031 19.609 1 39.41 313 LYS B O 1
ATOM 5263 N N . ARG B 1 314 ? -23.156 9.273 19.172 1 35.72 314 ARG B N 1
ATOM 5264 C CA . ARG B 1 314 ? -23.109 9 20.609 1 35.72 314 ARG B CA 1
ATOM 5265 C C . ARG B 1 314 ? -22.016 9.812 21.297 1 35.72 314 ARG B C 1
ATOM 5267 O O . ARG B 1 314 ? -20.875 9.836 20.828 1 35.72 314 ARG B O 1
ATOM 5274 N N . LYS B 1 315 ? -22.391 10.781 22.125 1 34.12 315 LYS B N 1
ATOM 5275 C CA . LYS B 1 315 ? -21.5 11.359 23.109 1 34.12 315 LYS B CA 1
ATOM 5276 C C . LYS B 1 315 ? -20.641 10.273 23.766 1 34.12 315 LYS B C 1
ATOM 5278 O O . LYS B 1 315 ? -21.172 9.273 24.266 1 34.12 315 LYS B O 1
ATOM 5283 N N . ARG B 1 316 ? -19.516 9.945 23.281 1 31.09 316 ARG B N 1
ATOM 5284 C CA . ARG B 1 316 ? -18.562 9.195 24.078 1 31.09 316 ARG B CA 1
ATOM 5285 C C . ARG B 1 316 ? -18.625 9.602 25.547 1 31.09 316 ARG B C 1
ATOM 5287 O O . ARG B 1 316 ? -18.391 10.758 25.891 1 31.09 316 ARG B O 1
ATOM 5294 N N . ASN B 1 317 ? -19.594 9.18 26.328 1 28.7 317 ASN B N 1
ATOM 5295 C CA . ASN B 1 317 ? -19.328 9.297 27.75 1 28.7 317 ASN B CA 1
ATOM 5296 C C . ASN B 1 317 ? -17.969 8.727 28.125 1 28.7 317 ASN B C 1
ATOM 5298 O O . ASN B 1 317 ? -17.797 7.504 28.188 1 28.7 317 ASN B O 1
ATOM 5302 N N . ASN B 1 318 ? -16.953 9.141 27.469 1 28.44 318 ASN B N 1
ATOM 5303 C CA . ASN B 1 318 ? -15.625 8.914 28.047 1 28.44 318 ASN B CA 1
ATOM 5304 C C . ASN B 1 318 ? -15.594 9.305 29.531 1 28.44 318 ASN B C 1
ATOM 5306 O O . ASN B 1 318 ? -15.266 10.445 29.859 1 28.44 318 ASN B O 1
ATOM 5310 N N . GLU B 1 319 ? -16.609 9 30.266 1 29.67 319 GLU B N 1
ATOM 5311 C CA . GLU B 1 319 ? -16.266 9.148 31.688 1 29.67 319 GLU B CA 1
ATOM 5312 C C . GLU B 1 319 ? -15.008 8.367 32.031 1 29.67 319 GLU B C 1
ATOM 5314 O O . GLU B 1 319 ? -15.078 7.305 32.656 1 29.67 319 GLU B O 1
ATOM 5319 N N . GLY B 1 320 ? -14.297 7.789 31.125 1 28.22 320 GLY B N 1
ATOM 5320 C CA . GLY B 1 320 ? -13.102 7.25 31.766 1 28.22 320 GLY B CA 1
ATOM 5321 C C . GLY B 1 320 ? -12.406 8.242 32.656 1 28.22 320 GLY B C 1
ATOM 5322 O O . GLY B 1 320 ? -12.328 9.43 32.344 1 28.22 320 GLY B O 1
ATOM 5323 N N . SER B 1 321 ? -12.57 8.039 34 1 30.33 321 SER B N 1
ATOM 5324 C CA . SER B 1 321 ? -11.812 8.664 35.062 1 30.33 321 SER B CA 1
ATOM 5325 C C . SER B 1 321 ? -10.359 8.906 34.656 1 30.33 321 SER B C 1
ATOM 5327 O O . SER B 1 321 ? -9.672 7.984 34.219 1 30.33 321 SER B O 1
ATOM 5329 N N . ARG B 1 322 ? -10.07 10.031 34.031 1 28.84 322 ARG B N 1
ATOM 5330 C CA . ARG B 1 322 ? -8.719 10.57 33.969 1 28.84 322 ARG B CA 1
ATOM 5331 C C . ARG B 1 322 ? -7.945 10.281 35.25 1 28.84 322 ARG B C 1
ATOM 5333 O O . ARG B 1 322 ? -8.297 10.773 36.312 1 28.84 322 ARG B O 1
ATOM 5340 N N . SER B 1 323 ? -7.645 8.953 35.469 1 28.78 323 SER B N 1
ATOM 5341 C CA . SER B 1 323 ? -6.719 8.75 36.594 1 28.78 323 SER B CA 1
ATOM 5342 C C . SER B 1 323 ? -5.645 9.836 36.594 1 28.78 323 SER B C 1
ATOM 5344 O O . SER B 1 323 ? -5.016 10.109 35.594 1 28.78 323 SER B O 1
ATOM 5346 N N . LYS B 1 324 ? -5.797 10.836 37.406 1 30.98 324 LYS B N 1
ATOM 5347 C CA . LYS B 1 324 ? -4.824 11.828 37.875 1 30.98 324 LYS B CA 1
ATOM 5348 C C . LYS B 1 324 ? -3.443 11.203 38.031 1 30.98 324 LYS B C 1
ATOM 5350 O O . LYS B 1 324 ? -3.295 10.203 38.75 1 30.98 324 LYS B O 1
ATOM 5355 N N . ARG B 1 325 ? -2.65 11.227 37 1 29.67 325 ARG B N 1
ATOM 5356 C CA . ARG B 1 325 ? -1.258 10.898 37.281 1 29.67 325 ARG B CA 1
ATOM 5357 C C . ARG B 1 325 ? -0.8 11.547 38.594 1 29.67 325 ARG B C 1
ATOM 5359 O O . ARG B 1 325 ? -1.106 12.711 38.844 1 29.67 325 ARG B O 1
ATOM 5366 N N . PRO B 1 326 ? -0.593 10.75 39.688 1 30.42 326 PRO B N 1
ATOM 5367 C CA . PRO B 1 326 ? -0.084 11.336 40.906 1 30.42 326 PRO B CA 1
ATOM 5368 C C . PRO B 1 326 ? 1.049 12.328 40.688 1 30.42 326 PRO B C 1
ATOM 5370 O O . PRO B 1 326 ? 1.838 12.164 39.75 1 30.42 326 PRO B O 1
ATOM 5373 N N . LYS B 1 327 ? 0.771 13.609 40.812 1 29.25 327 LYS B N 1
ATOM 5374 C CA . LYS B 1 327 ? 1.775 14.656 40.969 1 29.25 327 LYS B CA 1
ATOM 5375 C C . LYS B 1 327 ? 2.953 14.172 41.812 1 29.25 327 LYS B C 1
ATOM 5377 O O . LYS B 1 327 ? 2.768 13.672 42.938 1 29.25 327 LYS B O 1
ATOM 5382 N N . TRP B 1 328 ? 3.908 13.453 41.156 1 26.73 328 TRP B N 1
ATOM 5383 C CA . TRP B 1 328 ? 5.137 13.188 41.906 1 26.73 328 TRP B CA 1
ATOM 5384 C C . TRP B 1 328 ? 5.574 14.414 42.719 1 26.73 328 TRP B C 1
ATOM 5386 O O . TRP B 1 328 ? 5.699 15.508 42.156 1 26.73 328 TRP B O 1
ATOM 5396 N N . SER B 1 329 ? 4.91 14.609 43.875 1 27.05 329 SER B N 1
ATOM 5397 C CA . SER B 1 329 ? 5.383 15.555 44.875 1 27.05 329 SER B CA 1
ATOM 5398 C C . SER B 1 329 ? 6.898 15.477 45.031 1 27.05 329 SER B C 1
ATOM 5400 O O . SER B 1 329 ? 7.441 14.414 45.375 1 27.05 329 SER B O 1
ATOM 5402 N N . ILE B 1 330 ? 7.629 16.016 44.031 1 27.34 330 ILE B N 1
ATOM 5403 C CA . ILE B 1 330 ? 9.023 16.266 44.375 1 27.34 330 ILE B CA 1
ATOM 5404 C C . ILE B 1 330 ? 9.094 16.938 45.75 1 27.34 330 ILE B C 1
ATOM 5406 O O . ILE B 1 330 ? 8.617 18.062 45.938 1 27.34 330 ILE B O 1
ATOM 5410 N N . GLN B 1 331 ? 8.656 16.203 46.781 1 23.2 331 GLN B N 1
ATOM 5411 C CA . GLN B 1 331 ? 8.969 16.703 48.125 1 23.2 331 GLN B CA 1
ATOM 5412 C C . GLN B 1 331 ? 10.406 17.188 48.219 1 23.2 331 GLN B C 1
ATOM 5414 O O . GLN B 1 331 ? 11.344 16.453 47.906 1 23.2 331 GLN B O 1
ATOM 5419 N N . LYS B 1 332 ? 10.516 18.531 47.938 1 24.17 332 LYS B N 1
ATOM 5420 C CA . LYS B 1 332 ? 11.68 19.281 48.406 1 24.17 332 LYS B CA 1
ATOM 5421 C C . LYS B 1 332 ? 12.055 18.875 49.844 1 24.17 332 LYS B C 1
ATOM 5423 O O . LYS B 1 332 ? 11.234 18.938 50.75 1 24.17 332 LYS B O 1
ATOM 5428 N N . ARG B 1 333 ? 12.695 17.719 50.031 1 22.81 333 ARG B N 1
ATOM 5429 C CA . ARG B 1 333 ? 13.367 17.625 51.344 1 22.81 333 ARG B CA 1
ATOM 5430 C C . ARG B 1 333 ? 14.047 18.953 51.688 1 22.81 333 ARG B C 1
ATOM 5432 O O . ARG B 1 333 ? 14.812 19.484 50.875 1 22.81 333 ARG B O 1
ATOM 5439 N N . SER B 1 334 ? 13.422 19.656 52.562 1 22.12 334 SER B N 1
ATOM 5440 C CA . SER B 1 334 ? 14.211 20.469 53.469 1 22.12 334 SER B CA 1
ATOM 5441 C C . SER B 1 334 ? 15.297 19.641 54.156 1 22.12 334 SER B C 1
ATOM 5443 O O . SER B 1 334 ? 15.062 18.484 54.531 1 22.12 334 SER B O 1
#

Nearest PDB structures (foldseek):
  6erf-assembly2_C  TM=8.733E-01  e=2.647E-42  Homo sapiens
  7z6o-assembly1_A  TM=8.729E-01  e=8.089E-42  Homo sapiens
  8asc-assembly1_A  TM=8.760E-01  e=1.414E-41  Homo sapiens
  8asc-assembly1_K  TM=8.722E-01  e=1.672E-41  Homo sapiens
  7axz-assembly1_A  TM=8.571E-01  e=4.088E-41  Homo sapiens

Sequence (668 aa):
MDLTTHSVKFCGNPVHFEESSKLEDLLQKVRLKLNKDIVISVGIYNLVQKALKPPSIKLYRKTNEPVKTKSQKFNINTGSLLLPSDTKRSQIYGSHQIILEKEETEELKWFDEPALMLMVFKPLVMLKEHHYLRPSLFTYPEESPVNGSSTLFSALLIKCLEKVVIALCRYTPRRNIPPYFVALVSQEEELDDQKIQVTTPGFQLVFSPFADDKRKVPFTEKVMATPEQVDNMKAIIQKLCFTYRSDSFENPMLQQHFGNLEPLILYLMDPEQAVDLILPKVEEMNKRLGSMVNEFKELVYSPDYNPEGKITKRKRNNEGSRSKRPKWSIQKRSMDLTTHSVKFCGNPVHFEESSKLEDLLQKVRLKLNKDIVISVGIYNLVQKALKPPSIKLYRKTNEPVKTKSQKFNINTGSLLLPSDTKRSQIYGSHQIILEKEETEELKWFDEPALMLMVFKPLVMLKEHHYLRPSLFTYPEESPVNGSSTLFSALLIKCLEKVVIALCRYTPRRNIPPYFVALVSQEEELDDQKIQVTTPGFQLVFSPFADDKRKVPFTEKVMATPEQVDNMKAIIQKLCFTYRSDSFENPMLQQHFGNLEPLILYLMDPEQAVDLILPKVEEMNKRLGSMVNEFKELVYSPDYNPEGKITKRKRNNEGSRSKRPKWSIQKRS

Secondary structure (DSSP, 8-state):
---------------------TTTTEEEEEEEESSSS-EEEEEEEESB----PPPPEEEETTT-PBEEEEEEEEETTT--EE-GGGEEEEEEETTEEEEE-HHHHHHHH----SEEEEEEEEEGGGS-TT--SS--EEEEE--SSSTTHHHHHHHHHHHHHHHTEEEEEEEE-STTS--EEEEEEEE--EE-TTS-EEE--EEEEEEEPPGGGB-PPP----PPPPHHHHHHHHHHHHHTB-----TT---HHHHHHHHHHHHHHHT-SS------TTS--HHHHHHHHTTHHHHHHHHHS-TT--TT--------------------------/---------------------TTTTEEEEEEEESSSS-EEEEEEEESB----PPPPEEEETTT-PBEEEEEEEEETTT--EE-GGGEEEEEEETTEEEEE-HHHHHHHH----SEEEEEEEEEGGGS-TT--SS--EEEEE--SSSTTHHHHHHHHHHHHHHHTEEEEEEEE-STTSPPEEEEEEEE--EE-TTS-EEE--EEEEEEEPPGGGB-PPP----PPPPHHHHHHHHHHHHHTB-----TT---HHHHHHHHHHHHHHHT-SS------TTS--HHHHHHHHTTHHHHHHHHHS-TT--TT--------------------------

Organism: Gorilla gorilla gorilla (NCBI:txid9595)

Radius of gyration: 29.96 Å; Cα contacts (8 Å, |Δi|>4): 1178; chains: 2; bounding box: 75×82×98 Å

InterPro domains:
  IPR005160 Ku70/Ku80 C-terminal arm [PF03730] (243-327)
  IPR006164 Ku70/Ku80, DNA-binding domain [PF02735] (36-231)
  IPR006164 Ku70/Ku80, DNA-binding domain [SM00559] (79-225)
  IPR006165 Ku70 [TIGR00578] (15-332)
  IPR016194 SPOC-like, C-terminal domain superfamily [G3DSA:2.40.290.10] (28-210)
  IPR016194 SPOC-like, C-terminal domain superfamily [SSF100939] (28-304)
  IPR027388 Ku70, bridge and pillars domain superfamily [G3DSA:4.10.970.10] (50-112)
  IPR047087 Ku70, core domain [cd00788] (27-300)

Foldseek 3Di:
DCPVPPPPPPPPPPPCPVPCPDCNFFPDWAWEDADPPDIFIKTKGDDDDDDDDDDDFDADPPPRHGDDDDDWDADPVPRDTDDPVRDWDWDDDPPDIDTDHPVRVQVVQFDDAFHKYFDDKAALVPDDPPQFDDDKIWMGGDCPPPHCNNVVQVVVLVVCVVVRIKTWTWGDHHRRHHIFTWIWGWDDWDADPVRHTPDDTGTIITTHDDPVRDDDDDDDDDDDDDPVLVVLVVLLCVLPDDDDPPPPFDDLVVQQVCQVVVCVVVVPPDRDHRDRSPDDPVVSSCVSCDCSVVVNCVVPDDPPDDPPDDPPPPPPCCPVPPPDPPPPPPPPDD/DCCPPPPPPPPPPPPCPVPCPDCNFFPDWAWEDADPPDIFIKTKGDDDDDDDDDDDFDADPPPRHTDDDDDWDADPVPRDTDDPVRDWDWDDDPPDIDTDHPVRVQVVLFDDAFHKYFDDKAALVPDDPPQFDDDKIWMGGDCPPPHCNNVVQVVVLVVCVVVRIKTWIWGDHHGSHHIFTWIWGWDDWDADPVRHTPDDTGTIITTHDDPVRDDDDDDDDDDDDDPVLVVLVVLLCVLPDDDDCVPPFDDLVVQQVCQVVVCVVVVPPDRDHRDRSPDDPVVSSCVSCDCSVVVNCVVPDDPPDDPPDDPPPPPPPCPVPPPPPPPPPPPPDD